Protein 4XZA (pdb70)

Radius of gyration: 28.22 Å; Cα contacts (8 Å, |Δi|>4): 1369; chains: 2; bounding box: 50×89×62 Å

Nearest PDB structures (foldseek):
  4xza-assembly1_B  TM=1.003E+00  e=4.470E-66  Erve virus
  4xza-assembly1_A  TM=9.943E-01  e=1.997E-59  Erve virus
  4xz8-assembly2_B  TM=9.933E-01  e=8.504E-56  Erve virus
  5a97-assembly1_A  TM=9.440E-01  e=1.454E-31  Hazara virus
  4aqf-assembly2_B  TM=9.367E-01  e=2.526E-30  Orthonairovirus haemorrhagiae

Organism: NCBI:txid248062

Structure (mmCIF, N/CA/C/O backbone):
data_4XZA
#
_entry.id   4XZA
#
_cell.length_a   46.078
_cell.length_b   104.286
_cell.length_c   70.538
_cell.angle_alpha   90.00
_cell.angle_beta   92.38
_cell.angle_gamma   90.00
#
_symmetry.space_group_name_H-M   'P 1 21 1'
#
loop_
_entity.id
_entity.type
_entity.pdbx_description
1 polymer Nucleoprotein
2 water water
#
loop_
_atom_site.group_PDB
_atom_site.id
_atom_site.type_symbol
_atom_site.label_atom_id
_atom_site.label_alt_id
_atom_site.label_comp_id
_atom_site.label_asym_id
_atom_site.label_entity_id
_atom_site.label_seq_id
_atom_site.pdbx_PDB_ins_code
_atom_site.Cartn_x
_atom_site.Cartn_y
_atom_site.Cartn_z
_atom_site.occupancy
_atom_site.B_iso_or_equiv
_atom_site.auth_seq_id
_atom_site.auth_comp_id
_atom_site.auth_asym_id
_atom_site.auth_atom_id
_atom_site.pdbx_PDB_model_num
ATOM 1 N N . MET A 1 1 ? -513.970 -132.077 79.762 1.00 55.03 1 MET A N 1
ATOM 2 C CA . MET A 1 1 ? -513.923 -133.451 80.240 1.00 51.57 1 MET A CA 1
ATOM 3 C C . MET A 1 1 ? -512.671 -133.696 81.062 1.00 51.36 1 MET A C 1
ATOM 4 O O . MET A 1 1 ? -512.664 -133.544 82.286 1.00 50.66 1 MET A O 1
ATOM 9 N N . GLU A 1 2 ? -511.610 -134.076 80.363 1.00 43.81 2 GLU A N 1
ATOM 10 C CA . GLU A 1 2 ? -510.367 -134.472 80.995 1.00 44.49 2 GLU A CA 1
ATOM 11 C C . GLU A 1 2 ? -509.225 -133.565 80.573 1.00 36.05 2 GLU A C 1
ATOM 12 O O . GLU A 1 2 ? -509.241 -132.987 79.489 1.00 35.43 2 GLU A O 1
ATOM 18 N N . ASN A 1 3 ? -508.230 -133.453 81.437 1.00 31.64 3 ASN A N 1
ATOM 19 C CA . ASN A 1 3 ? -507.000 -132.757 81.087 1.00 30.84 3 ASN A CA 1
ATOM 20 C C . ASN A 1 3 ? -506.003 -133.738 80.462 1.00 30.32 3 ASN A C 1
ATOM 21 O O . ASN A 1 3 ? -505.443 -134.597 81.154 1.00 30.41 3 ASN A O 1
ATOM 26 N N . LEU A 1 4 ? -505.784 -133.614 79.156 1.00 29.10 4 LEU A N 1
ATOM 27 C CA . LEU A 1 4 ? -504.922 -134.545 78.432 1.00 27.73 4 LEU A CA 1
ATOM 28 C C . LEU A 1 4 ? -503.483 -134.077 78.367 1.00 29.82 4 LEU A C 1
ATOM 29 O O . LEU A 1 4 ? -502.653 -134.697 77.708 1.00 27.36 4 LEU A O 1
ATOM 34 N N . ILE A 1 5 ? -503.191 -132.964 79.039 1.00 25.09 5 ILE A N 1
ATOM 35 C CA . ILE A 1 5 ? -501.820 -132.528 79.206 1.00 26.00 5 ILE A CA 1
ATOM 36 C C . ILE A 1 5 ? -501.294 -133.181 80.476 1.00 28.63 5 ILE A C 1
ATOM 37 O O . ILE A 1 5 ? -501.438 -132.632 81.565 1.00 28.34 5 ILE A O 1
ATOM 42 N N . ASP A 1 6 ? -500.720 -134.373 80.347 1.00 28.19 6 ASP A N 1
ATOM 43 C CA . ASP A 1 6 ? -500.291 -135.126 81.522 1.00 36.73 6 ASP A CA 1
ATOM 44 C C . ASP A 1 6 ? -499.019 -135.905 81.238 1.00 36.25 6 ASP A C 1
ATOM 45 O O . ASP A 1 6 ? -498.986 -136.767 80.366 1.00 39.38 6 ASP A O 1
ATOM 50 N N . PHE A 1 7 ? -497.961 -135.581 81.963 1.00 38.47 7 PHE A N 1
ATOM 51 C CA . PHE A 1 7 ? -496.700 -136.271 81.780 1.00 39.34 7 PHE A CA 1
ATOM 52 C C . PHE A 1 7 ? -495.938 -136.370 83.090 1.00 42.71 7 PHE A C 1
ATOM 53 O O . PHE A 1 7 ? -495.810 -135.390 83.825 1.00 43.07 7 PHE A O 1
ATOM 61 N N . SER A 1 8 ? -495.456 -137.577 83.376 1.00 49.91 8 SER A N 1
ATOM 62 C CA . SER A 1 8 ? -494.628 -137.835 84.545 1.00 53.25 8 SER A CA 1
ATOM 63 C C . SER A 1 8 ? -493.234 -138.250 84.094 1.00 56.59 8 SER A C 1
ATOM 64 O O . SER A 1 8 ? -493.071 -138.775 82.989 1.00 56.94 8 SER A O 1
ATOM 67 N N . ASP A 1 11 ? -488.159 -136.759 81.883 1.00 50.42 11 ASP A N 1
ATOM 68 C CA . ASP A 1 11 ? -488.182 -136.439 80.457 1.00 48.11 11 ASP A CA 1
ATOM 69 C C . ASP A 1 11 ? -489.601 -136.576 79.907 1.00 42.39 11 ASP A C 1
ATOM 70 O O . ASP A 1 11 ? -489.807 -136.685 78.699 1.00 41.18 11 ASP A O 1
ATOM 75 N N . GLY A 1 12 ? -490.571 -136.559 80.815 1.00 41.02 12 GLY A N 1
ATOM 76 C CA . GLY A 1 12 ? -491.969 -136.725 80.475 1.00 41.69 12 GLY A CA 1
ATOM 77 C C . GLY A 1 12 ? -492.483 -135.624 79.574 1.00 39.59 12 GLY A C 1
ATOM 78 O O . GLY A 1 12 ? -493.297 -135.868 78.684 1.00 32.98 12 GLY A O 1
ATOM 79 N N . LEU A 1 13 ? -492.008 -134.406 79.807 1.00 36.93 13 LEU A N 1
ATOM 80 C CA . LEU A 1 13 ? -492.419 -133.274 78.986 1.00 34.31 13 LEU A CA 1
ATOM 81 C C . LEU A 1 13 ? -492.072 -133.497 77.517 1.00 35.24 13 LEU A C 1
ATOM 82 O O . LEU A 1 13 ? -492.956 -133.488 76.665 1.00 31.51 13 LEU A O 1
ATOM 87 N N . ASP A 1 14 ? -490.793 -133.702 77.220 1.00 35.05 14 ASP A N 1
ATOM 88 C CA . ASP A 1 14 ? -490.359 -133.843 75.833 1.00 39.06 14 ASP A CA 1
ATOM 89 C C . ASP A 1 14 ? -491.053 -135.009 75.138 1.00 40.20 14 ASP A C 1
ATOM 90 O O . ASP A 1 14 ? -491.380 -134.922 73.954 1.00 39.06 14 ASP A O 1
ATOM 95 N N . ARG A 1 15 ? -491.289 -136.091 75.874 1.00 39.34 15 ARG A N 1
ATOM 96 C CA . ARG A 1 15 ? -491.942 -137.254 75.287 1.00 41.44 15 ARG A CA 1
ATOM 97 C C . ARG A 1 15 ? -493.414 -136.976 74.992 1.00 38.69 15 ARG A C 1
ATOM 98 O O . ARG A 1 15 ? -493.951 -137.453 73.996 1.00 37.97 15 ARG A O 1
ATOM 106 N N . TRP A 1 16 ? -494.064 -136.200 75.854 1.00 38.45 16 TRP A N 1
ATOM 107 C CA . TRP A 1 16 ? -495.458 -135.835 75.633 1.00 34.57 16 TRP A CA 1
ATOM 108 C C . TRP A 1 16 ? -495.582 -134.927 74.411 1.00 34.92 16 TRP A C 1
ATOM 109 O O . TRP A 1 16 ? -496.529 -135.051 73.634 1.00 29.71 16 TRP A O 1
ATOM 120 N N . LEU A 1 17 ? -494.621 -134.020 74.239 1.00 33.43 17 LEU A N 1
ATOM 121 C CA . LEU A 1 17 ? -494.615 -133.148 73.067 1.00 33.76 17 LEU A CA 1
ATOM 122 C C . LEU A 1 17 ? -494.435 -133.954 71.781 1.00 35.79 17 LEU A C 1
ATOM 123 O O . LEU A 1 17 ? -495.064 -133.673 70.757 1.00 34.37 17 LEU A O 1
ATOM 128 N N . ARG A 1 18 ? -493.573 -134.960 71.832 1.00 37.56 18 ARG A N 1
ATOM 129 C CA . ARG A 1 18 ? -493.338 -135.784 70.649 1.00 40.14 18 ARG A CA 1
ATOM 130 C C . ARG A 1 18 ? -494.535 -136.691 70.350 1.00 38.02 18 ARG A C 1
ATOM 131 O O . ARG A 1 18 ? -494.835 -136.966 69.188 1.00 38.51 18 ARG A O 1
ATOM 139 N N . ALA A 1 19 ? -495.236 -137.132 71.390 1.00 37.08 19 ALA A N 1
ATOM 140 C CA . ALA A 1 19 ? -496.408 -137.979 71.189 1.00 37.01 19 ALA A CA 1
ATOM 141 C C . ALA A 1 19 ? -497.611 -137.166 70.722 1.00 36.97 19 ALA A C 1
ATOM 142 O O . ALA A 1 19 ? -498.378 -137.600 69.863 1.00 37.06 19 ALA A O 1
ATOM 144 N N . THR A 1 20 ? -497.762 -135.970 71.277 1.00 35.42 20 THR A N 1
ATOM 145 C CA . THR A 1 20 ? -498.931 -135.139 71.004 1.00 33.03 20 THR A CA 1
ATOM 146 C C . THR A 1 20 ? -498.787 -134.367 69.696 1.00 32.29 20 THR A C 1
ATOM 147 O O . THR A 1 20 ? -499.773 -134.123 68.995 1.00 35.78 20 THR A O 1
ATOM 151 N N . PHE A 1 21 ? -497.554 -133.998 69.364 1.00 31.21 21 PHE A N 1
ATOM 152 C CA . PHE A 1 21 ? -497.282 -133.211 68.161 1.00 34.35 21 PHE A CA 1
ATOM 153 C C . PHE A 1 21 ? -496.209 -133.847 67.282 1.00 36.89 21 PHE A C 1
ATOM 154 O O . PHE A 1 21 ? -495.186 -133.218 67.008 1.00 36.38 21 PHE A O 1
ATOM 162 N N . PRO A 1 22 ? -496.451 -135.086 66.817 1.00 39.02 22 PRO A N 1
ATOM 163 C CA . PRO A 1 22 ? -495.450 -135.903 66.117 1.00 42.09 22 PRO A CA 1
ATOM 164 C C . PRO A 1 22 ? -494.805 -135.201 64.930 1.00 38.92 22 PRO A C 1
ATOM 165 O O . PRO A 1 22 ? -493.605 -135.360 64.697 1.00 41.10 22 PRO A O 1
ATOM 169 N N . ASP A 1 23 ? -495.598 -134.427 64.200 1.00 36.95 23 ASP A N 1
ATOM 170 C CA . ASP A 1 23 ? -495.152 -133.839 62.945 1.00 39.63 23 ASP A CA 1
ATOM 171 C C . ASP A 1 23 ? -494.572 -132.435 63.068 1.00 40.47 23 ASP A C 1
ATOM 172 O O . ASP A 1 23 ? -493.894 -131.966 62.158 1.00 42.17 23 ASP A O 1
ATOM 177 N N . VAL A 1 24 ? -494.837 -131.742 64.168 1.00 38.02 24 VAL A N 1
ATOM 178 C CA . VAL A 1 24 ? -494.422 -130.348 64.201 1.00 36.53 24 VAL A CA 1
ATOM 179 C C . VAL A 1 24 ? -492.989 -130.201 64.695 1.00 34.16 24 VAL A C 1
ATOM 180 O O . VAL A 1 24 ? -492.524 -130.927 65.580 1.00 35.74 24 VAL A O 1
ATOM 184 N N . ILE A 1 25 ? -492.295 -129.267 64.063 1.00 31.82 25 ILE A N 1
ATOM 185 C CA . ILE A 1 25 ? -490.967 -128.855 64.464 1.00 32.30 25 ILE A CA 1
ATOM 186 C C . ILE A 1 25 ? -491.076 -127.558 65.243 1.00 30.78 25 ILE A C 1
ATOM 187 O O . ILE A 1 25 ? -491.540 -126.556 64.706 1.00 31.61 25 ILE A O 1
ATOM 192 N N . LEU A 1 26 ? -490.670 -127.570 66.506 1.00 29.34 26 LEU A N 1
ATOM 193 C CA . LEU A 1 26 ? -490.656 -126.332 67.270 1.00 26.38 26 LEU A CA 1
ATOM 194 C C . LEU A 1 26 ? -489.419 -125.558 66.854 1.00 30.43 26 LEU A C 1
ATOM 195 O O . LEU A 1 26 ? -488.344 -126.137 66.690 1.00 35.54 26 LEU A O 1
ATOM 200 N N . SER A 1 27 ? -489.569 -124.258 66.636 1.00 24.10 27 SER A N 1
ATOM 201 C CA . SER A 1 27 ? -488.458 -123.483 66.122 1.00 26.85 27 SER A CA 1
ATOM 202 C C . SER A 1 27 ? -488.034 -122.411 67.105 1.00 22.44 27 SER A C 1
ATOM 203 O O . SER A 1 27 ? -488.847 -121.935 67.892 1.00 21.03 27 SER A O 1
ATOM 206 N N . VAL A 1 28 ? -486.758 -122.036 67.045 1.00 27.56 28 VAL A N 1
ATOM 207 C CA . VAL A 1 28 ? -486.262 -120.878 67.780 1.00 23.31 28 VAL A CA 1
ATOM 208 C C . VAL A 1 28 ? -485.584 -119.904 66.824 1.00 23.58 28 VAL A C 1
ATOM 209 O O . VAL A 1 28 ? -484.742 -119.106 67.230 1.00 22.28 28 VAL A O 1
ATOM 213 N N . GLY A 1 29 ? -485.953 -119.954 65.545 1.00 20.52 29 GLY A N 1
ATOM 214 C CA . GLY A 1 29 ? -485.420 -119.001 64.594 1.00 21.47 29 GLY A CA 1
ATOM 215 C C . GLY A 1 29 ? -485.874 -117.581 64.899 1.00 24.12 29 GLY A C 1
ATOM 216 O O . GLY A 1 29 ? -485.119 -116.628 64.713 1.00 22.09 29 GLY A O 1
ATOM 217 N N . LEU A 1 30 ? -487.113 -117.443 65.378 1.00 21.99 30 LEU A N 1
ATOM 218 C CA . LEU A 1 30 ? -487.671 -116.127 65.668 1.00 20.49 30 LEU A CA 1
ATOM 219 C C . LEU A 1 30 ? -488.156 -115.975 67.119 1.00 20.15 30 LEU A C 1
ATOM 220 O O . LEU A 1 30 ? -488.593 -114.897 67.522 1.00 21.45 30 LEU A O 1
ATOM 225 N N . THR A 1 31 ? -488.090 -117.054 67.889 1.00 19.24 31 THR A N 1
ATOM 226 C CA . THR A 1 31 ? -488.522 -117.029 69.285 1.00 20.37 31 THR A CA 1
ATOM 227 C C . THR A 1 31 ? -487.412 -117.553 70.200 1.00 19.60 31 THR A C 1
ATOM 228 O O . THR A 1 31 ? -486.514 -118.261 69.743 1.00 19.06 31 THR A O 1
ATOM 232 N N . ASN A 1 32 ? -487.463 -117.175 71.477 1.00 19.24 32 ASN A N 1
ATOM 233 C CA . ASN A 1 32 ? -486.405 -117.541 72.413 1.00 19.55 32 ASN A CA 1
ATOM 234 C C . ASN A 1 32 ? -486.421 -119.030 72.717 1.00 21.81 32 ASN A C 1
ATOM 235 O O . ASN A 1 32 ? -485.367 -119.656 72.875 1.00 23.24 32 ASN A O 1
ATOM 240 N N . TYR A 1 33 ? -487.629 -119.581 72.802 1.00 18.51 33 TYR A N 1
ATOM 241 C CA . TYR A 1 33 ? -487.850 -120.990 73.082 1.00 20.19 33 TYR A CA 1
ATOM 242 C C . TYR A 1 33 ? -488.804 -121.548 72.043 1.00 20.82 33 TYR A C 1
ATOM 243 O O . TYR A 1 33 ? -489.524 -120.787 71.403 1.00 19.92 33 TYR A O 1
ATOM 252 N N . GLY A 1 34 ? -488.777 -122.865 71.864 1.00 18.19 34 GLY A N 1
ATOM 253 C CA . GLY A 1 34 ? -489.449 -123.511 70.742 1.00 20.10 34 GLY A CA 1
ATOM 254 C C . GLY A 1 34 ? -490.901 -123.135 70.549 1.00 21.00 34 GLY A C 1
ATOM 255 O O . GLY A 1 34 ? -491.716 -123.242 71.466 1.00 20.80 34 GLY A O 1
ATOM 256 N N . SER A 1 35 ? -491.227 -122.679 69.349 1.00 20.50 35 SER A N 1
ATOM 257 C CA . SER A 1 35 ? -492.580 -122.227 69.063 1.00 21.06 35 SER A CA 1
ATOM 258 C C . SER A 1 35 ? -493.002 -122.652 67.673 1.00 21.97 35 SER A C 1
ATOM 259 O O . SER A 1 35 ? -492.213 -123.208 66.905 1.00 21.87 35 SER A O 1
ATOM 262 N N . LEU A 1 36 ? -494.259 -122.376 67.357 1.00 22.96 36 LEU A N 1
ATOM 263 C CA . LEU A 1 36 ? -494.786 -122.662 66.032 1.00 21.99 36 LEU A CA 1
ATOM 264 C C . LEU A 1 36 ? -494.502 -121.537 65.045 1.00 24.11 36 LEU A C 1
ATOM 265 O O . LEU A 1 36 ? -494.927 -121.607 63.887 1.00 23.89 36 LEU A O 1
ATOM 270 N N . MET A 1 37 ? -493.771 -120.511 65.486 1.00 21.90 37 MET A N 1
ATOM 271 C CA . MET A 1 37 ? -493.574 -119.299 64.688 1.00 18.23 37 MET A CA 1
ATOM 272 C C . MET A 1 37 ? -492.436 -119.447 63.675 1.00 24.26 37 MET A C 1
ATOM 273 O O . MET A 1 37 ? -491.291 -119.659 64.065 1.00 24.39 37 MET A O 1
ATOM 278 N N . THR A 1 38 ? -492.740 -119.353 62.378 1.00 24.03 38 THR A N 1
ATOM 279 C CA . THR A 1 38 ? -491.686 -119.497 61.370 1.00 23.63 38 THR A CA 1
ATOM 280 C C . THR A 1 38 ? -491.502 -118.248 60.501 1.00 26.88 38 THR A C 1
ATOM 281 O O . THR A 1 38 ? -490.607 -118.191 59.654 1.00 28.03 38 THR A O 1
ATOM 285 N N . SER A 1 39 ? -492.343 -117.244 60.701 1.00 23.89 39 SER A N 1
ATOM 286 C CA . SER A 1 39 ? -492.181 -115.980 59.989 1.00 25.18 39 SER A CA 1
ATOM 287 C C . SER A 1 39 ? -492.734 -114.851 60.841 1.00 24.87 39 SER A C 1
ATOM 288 O O . SER A 1 39 ? -493.495 -115.097 61.770 1.00 26.30 39 SER A O 1
ATOM 291 N N . VAL A 1 40 ? -492.346 -113.621 60.527 1.00 23.06 40 VAL A N 1
ATOM 292 C CA . VAL A 1 40 ? -492.818 -112.459 61.271 1.00 25.75 40 VAL A CA 1
ATOM 293 C C . VAL A 1 40 ? -494.076 -111.896 60.632 1.00 25.02 40 VAL A C 1
ATOM 294 O O . VAL A 1 40 ? -494.060 -111.513 59.464 1.00 26.47 40 VAL A O 1
ATOM 298 N N . PRO A 1 41 ? -495.182 -111.865 61.389 1.00 24.64 41 PRO A N 1
ATOM 299 C CA . PRO A 1 41 ? -496.442 -111.377 60.820 1.00 27.02 41 PRO A CA 1
ATOM 300 C C . PRO A 1 41 ? -496.316 -109.950 60.301 1.00 26.37 41 PRO A C 1
ATOM 301 O O . PRO A 1 41 ? -495.666 -109.118 60.931 1.00 29.25 41 PRO A O 1
ATOM 305 N N . ASP A 1 42 ? -496.901 -109.684 59.139 1.00 28.29 42 ASP A N 1
ATOM 306 C CA . ASP A 1 42 ? -496.959 -108.329 58.625 1.00 30.99 42 ASP A CA 1
ATOM 307 C C . ASP A 1 42 ? -498.316 -107.739 58.983 1.00 28.82 42 ASP A C 1
ATOM 308 O O . ASP A 1 42 ? -499.347 -108.239 58.553 1.00 31.24 42 ASP A O 1
ATOM 313 N N . LEU A 1 43 ? -498.302 -106.677 59.775 1.00 29.00 43 LEU A N 1
ATOM 314 C CA . LEU A 1 43 ? -499.535 -106.096 60.287 1.00 29.43 43 LEU A CA 1
ATOM 315 C C . LEU A 1 43 ? -499.952 -104.856 59.496 1.00 30.59 43 LEU A C 1
ATOM 316 O O . LEU A 1 43 ? -500.830 -104.110 59.922 1.00 28.81 43 LEU A O 1
ATOM 321 N N . SER A 1 44 ? -499.331 -104.654 58.337 1.00 32.90 44 SER A N 1
ATOM 322 C CA . SER A 1 44 ? -499.510 -103.418 57.581 1.00 36.13 44 SER A CA 1
ATOM 323 C C . SER A 1 44 ? -500.966 -103.158 57.201 1.00 36.21 44 SER A C 1
ATOM 324 O O . SER A 1 44 ? -501.406 -102.009 57.186 1.00 36.56 44 SER A O 1
ATOM 327 N N . HIS A 1 45 ? -501.721 -104.212 56.910 1.00 32.15 45 HIS A N 1
ATOM 328 C CA . HIS A 1 45 ? -503.117 -104.019 56.531 1.00 34.41 45 HIS A CA 1
ATOM 329 C C . HIS A 1 45 ? -503.960 -103.427 57.663 1.00 39.43 45 HIS A C 1
ATOM 330 O O . HIS A 1 45 ? -505.050 -102.909 57.419 1.00 39.69 45 HIS A O 1
ATOM 337 N N . PHE A 1 46 ? -503.460 -103.481 58.894 1.00 32.58 46 PHE A N 1
ATOM 338 C CA . PHE A 1 46 ? -504.212 -102.937 60.023 1.00 33.43 46 PHE A CA 1
ATOM 339 C C . PHE A 1 46 ? -504.144 -101.411 60.133 1.00 37.96 46 PHE A C 1
ATOM 340 O O . PHE A 1 46 ? -504.938 -100.816 60.861 1.00 39.01 46 PHE A O 1
ATOM 348 N N . GLU A 1 47 ? -503.210 -100.775 59.427 1.00 39.97 47 GLU A N 1
ATOM 349 C CA . GLU A 1 47 ? -503.102 -99.311 59.487 1.00 45.21 47 GLU A CA 1
ATOM 350 C C . GLU A 1 47 ? -504.365 -98.614 59.018 1.00 45.14 47 GLU A C 1
ATOM 351 O O . GLU A 1 47 ? -504.929 -97.785 59.734 1.00 45.64 47 GLU A O 1
ATOM 357 N N . GLN A 1 48 ? -504.773 -98.935 57.794 1.00 44.95 48 GLN A N 1
ATOM 358 C CA . GLN A 1 48 ? -505.951 -98.337 57.189 1.00 48.87 48 GLN A CA 1
ATOM 359 C C . GLN A 1 48 ? -507.147 -98.510 58.110 1.00 50.10 48 GLN A C 1
ATOM 360 O O . GLN A 1 48 ? -507.815 -97.537 58.454 1.00 52.16 48 GLN A O 1
ATOM 366 N N . MET A 1 49 ? -507.388 -99.746 58.537 1.00 45.97 49 MET A N 1
ATOM 367 C CA . MET A 1 49 ? -508.487 -100.036 59.447 1.00 40.01 49 MET A CA 1
ATOM 368 C C . MET A 1 49 ? -508.428 -99.187 60.719 1.00 42.75 49 MET A C 1
ATOM 369 O O . MET A 1 49 ? -509.460 -98.740 61.216 1.00 44.46 49 MET A O 1
ATOM 374 N N . ALA A 1 50 ? -507.222 -98.959 61.235 1.00 37.76 50 ALA A N 1
ATOM 375 C CA . ALA A 1 50 ? -507.047 -98.185 62.462 1.00 39.22 50 ALA A CA 1
ATOM 376 C C . ALA A 1 50 ? -507.438 -96.725 62.262 1.00 44.48 50 ALA A C 1
ATOM 377 O O . ALA A 1 50 ? -508.186 -96.147 63.057 1.00 41.85 50 ALA A O 1
ATOM 379 N N . ARG A 1 51 ? -506.919 -96.136 61.191 1.00 45.82 51 ARG A N 1
ATOM 380 C CA . ARG A 1 51 ? -507.201 -94.749 60.850 1.00 48.32 51 ARG A CA 1
ATOM 381 C C . ARG A 1 51 ? -508.686 -94.500 60.589 1.00 49.75 51 ARG A C 1
ATOM 382 O O . ARG A 1 51 ? -509.252 -93.519 61.079 1.00 52.83 51 ARG A O 1
ATOM 390 N N . GLN A 1 52 ? -509.320 -95.383 59.823 1.00 49.53 52 GLN A N 1
ATOM 391 C CA . GLN A 1 52 ? -510.725 -95.189 59.478 1.00 52.13 52 GLN A CA 1
ATOM 392 C C . GLN A 1 52 ? -511.665 -95.942 60.420 1.00 52.73 52 GLN A C 1
ATOM 393 O O . GLN A 1 52 ? -512.806 -96.235 60.064 1.00 55.48 52 GLN A O 1
ATOM 399 N N . ALA A 1 53 ? -511.176 -96.258 61.616 1.00 50.85 53 ALA A N 1
ATOM 400 C CA . ALA A 1 53 ? -512.041 -96.717 62.699 1.00 49.62 53 ALA A CA 1
ATOM 401 C C . ALA A 1 53 ? -512.637 -95.487 63.373 1.00 50.61 53 ALA A C 1
ATOM 402 O O . ALA A 1 53 ? -511.968 -94.460 63.488 1.00 49.57 53 ALA A O 1
ATOM 404 N N . LYS A 1 54 ? -513.885 -95.576 63.821 1.00 49.97 54 LYS A N 1
ATOM 405 C CA . LYS A 1 54 ? -514.577 -94.373 64.277 1.00 51.04 54 LYS A CA 1
ATOM 406 C C . LYS A 1 54 ? -515.051 -94.430 65.732 1.00 47.77 54 LYS A C 1
ATOM 407 O O . LYS A 1 54 ? -514.757 -93.525 66.511 1.00 49.88 54 LYS A O 1
ATOM 413 N N . SER A 1 55 ? -515.767 -95.484 66.110 1.00 47.28 55 SER A N 1
ATOM 414 C CA . SER A 1 55 ? -516.193 -95.630 67.500 1.00 45.52 55 SER A CA 1
ATOM 415 C C . SER A 1 55 ? -515.071 -96.231 68.338 1.00 45.13 55 SER A C 1
ATOM 416 O O . SER A 1 55 ? -514.167 -96.866 67.798 1.00 41.73 55 SER A O 1
ATOM 419 N N . GLU A 1 56 ? -515.126 -96.034 69.653 1.00 45.48 56 GLU A N 1
ATOM 420 C CA . GLU A 1 56 ? -514.098 -96.574 70.546 1.00 40.64 56 GLU A CA 1
ATOM 421 C C . GLU A 1 56 ? -514.027 -98.095 70.421 1.00 41.67 56 GLU A C 1
ATOM 422 O O . GLU A 1 56 ? -512.942 -98.670 70.392 1.00 36.82 56 GLU A O 1
ATOM 428 N N . GLN A 1 57 ? -515.184 -98.743 70.324 1.00 40.78 57 GLN A N 1
ATOM 429 C CA . GLN A 1 57 ? -515.216 -100.197 70.179 1.00 44.90 57 GLN A CA 1
ATOM 430 C C . GLN A 1 57 ? -514.570 -100.654 68.870 1.00 39.05 57 GLN A C 1
ATOM 431 O O . GLN A 1 57 ? -513.888 -101.679 68.837 1.00 37.84 57 GLN A O 1
ATOM 437 N N . GLU A 1 58 ? -514.785 -99.896 67.798 1.00 37.37 58 GLU A N 1
ATOM 438 C CA . GLU A 1 58 ? -514.130 -100.170 66.521 1.00 39.59 58 GLU A CA 1
ATOM 439 C C . GLU A 1 58 ? -512.615 -99.996 66.614 1.00 36.81 58 GLU A C 1
ATOM 440 O O . GLU A 1 58 ? -511.842 -100.815 66.107 1.00 30.02 58 GLU A O 1
ATOM 446 N N . LYS A 1 59 ? -512.198 -98.908 67.246 1.00 33.68 59 LYS A N 1
ATOM 447 C CA . LYS A 1 59 ? -510.781 -98.607 67.380 1.00 32.40 59 LYS A CA 1
ATOM 448 C C . LYS A 1 59 ? -510.058 -99.686 68.181 1.00 30.33 59 LYS A C 1
ATOM 449 O O . LYS A 1 59 ? -509.012 -100.174 67.762 1.00 29.68 59 LYS A O 1
ATOM 455 N N . ASP A 1 60 ? -510.623 -100.056 69.327 1.00 30.58 60 ASP A N 1
ATOM 456 C CA . ASP A 1 60 ? -510.045 -101.101 70.157 1.00 29.32 60 ASP A CA 1
ATOM 457 C C . ASP A 1 60 ? -510.008 -102.452 69.428 1.00 26.90 60 ASP A C 1
ATOM 458 O O . ASP A 1 60 ? -509.080 -103.241 69.613 1.00 27.13 60 ASP A O 1
ATOM 463 N N . ALA A 1 61 ? -511.025 -102.723 68.615 1.00 25.78 61 ALA A N 1
ATOM 464 C CA . ALA A 1 61 ? -511.072 -103.980 67.878 1.00 26.84 61 ALA A CA 1
ATOM 465 C C . ALA A 1 61 ? -509.932 -104.077 66.872 1.00 24.41 61 ALA A C 1
ATOM 466 O O . ALA A 1 61 ? -509.384 -105.144 66.663 1.00 24.55 61 ALA A O 1
ATOM 468 N N . VAL A 1 62 ? -509.578 -102.971 66.227 1.00 22.33 62 VAL A N 1
ATOM 469 C CA . VAL A 1 62 ? -508.498 -103.047 65.251 1.00 24.50 62 VAL A CA 1
ATOM 470 C C . VAL A 1 62 ? -507.181 -103.414 65.937 1.00 23.05 62 VAL A C 1
ATOM 471 O O . VAL A 1 62 ? -506.453 -104.306 65.489 1.00 22.04 62 VAL A O 1
ATOM 475 N N . TYR A 1 63 ? -506.890 -102.742 67.040 1.00 22.28 63 TYR A N 1
ATOM 476 C CA . TYR A 1 63 ? -505.677 -103.051 67.792 1.00 21.82 63 TYR A CA 1
ATOM 477 C C . TYR A 1 63 ? -505.704 -104.487 68.311 1.00 22.54 63 TYR A C 1
ATOM 478 O O . TYR A 1 63 ? -504.709 -105.207 68.203 1.00 22.51 63 TYR A O 1
ATOM 487 N N . SER A 1 64 ? -506.841 -104.910 68.860 1.00 20.32 64 SER A N 1
ATOM 488 C CA . SER A 1 64 ? -506.932 -106.255 69.422 1.00 21.45 64 SER A CA 1
ATOM 489 C C . SER A 1 64 ? -506.750 -107.316 68.346 1.00 22.08 64 SER A C 1
ATOM 490 O O . SER A 1 64 ? -506.127 -108.344 68.598 1.00 23.44 64 SER A O 1
ATOM 493 N N . LYS A 1 65 ? -507.309 -107.081 67.159 1.00 22.36 65 LYS A N 1
ATOM 494 C CA . LYS A 1 65 ? -507.141 -108.024 66.053 1.00 22.21 65 LYS A CA 1
ATOM 495 C C . LYS A 1 65 ? -505.683 -108.076 65.603 1.00 23.41 65 LYS A C 1
ATOM 496 O O . LYS A 1 65 ? -505.163 -109.143 65.301 1.00 22.74 65 LYS A O 1
ATOM 502 N N . ALA A 1 66 ? -505.031 -106.921 65.542 1.00 22.51 66 ALA A N 1
ATOM 503 C CA . ALA A 1 66 ? -503.612 -106.888 65.188 1.00 23.21 66 ALA A CA 1
ATOM 504 C C . ALA A 1 66 ? -502.781 -107.657 66.230 1.00 23.39 66 ALA A C 1
ATOM 505 O O . ALA A 1 66 ? -501.839 -108.379 65.894 1.00 21.80 66 ALA A O 1
ATOM 507 N N . LEU A 1 67 ? -503.151 -107.505 67.494 1.00 20.43 67 LEU A N 1
ATOM 508 C CA . LEU A 1 67 ? -502.442 -108.160 68.582 1.00 20.52 67 LEU A CA 1
ATOM 509 C C . LEU A 1 67 ? -502.554 -109.685 68.480 1.00 19.17 67 LEU A C 1
ATOM 510 O O . LEU A 1 67 ? -501.572 -110.407 68.655 1.00 17.97 67 LEU A O 1
ATOM 515 N N . THR A 1 68 ? -503.765 -110.161 68.212 1.00 18.13 68 THR A N 1
ATOM 516 C CA . THR A 1 68 ? -503.996 -111.592 68.033 1.00 18.65 68 THR A CA 1
ATOM 517 C C . THR A 1 68 ? -503.158 -112.124 66.881 1.00 19.61 68 THR A C 1
ATOM 518 O O . THR A 1 68 ? -502.558 -113.197 66.979 1.00 21.17 68 THR A O 1
ATOM 522 N N . GLU A 1 69 ? -503.109 -111.372 65.790 1.00 20.90 69 GLU A N 1
ATOM 523 C CA . GLU A 1 69 ? -502.370 -111.831 64.622 1.00 22.76 69 GLU A CA 1
ATOM 524 C C . GLU A 1 69 ? -500.868 -111.834 64.902 1.00 20.81 69 GLU A C 1
ATOM 525 O O . GLU A 1 69 ? -500.145 -112.762 64.514 1.00 21.87 69 GLU A O 1
ATOM 531 N N . ALA A 1 70 ? -500.405 -110.792 65.578 1.00 19.43 70 ALA A N 1
ATOM 532 C CA . ALA A 1 70 ? -498.980 -110.679 65.902 1.00 20.40 70 ALA A CA 1
ATOM 533 C C . ALA A 1 70 ? -498.503 -111.841 66.762 1.00 19.01 70 ALA A C 1
ATOM 534 O O . ALA A 1 70 ? -497.372 -112.301 66.628 1.00 22.00 70 ALA A O 1
ATOM 536 N N . THR A 1 71 ? -499.371 -112.330 67.636 1.00 18.31 71 THR A N 1
ATOM 537 C CA . THR A 1 71 ? -498.923 -113.266 68.667 1.00 18.70 71 THR A CA 1
ATOM 538 C C . THR A 1 71 ? -499.400 -114.691 68.426 1.00 18.94 71 THR A C 1
ATOM 539 O O . THR A 1 71 ? -499.104 -115.589 69.214 1.00 17.91 71 THR A O 1
ATOM 543 N N . ARG A 1 72 ? -500.141 -114.903 67.339 1.00 18.40 72 ARG A N 1
ATOM 544 C CA . ARG A 1 72 ? -500.803 -116.190 67.101 1.00 17.11 72 ARG A CA 1
ATOM 545 C C . ARG A 1 72 ? -499.883 -117.404 67.189 1.00 20.41 72 ARG A C 1
ATOM 546 O O . ARG A 1 72 ? -500.308 -118.475 67.653 1.00 19.98 72 ARG A O 1
ATOM 554 N N . LYS A 1 73 ? -498.625 -117.261 66.768 1.00 15.80 73 LYS A N 1
ATOM 555 C CA . LYS A 1 73 ? -497.740 -118.430 66.769 1.00 19.13 73 LYS A CA 1
ATOM 556 C C . LYS A 1 73 ? -496.532 -118.311 67.703 1.00 20.22 73 LYS A C 1
ATOM 557 O O . LYS A 1 73 ? -495.655 -119.170 67.691 1.00 18.20 73 LYS A O 1
ATOM 563 N N . ALA A 1 74 ? -496.495 -117.265 68.521 1.00 18.60 74 ALA A N 1
ATOM 564 C CA . ALA A 1 74 ? -495.261 -116.948 69.237 1.00 18.41 74 ALA A CA 1
ATOM 565 C C . ALA A 1 74 ? -495.078 -117.661 70.577 1.00 17.33 74 ALA A C 1
ATOM 566 O O . ALA A 1 74 ? -493.982 -117.609 71.151 1.00 17.91 74 ALA A O 1
ATOM 568 N N . ALA A 1 75 ? -496.113 -118.312 71.104 1.00 18.33 75 ALA A N 1
ATOM 569 C CA . ALA A 1 75 ? -495.970 -118.896 72.457 1.00 18.85 75 ALA A CA 1
ATOM 570 C C . ALA A 1 75 ? -494.956 -120.046 72.549 1.00 18.57 75 ALA A C 1
ATOM 571 O O . ALA A 1 75 ? -494.868 -120.893 71.656 1.00 18.97 75 ALA A O 1
ATOM 573 N N . PRO A 1 76 ? -494.185 -120.092 73.651 1.00 19.42 76 PRO A N 1
ATOM 574 C CA . PRO A 1 76 ? -493.263 -121.204 73.887 1.00 18.22 76 PRO A CA 1
ATOM 575 C C . PRO A 1 76 ? -494.033 -122.450 74.343 1.00 19.96 76 PRO A C 1
ATOM 576 O O . PRO A 1 76 ? -494.532 -122.534 75.475 1.00 20.39 76 PRO A O 1
ATOM 580 N N . ILE A 1 77 ? -494.129 -123.431 73.454 1.00 18.80 77 ILE A N 1
ATOM 581 C CA . ILE A 1 77 ? -495.051 -124.542 73.653 1.00 20.01 77 ILE A CA 1
ATOM 582 C C . ILE A 1 77 ? -494.741 -125.396 74.886 1.00 19.84 77 ILE A C 1
ATOM 583 O O . ILE A 1 77 ? -495.645 -125.723 75.638 1.00 20.95 77 ILE A O 1
ATOM 588 N N . ALA A 1 78 ? -493.476 -125.752 75.097 1.00 20.80 78 ALA A N 1
ATOM 589 C CA . ALA A 1 78 ? -493.105 -126.559 76.263 1.00 22.88 78 ALA A CA 1
ATOM 590 C C . ALA A 1 78 ? -493.542 -125.895 77.567 1.00 23.03 78 ALA A C 1
ATOM 591 O O . ALA A 1 78 ? -494.137 -126.547 78.430 1.00 21.74 78 ALA A O 1
ATOM 593 N N . ALA A 1 79 ? -493.264 -124.600 77.701 1.00 19.28 79 ALA A N 1
ATOM 594 C CA . ALA A 1 79 ? -493.617 -123.874 78.922 1.00 21.95 79 ALA A CA 1
ATOM 595 C C . ALA A 1 79 ? -495.121 -123.914 79.152 1.00 19.77 79 ALA A C 1
ATOM 596 O O . ALA A 1 79 ? -495.587 -124.029 80.285 1.00 20.82 79 ALA A O 1
ATOM 598 N N . CYS A 1 80 ? -495.883 -123.832 78.067 1.00 19.96 80 CYS A N 1
ATOM 599 C CA . CYS A 1 80 ? -497.339 -123.840 78.181 1.00 20.44 80 CYS A CA 1
ATOM 600 C C . CYS A 1 80 ? -497.844 -125.186 78.653 1.00 20.95 80 CYS A C 1
ATOM 601 O O . CYS A 1 80 ? -498.716 -125.260 79.517 1.00 20.35 80 CYS A O 1
ATOM 604 N N . ALA A 1 81 ? -497.293 -126.244 78.070 1.00 21.38 81 ALA A N 1
ATOM 605 C CA . ALA A 1 81 ? -497.622 -127.600 78.488 1.00 23.53 81 ALA A CA 1
ATOM 606 C C . ALA A 1 81 ? -497.328 -127.805 79.985 1.00 23.21 81 ALA A C 1
ATOM 607 O O . ALA A 1 81 ? -498.141 -128.368 80.712 1.00 21.96 81 ALA A O 1
ATOM 609 N N . LEU A 1 82 ? -496.169 -127.345 80.445 1.00 24.04 82 LEU A N 1
ATOM 610 C CA . LEU A 1 82 ? -495.840 -127.455 81.862 1.00 21.93 82 LEU A CA 1
ATOM 611 C C . LEU A 1 82 ? -496.888 -126.770 82.730 1.00 21.79 82 LEU A C 1
ATOM 612 O O . LEU A 1 82 ? -497.347 -127.324 83.734 1.00 23.89 82 LEU A O 1
ATOM 617 N N . THR A 1 83 ? -497.255 -125.555 82.334 1.00 20.40 83 THR A N 1
ATOM 618 C CA . THR A 1 83 ? -498.122 -124.691 83.130 1.00 18.80 83 THR A CA 1
ATOM 619 C C . THR A 1 83 ? -499.537 -125.239 83.239 1.00 22.48 83 THR A C 1
ATOM 620 O O . THR A 1 83 ? -500.217 -125.016 84.235 1.00 20.52 83 THR A O 1
ATOM 624 N N . SER A 1 84 ? -499.977 -125.965 82.210 1.00 20.39 84 SER A N 1
ATOM 625 C CA . SER A 1 84 ? -501.327 -126.513 82.189 1.00 19.73 84 SER A CA 1
ATOM 626 C C . SER A 1 84 ? -501.354 -128.022 82.461 1.00 20.06 84 SER A C 1
ATOM 627 O O . SER A 1 84 ? -502.414 -128.640 82.404 1.00 24.62 84 SER A O 1
ATOM 630 N N . SER A 1 85 ? -500.198 -128.598 82.769 1.00 21.52 85 SER A N 1
ATOM 631 C CA . SER A 1 85 ? -500.112 -130.033 83.044 1.00 21.16 85 SER A CA 1
ATOM 632 C C . SER A 1 85 ? -500.906 -130.402 84.286 1.00 24.72 85 SER A C 1
ATOM 633 O O . SER A 1 85 ? -501.032 -129.604 85.210 1.00 23.34 85 SER A O 1
ATOM 636 N N . LYS A 1 86 ? -501.456 -131.615 84.302 1.00 25.28 86 LYS A N 1
ATOM 637 C CA . LYS A 1 86 ? -502.258 -132.066 85.435 1.00 25.27 86 LYS A CA 1
ATOM 638 C C . LYS A 1 86 ? -501.509 -131.916 86.744 1.00 24.37 86 LYS A C 1
ATOM 639 O O . LYS A 1 86 ? -502.074 -131.463 87.749 1.00 25.12 86 LYS A O 1
ATOM 645 N N . GLU A 1 87 ? -500.236 -132.290 86.727 1.00 24.27 87 GLU A N 1
ATOM 646 C CA . GLU A 1 87 ? -499.430 -132.291 87.946 1.00 26.40 87 GLU A CA 1
ATOM 647 C C . GLU A 1 87 ? -499.243 -130.877 88.492 1.00 26.89 87 GLU A C 1
ATOM 648 O O . GLU A 1 87 ? -499.335 -130.659 89.699 1.00 24.14 87 GLU A O 1
ATOM 654 N N . MET A 1 88 ? -498.989 -129.922 87.597 1.00 22.18 88 MET A N 1
ATOM 655 C CA . MET A 1 88 ? -498.745 -128.541 88.010 1.00 22.33 88 MET A CA 1
ATOM 656 C C . MET A 1 88 ? -500.058 -127.874 88.414 1.00 21.32 88 MET A C 1
ATOM 657 O O . MET A 1 88 ? -500.116 -127.140 89.389 1.00 21.72 88 MET A O 1
ATOM 662 N N . VAL A 1 89 ? -501.123 -128.127 87.661 1.00 22.22 89 VAL A N 1
ATOM 663 C CA . VAL A 1 89 ? -502.421 -127.570 88.011 1.00 21.61 89 VAL A CA 1
ATOM 664 C C . VAL A 1 89 ? -502.826 -127.991 89.425 1.00 24.01 89 VAL A C 1
ATOM 665 O O . VAL A 1 89 ? -503.312 -127.173 90.203 1.00 21.61 89 VAL A O 1
ATOM 669 N N . LYS A 1 90 ? -502.580 -129.252 89.771 1.00 23.12 90 LYS A N 1
ATOM 670 C CA . LYS A 1 90 ? -502.988 -129.749 91.075 1.00 24.96 90 LYS A CA 1
ATOM 671 C C . LYS A 1 90 ? -502.206 -129.104 92.220 1.00 22.81 90 LYS A C 1
ATOM 672 O O . LYS A 1 90 ? -502.806 -128.651 93.196 1.00 23.21 90 LYS A O 1
ATOM 678 N N . LYS A 1 91 ? -500.881 -129.056 92.112 1.00 21.83 91 LYS A N 1
ATOM 679 C CA . LYS A 1 91 ? -500.098 -128.495 93.216 1.00 23.70 91 LYS A CA 1
ATOM 680 C C . LYS A 1 91 ? -500.136 -126.968 93.226 1.00 26.70 91 LYS A C 1
ATOM 681 O O . LYS A 1 91 ? -500.008 -126.344 94.284 1.00 23.65 91 LYS A O 1
ATOM 687 N N . GLY A 1 92 ? -500.326 -126.377 92.051 1.00 22.71 92 GLY A N 1
ATOM 688 C CA . GLY A 1 92 ? -500.470 -124.936 91.942 1.00 22.43 92 GLY A CA 1
ATOM 689 C C . GLY A 1 92 ? -501.732 -124.433 92.620 1.00 23.52 92 GLY A C 1
ATOM 690 O O . GLY A 1 92 ? -501.722 -123.379 93.247 1.00 21.59 92 GLY A O 1
ATOM 691 N N . LEU A 1 93 ? -502.827 -125.182 92.506 1.00 21.72 93 LEU A N 1
ATOM 692 C CA . LEU A 1 93 ? -504.046 -124.797 93.209 1.00 22.87 93 LEU A CA 1
ATOM 693 C C . LEU A 1 93 ? -503.965 -125.112 94.703 1.00 24.09 93 LEU A C 1
ATOM 694 O O . LEU A 1 93 ? -504.463 -124.342 95.534 1.00 23.29 93 LEU A O 1
ATOM 699 N N . GLN A 1 94 ? -503.334 -126.238 95.036 1.00 23.34 94 GLN A N 1
ATOM 700 C CA . GLN A 1 94 ? -503.203 -126.669 96.430 1.00 24.77 94 GLN A CA 1
ATOM 701 C C . GLN A 1 94 ? -502.455 -125.646 97.290 1.00 25.26 94 GLN A C 1
ATOM 702 O O . GLN A 1 94 ? -502.764 -125.478 98.473 1.00 25.09 94 GLN A O 1
ATOM 708 N N . TRP A 1 95 ? -501.476 -124.960 96.702 1.00 23.23 95 TRP A N 1
ATOM 709 C CA . TRP A 1 95 ? -500.737 -123.937 97.433 1.00 24.68 95 TRP A CA 1
ATOM 710 C C . TRP A 1 95 ? -501.667 -122.908 98.074 1.00 20.75 95 TRP A C 1
ATOM 711 O O . TRP A 1 95 ? -501.466 -122.523 99.219 1.00 23.76 95 TRP A O 1
ATOM 722 N N . PHE A 1 96 ? -502.687 -122.472 97.344 1.00 24.47 96 PHE A N 1
ATOM 723 C CA . PHE A 1 96 ? -503.610 -121.467 97.882 1.00 23.12 96 PHE A CA 1
ATOM 724 C C . PHE A 1 96 ? -504.481 -122.080 98.971 1.00 26.69 96 PHE A C 1
ATOM 725 O O . PHE A 1 96 ? -504.851 -121.410 99.943 1.00 24.82 96 PHE A O 1
ATOM 733 N N . GLU A 1 97 ? -504.797 -123.362 98.808 1.00 24.35 97 GLU A N 1
ATOM 734 C CA . GLU A 1 97 ? -505.589 -124.067 99.809 1.00 26.57 97 GLU A CA 1
ATOM 735 C C . GLU A 1 97 ? -504.807 -124.160 101.112 1.00 28.37 97 GLU A C 1
ATOM 736 O O . GLU A 1 97 ? -505.380 -124.015 102.191 1.00 28.21 97 GLU A O 1
ATOM 742 N N . ASP A 1 98 ? -503.500 -124.393 101.010 1.00 24.38 98 ASP A N 1
ATOM 743 C CA . ASP A 1 98 ? -502.646 -124.440 102.194 1.00 28.01 98 ASP A CA 1
ATOM 744 C C . ASP A 1 98 ? -502.463 -123.050 102.796 1.00 32.62 98 ASP A C 1
ATOM 745 O O . ASP A 1 98 ? -502.495 -122.873 104.013 1.00 27.06 98 ASP A O 1
ATOM 750 N N . GLN A 1 99 ? -502.276 -122.050 101.945 1.00 27.28 99 GLN A N 1
ATOM 751 C CA . GLN A 1 99 ? -502.007 -120.714 102.460 1.00 29.80 99 GLN A CA 1
ATOM 752 C C . GLN A 1 99 ? -503.224 -120.073 103.125 1.00 28.20 99 GLN A C 1
ATOM 753 O O . GLN A 1 99 ? -503.076 -119.323 104.086 1.00 30.40 99 GLN A O 1
ATOM 759 N N . ILE A 1 100 ? -504.425 -120.351 102.622 1.00 26.69 100 ILE A N 1
ATOM 760 C CA . ILE A 1 100 ? -505.609 -119.662 103.144 1.00 30.04 100 ILE A CA 1
ATOM 761 C C . ILE A 1 100 ? -505.896 -120.083 104.589 1.00 33.26 100 ILE A C 1
ATOM 762 O O . ILE A 1 100 ? -506.606 -119.387 105.318 1.00 35.97 100 ILE A O 1
ATOM 767 N N . ILE A 1 101 ? -505.322 -121.203 105.019 1.00 31.69 101 ILE A N 1
ATOM 768 C CA . ILE A 1 101 ? -505.447 -121.593 106.418 1.00 35.29 101 ILE A CA 1
ATOM 769 C C . ILE A 1 101 ? -504.115 -121.479 107.171 1.00 38.60 101 ILE A C 1
ATOM 770 O O . ILE A 1 101 ? -503.971 -122.044 108.248 1.00 36.85 101 ILE A O 1
ATOM 775 N N . SER A 1 102 ? -503.165 -120.716 106.632 1.00 34.37 102 SER A N 1
ATOM 776 C CA . SER A 1 102 ? -501.805 -120.688 107.188 1.00 34.73 102 SER A CA 1
ATOM 777 C C . SER A 1 102 ? -501.394 -119.388 107.878 1.00 36.82 102 SER A C 1
ATOM 778 O O . SER A 1 102 ? -500.305 -119.313 108.447 1.00 38.25 102 SER A O 1
ATOM 781 N N . GLU A 1 103 ? -502.243 -118.371 107.817 1.00 36.12 103 GLU A N 1
ATOM 782 C CA . GLU A 1 103 ? -501.936 -117.070 108.429 1.00 38.80 103 GLU A CA 1
ATOM 783 C C . GLU A 1 103 ? -500.626 -116.413 107.937 1.00 36.03 103 GLU A C 1
ATOM 784 O O . GLU A 1 103 ? -500.003 -115.643 108.663 1.00 38.03 103 GLU A O 1
ATOM 790 N N . ASP A 1 104 ? -500.224 -116.696 106.699 1.00 33.07 104 ASP A N 1
ATOM 791 C CA . ASP A 1 104 ? -499.102 -115.990 106.082 1.00 30.73 104 ASP A CA 1
ATOM 792 C C . ASP A 1 104 ? -499.536 -114.584 105.667 1.00 31.26 104 ASP A C 1
ATOM 793 O O . ASP A 1 104 ? -500.282 -114.414 104.702 1.00 30.69 104 ASP A O 1
ATOM 798 N N . GLY A 1 105 ? -499.060 -113.579 106.389 1.00 32.71 105 GLY A N 1
ATOM 799 C CA . GLY A 1 105 ? -499.477 -112.214 106.131 1.00 30.84 105 GLY A CA 1
ATOM 800 C C . GLY A 1 105 ? -499.151 -111.692 104.739 1.00 26.86 105 GLY A C 1
ATOM 801 O O . GLY A 1 105 ? -499.861 -110.846 104.210 1.00 26.26 105 GLY A O 1
ATOM 802 N N . ASN A 1 106 ? -498.074 -112.186 104.148 1.00 28.14 106 ASN A N 1
ATOM 803 C CA . ASN A 1 106 ? -497.685 -111.738 102.810 1.00 26.69 106 ASN A CA 1
ATOM 804 C C . ASN A 1 106 ? -498.696 -112.156 101.741 1.00 24.85 106 ASN A C 1
ATOM 805 O O . ASN A 1 106 ? -498.822 -111.499 100.709 1.00 23.47 106 ASN A O 1
ATOM 810 N N . PHE A 1 107 ? -499.414 -113.246 101.993 1.00 24.76 107 PHE A N 1
ATOM 811 C CA . PHE A 1 107 ? -500.528 -113.640 101.142 1.00 23.64 107 PHE A CA 1
ATOM 812 C C . PHE A 1 107 ? -501.821 -112.914 101.534 1.00 22.43 107 PHE A C 1
ATOM 813 O O . PHE A 1 107 ? -502.495 -112.319 100.694 1.00 23.90 107 PHE A O 1
ATOM 821 N N . LEU A 1 108 ? -502.163 -112.946 102.818 1.00 24.82 108 LEU A N 1
ATOM 822 C CA . LEU A 1 108 ? -503.443 -112.413 103.266 1.00 22.67 108 LEU A CA 1
ATOM 823 C C . LEU A 1 108 ? -503.594 -110.896 103.123 1.00 21.47 108 LEU A C 1
ATOM 824 O O . LEU A 1 108 ? -504.700 -110.420 102.913 1.00 24.18 108 LEU A O 1
ATOM 829 N N . VAL A 1 109 ? -502.506 -110.140 103.248 1.00 24.03 109 VAL A N 1
ATOM 830 C CA . VAL A 1 109 ? -502.638 -108.678 103.281 1.00 26.07 109 VAL A CA 1
ATOM 831 C C . VAL A 1 109 ? -503.277 -108.145 101.990 1.00 26.16 109 VAL A C 1
ATOM 832 O O . VAL A 1 109 ? -503.983 -107.133 102.022 1.00 25.47 109 VAL A O 1
ATOM 836 N N . TRP A 1 110 ? -503.087 -108.838 100.863 1.00 22.30 110 TRP A N 1
ATOM 837 C CA . TRP A 1 110 ? -503.809 -108.443 99.647 1.00 22.41 110 TRP A CA 1
ATOM 838 C C . TRP A 1 110 ? -505.028 -109.335 99.407 1.00 22.00 110 TRP A C 1
ATOM 839 O O . TRP A 1 110 ? -506.098 -108.830 99.104 1.00 23.97 110 TRP A O 1
ATOM 850 N N . HIS A 1 111 ? -504.889 -110.649 99.565 1.00 23.99 111 HIS A N 1
ATOM 851 C CA . HIS A 1 111 ? -506.029 -111.530 99.317 1.00 20.52 111 HIS A CA 1
ATOM 852 C C . HIS A 1 111 ? -507.275 -111.157 100.135 1.00 22.41 111 HIS A C 1
ATOM 853 O O . HIS A 1 111 ? -508.385 -111.105 99.605 1.00 21.71 111 HIS A O 1
ATOM 860 N N . GLN A 1 112 ? -507.095 -110.884 101.423 1.00 26.50 112 GLN A N 1
ATOM 861 C CA . GLN A 1 112 ? -508.230 -110.554 102.284 1.00 28.28 112 GLN A CA 1
ATOM 862 C C . GLN A 1 112 ? -508.866 -109.213 101.945 1.00 32.07 112 GLN A C 1
ATOM 863 O O . GLN A 1 112 ? -509.977 -108.910 102.390 1.00 29.36 112 GLN A O 1
ATOM 869 N N . ASN A 1 113 ? -508.156 -108.401 101.173 1.00 28.37 113 ASN A N 1
ATOM 870 C CA . ASN A 1 113 ? -508.667 -107.085 100.814 1.00 27.10 113 ASN A CA 1
ATOM 871 C C . ASN A 1 113 ? -508.992 -106.950 99.335 1.00 27.96 113 ASN A C 1
ATOM 872 O O . ASN A 1 113 ? -508.992 -105.845 98.789 1.00 28.88 113 ASN A O 1
ATOM 877 N N . TYR A 1 114 ? -509.278 -108.077 98.692 1.00 26.96 114 TYR A N 1
ATOM 878 C CA . TYR A 1 114 ? -509.512 -108.080 97.254 1.00 24.52 114 TYR A CA 1
ATOM 879 C C . TYR A 1 114 ? -510.629 -107.109 96.865 1.00 25.75 114 TYR A C 1
ATOM 880 O O . TYR A 1 114 ? -510.501 -106.377 95.888 1.00 25.28 114 TYR A O 1
ATOM 889 N N . GLU A 1 115 ? -511.706 -107.084 97.646 1.00 26.23 115 GLU A N 1
ATOM 890 C CA . GLU A 1 115 ? -512.833 -106.211 97.332 1.00 30.82 115 GLU A CA 1
ATOM 891 C C . GLU A 1 115 ? -512.407 -104.755 97.365 1.00 27.51 115 GLU A C 1
ATOM 892 O O . GLU A 1 115 ? -512.739 -103.991 96.461 1.00 28.82 115 GLU A O 1
ATOM 898 N N . GLN A 1 116 ? -511.654 -104.387 98.396 1.00 27.07 116 GLN A N 1
ATOM 899 C CA . GLN A 1 116 ? -511.154 -103.026 98.531 1.00 31.27 116 GLN A CA 1
ATOM 900 C C . GLN A 1 116 ? -510.205 -102.682 97.388 1.00 30.51 116 GLN A C 1
ATOM 901 O O . GLN A 1 116 ? -510.159 -101.541 96.930 1.00 30.56 116 GLN A O 1
ATOM 907 N N . LEU A 1 117 ? -509.449 -103.675 96.933 1.00 26.86 117 LEU A N 1
ATOM 908 C CA . LEU A 1 117 ? -508.474 -103.460 95.874 1.00 25.60 117 LEU A CA 1
ATOM 909 C C . LEU A 1 117 ? -509.122 -103.392 94.493 1.00 27.17 117 LEU A C 1
ATOM 910 O O . LEU A 1 117 ? -508.473 -103.010 93.521 1.00 26.23 117 LEU A O 1
ATOM 915 N N . LYS A 1 118 ? -510.400 -103.751 94.410 1.00 23.05 118 LYS A N 1
ATOM 916 C CA . LYS A 1 118 ? -511.154 -103.578 93.175 1.00 26.39 118 LYS A CA 1
ATOM 917 C C . LYS A 1 118 ? -511.467 -102.106 92.952 1.00 26.12 118 LYS A C 1
ATOM 918 O O . LYS A 1 118 ? -511.876 -101.718 91.859 1.00 28.28 118 LYS A O 1
ATOM 924 N N . LYS A 1 119 ? -511.287 -101.296 93.991 1.00 27.42 119 LYS A N 1
ATOM 925 C CA . LYS A 1 119 ? -511.656 -99.875 93.944 1.00 33.82 119 LYS A CA 1
ATOM 926 C C . LYS A 1 119 ? -510.488 -98.931 94.170 1.00 31.69 119 LYS A C 1
ATOM 927 O O . LYS A 1 119 ? -510.505 -97.787 93.716 1.00 31.97 119 LYS A O 1
ATOM 933 N N . ALA A 1 120 ? -509.491 -99.402 94.909 1.00 28.64 120 ALA A N 1
ATOM 934 C CA . ALA A 1 120 ? -508.429 -98.531 95.393 1.00 29.98 120 ALA A CA 1
ATOM 935 C C . ALA A 1 120 ? -507.056 -99.099 95.102 1.00 29.52 120 ALA A C 1
ATOM 936 O O . ALA A 1 120 ? -506.884 -100.320 95.054 1.00 27.56 120 ALA A O 1
ATOM 938 N N . PRO A 1 121 ? -506.068 -98.210 94.915 1.00 27.27 121 PRO A N 1
ATOM 939 C CA . PRO A 1 121 ? -504.670 -98.622 94.753 1.00 28.30 121 PRO A CA 1
ATOM 940 C C . PRO A 1 121 ? -504.159 -99.312 96.007 1.00 27.37 121 PRO A C 1
ATOM 941 O O . PRO A 1 121 ? -504.613 -98.980 97.111 1.00 26.03 121 PRO A O 1
ATOM 945 N N . PRO A 1 122 ? -503.218 -100.252 95.844 1.00 25.86 122 PRO A N 1
ATOM 946 C CA . PRO A 1 122 ? -502.641 -101.007 96.958 1.00 25.51 122 PRO A CA 1
ATOM 947 C C . PRO A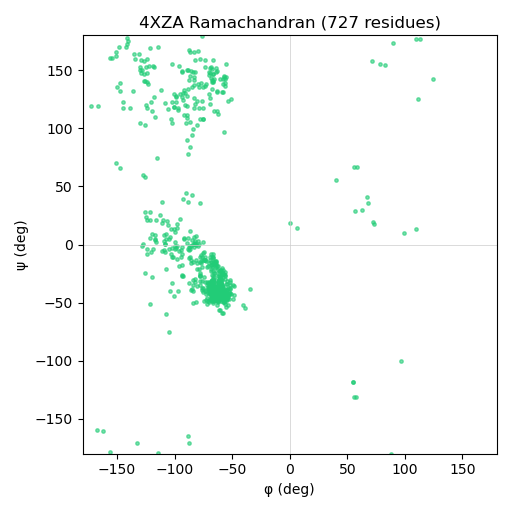 1 122 ? -501.595 -100.226 97.734 1.00 27.32 122 PRO A C 1
ATOM 948 O O . PRO A 1 122 ? -501.018 -99.260 97.228 1.00 25.75 122 PRO A O 1
ATOM 952 N N . SER A 1 123 ? -501.351 -100.669 98.959 1.00 25.41 123 SER A N 1
ATOM 953 C CA . SER A 1 123 ? -500.267 -100.147 99.768 1.00 27.89 123 SER A CA 1
ATOM 954 C C . SER A 1 123 ? -498.970 -100.794 99.309 1.00 26.76 123 SER A C 1
ATOM 955 O O . SER A 1 123 ? -498.988 -101.784 98.579 1.00 21.74 123 SER A O 1
ATOM 958 N N . PHE A 1 124 ? -497.843 -100.235 99.738 1.00 26.06 124 PHE A N 1
ATOM 959 C CA . PHE A 1 124 ? -496.557 -100.862 99.476 1.00 26.77 124 PHE A CA 1
ATOM 960 C C . PHE A 1 124 ? -496.527 -102.283 100.039 1.00 27.22 124 PHE A C 1
ATOM 961 O O . PHE A 1 124 ? -496.051 -103.214 99.390 1.00 25.91 124 PHE A O 1
ATOM 969 N N . GLU A 1 125 ? -497.032 -102.436 101.258 1.00 25.28 125 GLU A N 1
ATOM 970 C CA . GLU A 1 125 ? -497.069 -103.742 101.912 1.00 26.06 125 GLU A CA 1
ATOM 971 C C . GLU A 1 125 ? -497.849 -104.757 101.069 1.00 25.64 125 GLU A C 1
ATOM 972 O O . GLU A 1 125 ? -497.467 -105.924 100.965 1.00 22.90 125 GLU A O 1
ATOM 978 N N . GLN A 1 126 ? -498.945 -104.310 100.469 1.00 24.65 126 GLN A N 1
ATOM 979 C CA . GLN A 1 126 ? -499.763 -105.208 99.661 1.00 22.86 126 GLN A CA 1
ATOM 980 C C . GLN A 1 126 ? -499.055 -105.615 98.374 1.00 23.16 126 GLN A C 1
ATOM 981 O O . GLN A 1 126 ? -499.212 -106.747 97.911 1.00 21.77 126 GLN A O 1
ATOM 987 N N . LEU A 1 127 ? -498.263 -104.710 97.807 1.00 22.11 127 LEU A N 1
ATOM 988 C CA . LEU A 1 127 ? -497.450 -105.052 96.640 1.00 22.84 127 LEU A CA 1
ATOM 989 C C . LEU A 1 127 ? -496.305 -106.002 97.007 1.00 22.71 127 LEU A C 1
ATOM 990 O O . LEU A 1 127 ? -496.117 -107.027 96.357 1.00 21.86 127 LEU A O 1
ATOM 995 N N . MET A 1 128 ? -495.549 -105.681 98.054 1.00 22.75 128 MET A N 1
ATOM 996 C CA . MET A 1 128 ? -494.426 -106.529 98.447 1.00 21.33 128 MET A CA 1
ATOM 997 C C . MET A 1 128 ? -494.906 -107.910 98.840 1.00 22.58 128 MET A C 1
ATOM 998 O O . MET A 1 128 ? -494.297 -108.913 98.474 1.00 21.19 128 MET A O 1
ATOM 1003 N N . GLY A 1 129 ? -496.009 -107.961 99.578 1.00 24.31 129 GLY A N 1
ATOM 1004 C CA . GLY A 1 129 ? -496.566 -109.238 99.987 1.00 22.71 129 GLY A CA 1
ATOM 1005 C C . GLY A 1 129 ? -496.888 -110.111 98.790 1.00 21.58 129 GLY A C 1
ATOM 1006 O O . GLY A 1 129 ? -496.664 -111.327 98.811 1.00 21.54 129 GLY A O 1
ATOM 1007 N N . TYR A 1 130 ? -497.399 -109.485 97.735 1.00 20.90 130 TYR A N 1
ATOM 1008 C CA . TYR A 1 130 ? -497.751 -110.219 96.520 1.00 18.12 130 TYR A CA 1
ATOM 1009 C C . TYR A 1 130 ? -496.495 -110.738 95.822 1.00 21.48 130 TYR A C 1
ATOM 1010 O O . TYR A 1 130 ? -496.458 -111.892 95.365 1.00 19.16 130 TYR A O 1
ATOM 1019 N N . GLN A 1 131 ? -495.470 -109.890 95.732 1.00 20.33 131 GLN A N 1
ATOM 1020 C CA . GLN A 1 131 ? -494.220 -110.298 95.087 1.00 20.42 131 GLN A CA 1
ATOM 1021 C C . GLN A 1 131 ? -493.593 -111.468 95.824 1.00 22.33 131 GLN A C 1
ATOM 1022 O O . GLN A 1 131 ? -493.135 -112.427 95.209 1.00 20.70 131 GLN A O 1
ATOM 1028 N N . MET A 1 132 ? -493.570 -111.396 97.155 1.00 20.46 132 MET A N 1
ATOM 1029 C CA . MET A 1 132 ? -493.011 -112.497 97.924 1.00 19.94 132 MET A CA 1
ATOM 1030 C C . MET A 1 132 ? -493.863 -113.757 97.780 1.00 21.63 132 MET A C 1
ATOM 1031 O O . MET A 1 132 ? -493.319 -114.858 97.710 1.00 21.80 132 MET A O 1
ATOM 1036 N N . SER A 1 133 ? -495.184 -113.591 97.702 1.00 21.17 133 SER A N 1
ATOM 1037 C CA . SER A 1 133 ? -496.094 -114.716 97.507 1.00 21.03 133 SER A CA 1
ATOM 1038 C C . SER A 1 133 ? -495.844 -115.424 96.184 1.00 20.49 133 SER A C 1
ATOM 1039 O O . SER A 1 133 ? -495.870 -116.647 96.116 1.00 19.23 133 SER A O 1
ATOM 1042 N N . ALA A 1 134 ? -495.611 -114.648 95.130 1.00 20.38 134 ALA A N 1
ATOM 1043 C CA . ALA A 1 134 ? -495.362 -115.241 93.813 1.00 20.92 134 ALA A CA 1
ATOM 1044 C C . ALA A 1 134 ? -494.084 -116.064 93.832 1.00 19.01 134 ALA A C 1
ATOM 1045 O O . ALA A 1 134 ? -494.014 -117.133 93.230 1.00 19.21 134 ALA A O 1
ATOM 1047 N N . LEU A 1 135 ? -493.058 -115.560 94.512 1.00 19.85 135 LEU A N 1
ATOM 1048 C CA . LEU A 1 135 ? -491.810 -116.303 94.594 1.00 20.31 135 LEU A CA 1
ATOM 1049 C C . LEU A 1 135 ? -492.001 -117.548 95.441 1.00 22.44 135 LEU A C 1
ATOM 1050 O O . LEU A 1 135 ? -491.488 -118.614 95.112 1.00 18.98 135 LEU A O 1
ATOM 1055 N N . ASN A 1 136 ? -492.727 -117.399 96.549 1.00 22.12 136 ASN A N 1
ATOM 1056 C CA . ASN A 1 136 ? -493.007 -118.533 97.427 1.00 21.72 136 ASN A CA 1
ATOM 1057 C C . ASN A 1 136 ? -493.738 -119.651 96.674 1.00 22.42 136 ASN A C 1
ATOM 1058 O O . ASN A 1 136 ? -493.383 -120.832 96.771 1.00 20.57 136 ASN A O 1
ATOM 1063 N N . TRP A 1 137 ? -494.750 -119.263 95.906 1.00 19.72 137 TRP A N 1
ATOM 1064 C CA . TRP A 1 137 ? -495.528 -120.210 95.119 1.00 19.64 137 TRP A CA 1
ATOM 1065 C C . TRP A 1 137 ? -494.626 -120.938 94.125 1.00 18.52 137 TRP A C 1
ATOM 1066 O O . TRP A 1 137 ? -494.653 -122.170 94.040 1.00 20.59 137 TRP A O 1
ATOM 1077 N N . ARG A 1 138 ? -493.807 -120.188 93.388 1.00 18.78 138 ARG A N 1
ATOM 1078 C CA . ARG A 1 138 ? -492.931 -120.800 92.385 1.00 19.42 138 ARG A CA 1
ATOM 1079 C C . ARG A 1 138 ? -491.967 -121.803 93.022 1.00 20.89 138 ARG A C 1
ATOM 1080 O O . ARG A 1 138 ? -491.756 -122.895 92.503 1.00 19.90 138 ARG A O 1
ATOM 1088 N N . GLN A 1 139 ? -491.370 -121.416 94.142 1.00 20.32 139 GLN A N 1
ATOM 1089 C CA . GLN A 1 139 ? -490.472 -122.325 94.860 1.00 20.90 139 GLN A CA 1
ATOM 1090 C C . GLN A 1 139 ? -491.231 -123.561 95.317 1.00 20.86 139 GLN A C 1
ATOM 1091 O O . GLN A 1 139 ? -490.772 -124.691 95.159 1.00 24.75 139 GLN A O 1
ATOM 1097 N N . SER A 1 140 ? -492.421 -123.347 95.857 1.00 19.59 140 SER A N 1
ATOM 1098 C CA . SER A 1 140 ? -493.162 -124.427 96.483 1.00 20.16 140 SER A CA 1
ATOM 1099 C C . SER A 1 140 ? -493.614 -125.481 95.479 1.00 24.60 140 SER A C 1
ATOM 1100 O O . SER A 1 140 ? -493.542 -126.677 95.760 1.00 23.04 140 SER A O 1
ATOM 1103 N N . VAL A 1 141 ? -494.079 -125.040 94.312 1.00 22.59 141 VAL A N 1
ATOM 1104 C CA . VAL A 1 141 ? -494.616 -125.988 93.340 1.00 25.46 141 VAL A CA 1
ATOM 1105 C C . VAL A 1 141 ? -493.560 -126.437 92.341 1.00 24.07 141 VAL A C 1
ATOM 1106 O O . VAL A 1 141 ? -493.832 -127.283 91.494 1.00 25.51 141 VAL A O 1
ATOM 1110 N N . GLY A 1 142 ? -492.354 -125.887 92.453 1.00 22.23 142 GLY A N 1
ATOM 1111 C CA . GLY A 1 142 ? -491.272 -126.235 91.546 1.00 22.58 142 GLY A CA 1
ATOM 1112 C C . GLY A 1 142 ? -491.570 -125.756 90.134 1.00 25.97 142 GLY A C 1
ATOM 1113 O O . GLY A 1 142 ? -491.315 -126.457 89.152 1.00 23.94 142 GLY A O 1
ATOM 1114 N N . TYR A 1 143 ? -492.115 -124.551 90.024 1.00 20.36 143 TYR A N 1
ATOM 1115 C CA . TYR A 1 143 ? -492.510 -124.038 88.705 1.00 21.29 143 TYR A CA 1
ATOM 1116 C C . TYR A 1 143 ? -491.296 -123.797 87.797 1.00 20.85 143 TYR A C 1
ATOM 1117 O O . TYR A 1 143 ? -491.378 -123.951 86.575 1.00 21.43 143 TYR A O 1
ATOM 1126 N N . GLY A 1 144 ? -490.164 -123.461 88.408 1.00 22.48 144 GLY A N 1
ATOM 1127 C CA . GLY A 1 144 ? -488.972 -123.052 87.688 1.00 23.17 144 GLY A CA 1
ATOM 1128 C C . GLY A 1 144 ? -488.177 -124.185 87.060 1.00 26.56 144 GLY A C 1
ATOM 1129 O O . GLY A 1 144 ? -486.947 -124.114 87.001 1.00 25.65 144 GLY A O 1
ATOM 1130 N N . GLN A 1 145 ? -488.882 -125.203 86.572 1.00 26.46 145 GLN A N 1
ATOM 1131 C CA . GLN A 1 145 ? -488.272 -126.414 86.001 1.00 26.78 145 GLN A CA 1
ATOM 1132 C C . GLN A 1 145 ? -487.549 -126.176 84.691 1.00 28.29 145 GLN A C 1
ATOM 1133 O O . GLN A 1 145 ? -486.682 -126.963 84.299 1.00 28.07 145 GLN A O 1
ATOM 1139 N N . LEU A 1 146 ? -487.940 -125.107 84.005 1.00 22.92 146 LEU A N 1
ATOM 1140 C CA . LEU A 1 146 ? -487.420 -124.767 82.682 1.00 25.55 146 LEU A CA 1
ATOM 1141 C C . LEU A 1 146 ? -486.811 -123.392 82.715 1.00 24.13 146 LEU A C 1
ATOM 1142 O O . LEU A 1 146 ? -487.239 -122.564 83.515 1.00 24.05 146 LEU A O 1
ATOM 1147 N N . GLU A 1 147 ? -485.845 -123.124 81.835 1.00 24.65 147 GLU A N 1
ATOM 1148 C CA . GLU A 1 147 ? -485.358 -121.761 81.678 1.00 26.16 147 GLU A CA 1
ATOM 1149 C C . GLU A 1 147 ? -486.526 -120.829 81.439 1.00 25.15 147 GLU A C 1
ATOM 1150 O O . GLU A 1 147 ? -486.568 -119.719 81.993 1.00 22.37 147 GLU A O 1
ATOM 1156 N N . GLU A 1 148 ? -487.455 -121.303 80.601 1.00 22.29 148 GLU A N 1
ATOM 1157 C CA . GLU A 1 148 ? -488.666 -120.574 80.227 1.00 24.00 148 GLU A CA 1
ATOM 1158 C C . GLU A 1 148 ? -489.535 -120.133 81.380 1.00 22.09 148 GLU A C 1
ATOM 1159 O O . GLU A 1 148 ? -490.355 -119.226 81.227 1.00 20.03 148 GLU A O 1
ATOM 1165 N N . THR A 1 149 ? -489.414 -120.812 82.512 1.00 19.91 149 THR A N 1
ATOM 1166 C CA . THR A 1 149 ? -490.333 -120.548 83.617 1.00 20.70 149 THR A CA 1
ATOM 1167 C C . THR A 1 149 ? -489.587 -120.121 84.863 1.00 21.94 149 THR A C 1
ATOM 1168 O O . THR A 1 149 ? -490.112 -120.212 85.966 1.00 22.85 149 THR A O 1
ATOM 1172 N N . ALA A 1 150 ? -488.364 -119.646 84.679 1.00 22.29 150 ALA A N 1
ATOM 1173 C CA . ALA A 1 150 ? -487.497 -119.357 85.810 1.00 24.75 150 ALA A CA 1
ATOM 1174 C C . ALA A 1 150 ? -487.668 -117.958 86.375 1.00 22.96 150 ALA A C 1
ATOM 1175 O O . ALA A 1 150 ? -488.288 -117.077 85.772 1.00 20.79 150 ALA A O 1
ATOM 1177 N N . VAL A 1 151 ? -487.083 -117.774 87.551 1.00 21.08 151 VAL A N 1
ATOM 1178 C CA . VAL A 1 151 ? -487.047 -116.481 88.212 1.00 20.92 151 VAL A CA 1
ATOM 1179 C C . VAL A 1 151 ? -485.806 -115.713 87.776 1.00 24.55 151 VAL A C 1
ATOM 1180 O O . VAL A 1 151 ? -484.696 -116.244 87.843 1.00 27.09 151 VAL A O 1
ATOM 1184 N N . LEU A 1 152 ? -485.996 -114.475 87.320 1.00 23.13 152 LEU A N 1
ATOM 1185 C CA . LEU A 1 152 ? -484.893 -113.633 86.861 1.00 23.29 152 LEU A CA 1
ATOM 1186 C C . LEU A 1 152 ? -484.358 -112.783 87.994 1.00 25.41 152 LEU A C 1
ATOM 1187 O O . LEU A 1 152 ? -485.119 -112.170 88.735 1.00 27.72 152 LEU A O 1
ATOM 1192 N N . VAL A 1 153 ? -483.041 -112.759 88.123 1.00 26.02 153 VAL A N 1
ATOM 1193 C CA . VAL A 1 153 ? -482.375 -111.886 89.079 1.00 25.56 153 VAL A CA 1
ATOM 1194 C C . VAL A 1 153 ? -481.300 -111.177 88.297 1.00 26.82 153 VAL A C 1
ATOM 1195 O O . VAL A 1 153 ? -480.276 -111.768 87.963 1.00 27.68 153 VAL A O 1
ATOM 1199 N N . SER A 1 154 ? -481.536 -109.915 87.976 1.00 29.00 154 SER A N 1
ATOM 1200 C CA . SER A 1 154 ? -480.695 -109.277 86.990 1.00 30.28 154 SER A CA 1
ATOM 1201 C C . SER A 1 154 ? -480.806 -107.773 87.059 1.00 29.36 154 SER A C 1
ATOM 1202 O O . SER A 1 154 ? -481.248 -107.213 88.057 1.00 31.72 154 SER A O 1
ATOM 1205 N N . GLN A 1 155 ? -480.406 -107.127 85.977 1.00 34.64 155 GLN A N 1
ATOM 1206 C CA . GLN A 1 155 ? -480.565 -105.690 85.843 1.00 38.15 155 GLN A CA 1
ATOM 1207 C C . GLN A 1 155 ? -481.230 -105.389 84.510 1.00 38.75 155 GLN A C 1
ATOM 1208 O O . GLN A 1 155 ? -481.055 -106.134 83.543 1.00 41.18 155 GLN A O 1
ATOM 1214 N N . VAL A 1 156 ? -482.024 -104.325 84.463 1.00 36.52 156 VAL A N 1
ATOM 1215 C CA . VAL A 1 156 ? -482.561 -103.864 83.197 1.00 38.47 156 VAL A CA 1
ATOM 1216 C C . VAL A 1 156 ? -481.376 -103.613 82.270 1.00 39.52 156 VAL A C 1
ATOM 1217 O O . VAL A 1 156 ? -480.340 -103.103 82.701 1.00 44.46 156 VAL A O 1
ATOM 1221 N N . ILE A 1 157 ? -481.518 -104.005 81.012 1.00 42.34 157 ILE A N 1
ATOM 1222 C CA . ILE A 1 157 ? -480.449 -103.820 80.048 1.00 47.19 157 ILE A CA 1
ATOM 1223 C C . ILE A 1 157 ? -480.355 -102.345 79.657 1.00 41.34 157 ILE A C 1
ATOM 1224 O O . ILE A 1 157 ? -481.373 -101.685 79.429 1.00 38.64 157 ILE A O 1
ATOM 1229 N N . ALA A 1 158 ? -479.128 -101.836 79.598 1.00 40.74 158 ALA A N 1
ATOM 1230 C CA . ALA A 1 158 ? -478.896 -100.410 79.409 1.00 37.58 158 ALA A CA 1
ATOM 1231 C C . ALA A 1 158 ? -479.070 -99.963 77.961 1.00 37.83 158 ALA A C 1
ATOM 1232 O O . ALA A 1 158 ? -479.389 -98.805 77.702 1.00 35.27 158 ALA A O 1
ATOM 1234 N N . GLN A 1 159 ? -478.852 -100.874 77.020 1.00 33.71 159 GLN A N 1
ATOM 1235 C CA . GLN A 1 159 ? -479.005 -100.547 75.609 1.00 37.56 159 GLN A CA 1
ATOM 1236 C C . GLN A 1 159 ? -479.938 -101.535 74.928 1.00 35.07 159 GLN A C 1
ATOM 1237 O O . GLN A 1 159 ? -479.898 -102.735 75.205 1.00 40.27 159 GLN A O 1
ATOM 1243 N N . PHE A 1 160 ? -480.775 -101.027 74.034 1.00 32.97 160 PHE A N 1
ATOM 1244 C CA . PHE A 1 160 ? -481.655 -101.873 73.230 1.00 32.09 160 PHE A CA 1
ATOM 1245 C C . PHE A 1 160 ? -481.375 -101.573 71.776 1.00 32.02 160 PHE A C 1
ATOM 1246 O O . PHE A 1 160 ? -481.565 -100.447 71.326 1.00 31.63 160 PHE A O 1
ATOM 1254 N N . SER A 1 161 ? -480.908 -102.582 71.053 1.00 31.42 161 SER A N 1
ATOM 1255 C CA . SER A 1 161 ? -480.464 -102.425 69.679 1.00 30.26 161 SER A CA 1
ATOM 1256 C C . SER A 1 161 ? -481.549 -102.853 68.687 1.00 28.65 161 SER A C 1
ATOM 1257 O O . SER A 1 161 ? -482.080 -103.961 68.777 1.00 31.19 161 SER A O 1
ATOM 1260 N N . VAL A 1 162 ? -481.878 -101.968 67.750 1.00 29.65 162 VAL A N 1
ATOM 1261 C CA . VAL A 1 162 ? -482.952 -102.205 66.785 1.00 31.60 162 VAL A CA 1
ATOM 1262 C C . VAL A 1 162 ? -482.495 -101.811 65.386 1.00 34.52 162 VAL A C 1
ATOM 1263 O O . VAL A 1 162 ? -481.492 -101.110 65.249 1.00 34.69 162 VAL A O 1
ATOM 1267 N N . PRO A 1 163 ? -483.215 -102.267 64.340 1.00 32.89 163 PRO A N 1
ATOM 1268 C CA . PRO A 1 163 ? -482.885 -101.764 63.003 1.00 32.97 163 PRO A CA 1
ATOM 1269 C C . PRO A 1 163 ? -482.982 -100.245 62.945 1.00 34.39 163 PRO A C 1
ATOM 1270 O O . PRO A 1 163 ? -483.848 -99.672 63.604 1.00 32.51 163 PRO A O 1
ATOM 1274 N N . GLY A 1 164 ? -482.114 -99.608 62.166 1.00 34.94 164 GLY A N 1
ATOM 1275 C CA . GLY A 1 164 ? -482.069 -98.157 62.110 1.00 32.20 164 GLY A CA 1
ATOM 1276 C C . GLY A 1 164 ? -483.395 -97.497 61.778 1.00 31.79 164 GLY A C 1
ATOM 1277 O O . GLY A 1 164 ? -483.675 -96.390 62.237 1.00 33.60 164 GLY A O 1
ATOM 1278 N N . THR A 1 165 ? -484.223 -98.174 60.992 1.00 32.28 165 THR A N 1
ATOM 1279 C CA . THR A 1 165 ? -485.498 -97.596 60.574 1.00 35.30 165 THR A CA 1
ATOM 1280 C C . THR A 1 165 ? -486.527 -97.562 61.698 1.00 32.11 165 THR A C 1
ATOM 1281 O O . THR A 1 165 ? -487.569 -96.913 61.571 1.00 30.24 165 THR A O 1
ATOM 1285 N N . LEU A 1 166 ? -486.233 -98.243 62.801 1.00 33.87 166 LEU A N 1
ATOM 1286 C CA . LEU A 1 166 ? -487.162 -98.285 63.926 1.00 28.86 166 LEU A CA 1
ATOM 1287 C C . LEU A 1 166 ? -486.778 -97.376 65.085 1.00 30.15 166 LEU A C 1
ATOM 1288 O O . LEU A 1 166 ? -487.578 -97.174 65.994 1.00 29.66 166 LEU A O 1
ATOM 1293 N N . VAL A 1 167 ? -485.565 -96.830 65.061 1.00 29.98 167 VAL A N 1
ATOM 1294 C CA . VAL A 1 167 ? -485.017 -96.131 66.233 1.00 31.28 167 VAL A CA 1
ATOM 1295 C C . VAL A 1 167 ? -485.903 -95.007 66.768 1.00 29.73 167 VAL A C 1
ATOM 1296 O O . VAL A 1 167 ? -486.152 -94.913 67.974 1.00 30.92 167 VAL A O 1
ATOM 1300 N N . VAL A 1 168 ? -486.380 -94.165 65.861 1.00 31.75 168 VAL A N 1
ATOM 1301 C CA . VAL A 1 168 ? -487.165 -92.994 66.232 1.00 32.35 168 VAL A CA 1
ATOM 1302 C C . VAL A 1 168 ? -488.479 -93.402 66.882 1.00 30.08 168 VAL A C 1
ATOM 1303 O O . VAL A 1 168 ? -488.873 -92.856 67.920 1.00 28.78 168 VAL A O 1
ATOM 1307 N N . THR A 1 169 ? -489.154 -94.371 66.276 1.00 27.16 169 THR A N 1
ATOM 1308 C CA . THR A 1 169 ? -490.419 -94.842 66.823 1.00 28.84 169 THR A CA 1
ATOM 1309 C C . THR A 1 169 ? -490.231 -95.534 68.169 1.00 26.89 169 THR A C 1
ATOM 1310 O O . THR A 1 169 ? -491.039 -95.352 69.080 1.00 25.64 169 THR A O 1
ATOM 1314 N N . VAL A 1 170 ? -489.167 -96.328 68.302 1.00 25.65 170 VAL A N 1
ATOM 1315 C CA . VAL A 1 170 ? -488.890 -96.984 69.578 1.00 25.05 170 VAL A CA 1
ATOM 1316 C C . VAL A 1 170 ? -488.584 -95.937 70.645 1.00 26.67 170 VAL A C 1
ATOM 1317 O O . VAL A 1 170 ? -488.978 -96.081 71.803 1.00 24.16 170 VAL A O 1
ATOM 1321 N N . GLN A 1 171 ? -487.894 -94.874 70.252 1.00 28.23 171 GLN A N 1
ATOM 1322 C CA . GLN A 1 171 ? -487.643 -93.777 71.182 1.00 30.95 171 GLN A CA 1
ATOM 1323 C C . GLN A 1 171 ? -488.946 -93.103 71.597 1.00 28.36 171 GLN A C 1
ATOM 1324 O O . GLN A 1 171 ? -489.094 -92.700 72.753 1.00 30.20 171 GLN A O 1
ATOM 1330 N N . GLU A 1 172 ? -489.893 -92.994 70.665 1.00 27.59 172 GLU A N 1
ATOM 1331 C CA . GLU A 1 172 ? -491.210 -92.448 70.994 1.00 28.45 172 GLU A CA 1
ATOM 1332 C C . GLU A 1 172 ? -491.934 -93.327 72.017 1.00 27.88 172 GLU A C 1
ATOM 1333 O O . GLU A 1 172 ? -492.661 -92.820 72.879 1.00 26.16 172 GLU A O 1
ATOM 1339 N N . MET A 1 173 ? -491.754 -94.645 71.919 1.00 26.06 173 MET A N 1
ATOM 1340 C CA . MET A 1 173 ? -492.370 -95.551 72.878 1.00 23.40 173 MET A CA 1
ATOM 1341 C C . MET A 1 173 ? -491.813 -95.321 74.270 1.00 26.02 173 MET A C 1
ATOM 1342 O O . MET A 1 173 ? -492.548 -95.387 75.256 1.00 27.89 173 MET A O 1
ATOM 1347 N N . ILE A 1 174 ? -490.510 -95.060 74.352 1.00 25.18 174 ILE A N 1
ATOM 1348 C CA . ILE A 1 174 ? -489.893 -94.728 75.626 1.00 28.23 174 ILE A CA 1
ATOM 1349 C C . ILE A 1 174 ? -490.555 -93.467 76.186 1.00 23.87 174 ILE A C 1
ATOM 1350 O O . ILE A 1 174 ? -490.922 -93.420 77.348 1.00 25.33 174 ILE A O 1
ATOM 1355 N N . LYS A 1 175 ? -490.752 -92.469 75.335 1.00 26.40 175 LYS A N 1
ATOM 1356 C CA . LYS A 1 175 ? -491.394 -91.236 75.795 1.00 28.12 175 LYS A CA 1
ATOM 1357 C C . LYS A 1 175 ? -492.829 -91.494 76.264 1.00 29.24 175 LYS A C 1
ATOM 1358 O O . LYS A 1 175 ? -493.269 -90.951 77.279 1.00 27.89 175 LYS A O 1
ATOM 1364 N N . ASP A 1 176 ? -493.548 -92.346 75.541 1.00 26.79 176 ASP A N 1
ATOM 1365 C CA . ASP A 1 176 ? -494.919 -92.686 75.903 1.00 27.84 176 ASP A CA 1
ATOM 1366 C C . ASP A 1 176 ? -494.962 -93.373 77.277 1.00 31.34 176 ASP A C 1
ATOM 1367 O O . ASP A 1 176 ? -495.804 -93.051 78.126 1.00 29.77 176 ASP A O 1
ATOM 1372 N N . MET A 1 177 ? -494.044 -94.311 77.502 1.00 27.99 177 MET A N 1
ATOM 1373 C CA . MET A 1 177 ? -493.931 -94.962 78.807 1.00 29.83 177 MET A CA 1
ATOM 1374 C C . MET A 1 177 ? -493.718 -93.939 79.917 1.00 30.59 177 MET A C 1
ATOM 1375 O O . MET A 1 177 ? -494.286 -94.048 81.003 1.00 32.54 177 MET A O 1
ATOM 1380 N N . ILE A 1 178 ? -492.891 -92.945 79.627 1.00 28.33 178 ILE A N 1
ATOM 1381 C CA . ILE A 1 178 ? -492.575 -91.917 80.609 1.00 30.43 178 ILE A CA 1
ATOM 1382 C C . ILE A 1 178 ? -493.799 -91.052 80.893 1.00 30.45 178 ILE A C 1
ATOM 1383 O O . ILE A 1 178 ? -494.112 -90.787 82.053 1.00 35.85 178 ILE A O 1
ATOM 1388 N N . ALA A 1 179 ? -494.513 -90.643 79.846 1.00 29.03 179 ALA A N 1
ATOM 1389 C CA . ALA A 1 179 ? -495.702 -89.811 80.032 1.00 29.55 179 ALA A CA 1
ATOM 1390 C C . ALA A 1 179 ? -496.774 -90.534 80.849 1.00 36.40 179 ALA A C 1
ATOM 1391 O O . ALA A 1 179 ? -497.411 -89.933 81.717 1.00 35.17 179 ALA A O 1
ATOM 1393 N N . ARG A 1 180 ? -496.953 -91.829 80.596 1.00 33.05 180 ARG A N 1
ATOM 1394 C CA . ARG A 1 180 ? -497.927 -92.630 81.340 1.00 36.67 180 ARG A CA 1
ATOM 1395 C C . ARG A 1 180 ? -497.583 -92.736 82.831 1.00 38.62 180 ARG A C 1
ATOM 1396 O O . ARG A 1 180 ? -498.423 -93.148 83.633 1.00 43.03 180 ARG A O 1
ATOM 1404 N N . ARG A 1 181 ? -496.346 -92.359 83.167 1.00 41.12 181 ARG A N 1
ATOM 1405 C CA . ARG A 1 181 ? -495.812 -92.222 84.535 1.00 46.07 181 ARG A CA 1
ATOM 1406 C C . ARG A 1 181 ? -495.345 -93.562 85.081 1.00 50.37 181 ARG A C 1
ATOM 1407 O O . ARG A 1 181 ? -494.161 -93.731 85.385 1.00 56.30 181 ARG A O 1
ATOM 1415 N N . VAL A 1 291 ? -484.675 -101.529 96.230 1.00 49.16 291 VAL A N 1
ATOM 1416 C CA . VAL A 1 291 ? -483.888 -101.543 95.001 1.00 48.03 291 VAL A CA 1
ATOM 1417 C C . VAL A 1 291 ? -484.713 -102.040 93.805 1.00 48.30 291 VAL A C 1
ATOM 1418 O O . VAL A 1 291 ? -484.560 -101.537 92.688 1.00 46.99 291 VAL A O 1
ATOM 1422 N N . PHE A 1 292 ? -485.600 -103.005 94.042 1.00 47.21 292 PHE A N 1
ATOM 1423 C CA . PHE A 1 292 ? -486.482 -103.510 92.990 1.00 41.06 292 PHE A CA 1
ATOM 1424 C C . PHE A 1 292 ? -487.697 -102.605 92.823 1.00 44.12 292 PHE A C 1
ATOM 1425 O O . PHE A 1 292 ? -488.573 -102.880 91.993 1.00 37.54 292 PHE A O 1
ATOM 1433 N N . LYS A 1 293 ? -487.724 -101.527 93.613 1.00 44.04 293 LYS A N 1
ATOM 1434 C CA . LYS A 1 293 ? -488.832 -100.567 93.689 1.00 39.06 293 LYS A CA 1
ATOM 1435 C C . LYS A 1 293 ? -489.566 -100.311 92.376 1.00 41.30 293 LYS A C 1
ATOM 1436 O O . LYS A 1 293 ? -490.787 -100.151 92.353 1.00 42.57 293 LYS A O 1
ATOM 1442 N N . ASN A 1 294 ? -488.822 -100.262 91.280 1.00 40.97 294 ASN A N 1
ATOM 1443 C CA . ASN A 1 294 ? -489.428 -100.006 89.985 1.00 41.91 294 ASN A CA 1
ATOM 1444 C C . ASN A 1 294 ? -490.198 -101.222 89.460 1.00 41.75 294 ASN A C 1
ATOM 1445 O O . ASN A 1 294 ? -490.991 -101.100 88.517 1.00 38.96 294 ASN A O 1
ATOM 1450 N N . GLN A 1 295 ? -489.975 -102.378 90.093 1.00 35.77 295 GLN A N 1
ATOM 1451 C CA . GLN A 1 295 ? -490.636 -103.640 89.726 1.00 33.77 295 GLN A CA 1
ATOM 1452 C C . GLN A 1 295 ? -491.658 -104.101 90.761 1.00 31.74 295 GLN A C 1
ATOM 1453 O O . GLN A 1 295 ? -492.227 -105.181 90.630 1.00 25.65 295 GLN A O 1
ATOM 1459 N N . ILE A 1 296 ? -491.862 -103.291 91.794 1.00 29.34 296 ILE A N 1
ATOM 1460 C CA . ILE A 1 296 ? -492.739 -103.636 92.914 1.00 25.83 296 ILE A CA 1
ATOM 1461 C C . ILE A 1 296 ? -494.186 -103.952 92.497 1.00 26.39 296 ILE A C 1
ATOM 1462 O O . ILE A 1 296 ? -494.891 -104.690 93.188 1.00 25.61 296 ILE A O 1
ATOM 1467 N N . ALA A 1 297 ? -494.633 -103.417 91.367 1.00 24.16 297 ALA A N 1
ATOM 1468 C CA . ALA A 1 297 ? -496.016 -103.632 90.953 1.00 22.49 297 ALA A CA 1
ATOM 1469 C C . ALA A 1 297 ? -496.109 -104.589 89.761 1.00 25.96 297 ALA A C 1
ATOM 1470 O O . ALA A 1 297 ? -497.181 -104.775 89.179 1.00 27.50 297 ALA A O 1
ATOM 1472 N N . GLN A 1 298 ? -494.992 -105.205 89.404 1.00 24.52 298 GLN A N 1
ATOM 1473 C CA . GLN A 1 298 ? -494.978 -106.085 88.236 1.00 25.18 298 GLN A CA 1
ATOM 1474 C C . GLN A 1 298 ? -495.897 -107.294 88.407 1.00 22.23 298 GLN A C 1
ATOM 1475 O O . GLN A 1 298 ? -495.840 -107.989 89.424 1.00 21.43 298 GLN A O 1
ATOM 1481 N N . ILE A 1 299 ? -496.736 -107.556 87.404 1.00 23.71 299 ILE A N 1
ATOM 1482 C CA . ILE A 1 299 ? -497.600 -108.733 87.452 1.00 20.21 299 ILE A CA 1
ATOM 1483 C C . ILE A 1 299 ? -496.801 -109.991 87.137 1.00 22.13 299 ILE A C 1
ATOM 1484 O O . ILE A 1 299 ? -496.144 -110.089 86.094 1.00 18.84 299 ILE A O 1
ATOM 1489 N N . ASP A 1 300 ? -496.839 -110.939 88.067 1.00 18.82 300 ASP A N 1
ATOM 1490 C CA . ASP A 1 300 ? -496.389 -112.289 87.786 1.00 18.85 300 ASP A CA 1
ATOM 1491 C C . ASP A 1 300 ? -497.554 -112.967 87.061 1.00 19.12 300 ASP A C 1
ATOM 1492 O O . ASP A 1 300 ? -498.557 -113.316 87.687 1.00 18.33 300 ASP A O 1
ATOM 1497 N N . SER A 1 301 ? -497.438 -113.102 85.740 1.00 18.77 301 SER A N 1
ATOM 1498 C CA . SER A 1 301 ? -498.549 -113.586 84.928 1.00 19.78 301 SER A CA 1
ATOM 1499 C C . SER A 1 301 ? -498.998 -114.977 85.373 1.00 18.48 301 SER A C 1
ATOM 1500 O O . SER A 1 301 ? -500.195 -115.264 85.425 1.00 19.76 301 SER A O 1
ATOM 1503 N N . VAL A 1 302 ? -498.045 -115.820 85.734 1.00 17.98 302 VAL A N 1
ATOM 1504 C CA . VAL A 1 302 ? -498.386 -117.196 86.116 1.00 18.12 302 VAL A CA 1
ATOM 1505 C C . VAL A 1 302 ? -499.034 -117.245 87.504 1.00 20.62 302 VAL A C 1
ATOM 1506 O O . VAL A 1 302 ? -500.092 -117.853 87.680 1.00 18.02 302 VAL A O 1
ATOM 1510 N N . PHE A 1 303 ? -498.429 -116.577 88.480 1.00 17.72 303 PHE A N 1
ATOM 1511 C CA . PHE A 1 303 ? -498.967 -116.591 89.840 1.00 16.53 303 PHE A CA 1
ATOM 1512 C C . PHE A 1 303 ? -500.361 -115.969 89.918 1.00 19.04 303 PHE A C 1
ATOM 1513 O O . PHE A 1 303 ? -501.275 -116.558 90.496 1.00 20.28 303 PHE A O 1
ATOM 1521 N N . SER A 1 304 ? -500.536 -114.788 89.328 1.00 18.83 304 SER A N 1
ATOM 1522 C CA . SER A 1 304 ? -501.858 -114.167 89.305 1.00 17.76 304 SER A CA 1
ATOM 1523 C C . SER A 1 304 ? -502.888 -115.036 88.597 1.00 19.30 304 SER A C 1
ATOM 1524 O O . SER A 1 304 ? -504.038 -115.127 89.034 1.00 19.77 304 SER A O 1
ATOM 1527 N N . SER A 1 305 ? -502.492 -115.661 87.492 1.00 19.70 305 SER A N 1
ATOM 1528 C CA . SER A 1 305 ? -503.422 -116.535 86.769 1.00 18.91 305 SER A CA 1
ATOM 1529 C C . SER A 1 305 ? -503.839 -117.720 87.627 1.00 22.23 305 SER A C 1
ATOM 1530 O O . SER A 1 305 ? -505.019 -118.070 87.656 1.00 17.51 305 SER A O 1
ATOM 1533 N N . TYR A 1 306 ? -502.892 -118.298 88.365 1.00 18.17 306 TYR A N 1
ATOM 1534 C CA . TYR A 1 306 ? -503.243 -119.379 89.289 1.00 19.74 306 TYR A CA 1
ATOM 1535 C C . TYR A 1 306 ? -504.124 -118.882 90.439 1.00 18.94 306 TYR A C 1
ATOM 1536 O O . TYR A 1 306 ? -505.059 -119.572 90.862 1.00 20.81 306 TYR A O 1
ATOM 1545 N N . TYR A 1 307 ? -503.830 -117.689 90.946 1.00 19.11 307 TYR A N 1
ATOM 1546 C CA . TYR A 1 307 ? -504.642 -117.090 91.999 1.00 19.66 307 TYR A CA 1
ATOM 1547 C C . TYR A 1 307 ? -506.073 -116.909 91.515 1.00 20.91 307 TYR A C 1
ATOM 1548 O O . TYR A 1 307 ? -507.018 -117.252 92.221 1.00 20.80 307 TYR A O 1
ATOM 1557 N N . TRP A 1 308 ? -506.241 -116.379 90.307 1.00 19.81 308 TRP A N 1
ATOM 1558 C CA . TRP A 1 308 ? -507.588 -116.167 89.782 1.00 18.88 308 TRP A CA 1
ATOM 1559 C C . TRP A 1 308 ? -508.308 -117.497 89.533 1.00 21.03 308 TRP A C 1
ATOM 1560 O O . TRP A 1 308 ? -509.509 -117.616 89.800 1.00 21.89 308 TRP A O 1
ATOM 1571 N N . MET A 1 309 ? -507.595 -118.486 89.004 1.00 20.88 309 MET A N 1
ATOM 1572 C CA . MET A 1 309 ? -508.177 -119.823 88.831 1.00 20.39 309 MET A CA 1
ATOM 1573 C C . MET A 1 309 ? -508.701 -120.368 90.172 1.00 25.56 309 MET A C 1
ATOM 1574 O O . MET A 1 309 ? -509.830 -120.869 90.274 1.00 23.56 309 MET A O 1
ATOM 1579 N N . TRP A 1 310 ? -507.883 -120.240 91.210 1.00 21.40 310 TRP A N 1
ATOM 1580 C CA . TRP A 1 310 ? -508.306 -120.630 92.555 1.00 21.90 310 TRP A CA 1
ATOM 1581 C C . TRP A 1 310 ? -509.506 -119.812 93.062 1.00 24.21 310 TRP A C 1
ATOM 1582 O O . TRP A 1 310 ? -510.480 -120.377 93.573 1.00 24.53 310 TRP A O 1
ATOM 1593 N N . ARG A 1 311 ? -509.440 -118.485 92.926 1.00 23.44 311 ARG A N 1
ATOM 1594 C CA . ARG A 1 311 ? -510.523 -117.630 93.411 1.00 22.88 311 ARG A CA 1
ATOM 1595 C C . ARG A 1 311 ? -511.839 -117.992 92.744 1.00 23.51 311 ARG A C 1
ATOM 1596 O O . ARG A 1 311 ? -512.910 -117.855 93.335 1.00 26.47 311 ARG A O 1
ATOM 1604 N N . ALA A 1 312 ? -511.742 -118.472 91.514 1.00 25.75 312 ALA A N 1
ATOM 1605 C CA . ALA A 1 312 ? -512.919 -118.759 90.701 1.00 26.75 312 ALA A CA 1
ATOM 1606 C C . ALA A 1 312 ? -513.494 -120.134 91.006 1.00 26.63 312 ALA A C 1
ATOM 1607 O O . ALA A 1 312 ? -514.489 -120.544 90.407 1.00 27.94 312 ALA A O 1
ATOM 1609 N N . GLY A 1 313 ? -512.870 -120.844 91.942 1.00 25.55 313 GLY A N 1
ATOM 1610 C CA . GLY A 1 313 ? -513.342 -122.166 92.327 1.00 27.22 313 GLY A CA 1
ATOM 1611 C C . GLY A 1 313 ? -513.082 -123.245 91.295 1.00 28.36 313 GLY A C 1
ATOM 1612 O O . GLY A 1 313 ? -513.700 -124.313 91.317 1.00 27.28 313 GLY A O 1
ATOM 1613 N N . ILE A 1 314 ? -512.151 -122.985 90.389 1.00 25.23 314 ILE A N 1
ATOM 1614 C CA . ILE A 1 314 ? -511.754 -123.991 89.413 1.00 27.05 314 ILE A CA 1
ATOM 1615 C C . ILE A 1 314 ? -510.870 -125.050 90.082 1.00 28.42 314 ILE A C 1
ATOM 1616 O O . ILE A 1 314 ? -509.992 -124.737 90.884 1.00 28.23 314 ILE A O 1
ATOM 1621 N N . THR A 1 315 ? -511.142 -126.309 89.773 1.00 25.77 315 THR A N 1
ATOM 1622 C CA . THR A 1 315 ? -510.413 -127.439 90.342 1.00 28.35 315 THR A CA 1
ATOM 1623 C C . THR A 1 315 ? -509.636 -128.144 89.237 1.00 28.94 315 THR A C 1
ATOM 1624 O O . THR A 1 315 ? -509.847 -127.846 88.062 1.00 27.17 315 THR A O 1
ATOM 1628 N N . PRO A 1 316 ? -508.743 -129.082 89.596 1.00 30.10 316 PRO A N 1
ATOM 1629 C CA . PRO A 1 316 ? -508.084 -129.847 88.532 1.00 30.14 316 PRO A CA 1
ATOM 1630 C C . PRO A 1 316 ? -509.089 -130.549 87.626 1.00 29.74 316 PRO A C 1
ATOM 1631 O O . PRO A 1 316 ? -508.825 -130.728 86.442 1.00 29.89 316 PRO A O 1
ATOM 1635 N N . GLU A 1 317 ? -510.241 -130.907 88.179 1.00 30.72 317 GLU A N 1
ATOM 1636 C CA . GLU A 1 317 ? -511.284 -131.590 87.423 1.00 31.44 317 GLU A CA 1
ATOM 1637 C C . GLU A 1 317 ? -512.050 -130.654 86.474 1.00 29.93 317 GLU A C 1
ATOM 1638 O O . GLU A 1 317 ? -512.411 -131.053 85.368 1.00 32.10 317 GLU A O 1
ATOM 1644 N N . SER A 1 318 ? -512.308 -129.417 86.891 1.00 29.86 318 SER A N 1
ATOM 1645 C CA . SER A 1 318 ? -513.062 -128.498 86.025 1.00 28.77 318 SER A CA 1
ATOM 1646 C C . SER A 1 318 ? -512.146 -127.612 85.183 1.00 25.33 318 SER A C 1
ATOM 1647 O O . SER A 1 318 ? -512.615 -126.838 84.360 1.00 26.84 318 SER A O 1
ATOM 1650 N N . PHE A 1 319 ? -510.844 -127.722 85.408 1.00 25.23 319 PHE A N 1
ATOM 1651 C CA . PHE A 1 319 ? -509.852 -126.944 84.662 1.00 26.12 319 PHE A CA 1
ATOM 1652 C C . PHE A 1 319 ? -510.023 -126.945 83.131 1.00 24.86 319 PHE A C 1
ATOM 1653 O O . PHE A 1 319 ? -509.894 -125.893 82.506 1.00 24.06 319 PHE A O 1
ATOM 1661 N N . PRO A 1 320 ? -510.308 -128.112 82.513 1.00 26.20 320 PRO A N 1
ATOM 1662 C CA . PRO A 1 320 ? -510.433 -128.086 81.047 1.00 27.29 320 PRO A CA 1
ATOM 1663 C C . PRO A 1 320 ? -511.500 -127.133 80.515 1.00 23.42 320 PRO A C 1
ATOM 1664 O O . PRO A 1 320 ? -511.384 -126.668 79.381 1.00 27.79 320 PRO A O 1
ATOM 1668 N N . LEU A 1 321 ? -512.519 -126.840 81.315 1.00 26.28 321 LEU A N 1
ATOM 1669 C CA . LEU A 1 321 ? -513.538 -125.872 80.919 1.00 26.65 321 LEU A CA 1
ATOM 1670 C C . LEU A 1 321 ? -512.931 -124.480 80.713 1.00 27.30 321 LEU A C 1
ATOM 1671 O O . LEU A 1 321 ? -513.239 -123.770 79.751 1.00 26.64 321 LEU A O 1
ATOM 1676 N N . LEU A 1 322 ? -512.069 -124.089 81.636 1.00 25.27 322 LEU A N 1
ATOM 1677 C CA . LEU A 1 322 ? -511.407 -122.797 81.542 1.00 23.82 322 LEU A CA 1
ATOM 1678 C C . LEU A 1 322 ? -510.413 -122.785 80.383 1.00 21.56 322 LEU A C 1
ATOM 1679 O O . LEU A 1 322 ? -510.303 -121.805 79.643 1.00 21.90 322 LEU A O 1
ATOM 1684 N N . SER A 1 323 ? -509.679 -123.881 80.242 1.00 22.84 323 SER A N 1
ATOM 1685 C CA . SER A 1 323 ? -508.642 -123.986 79.225 1.00 19.82 323 SER A CA 1
ATOM 1686 C C . SER A 1 323 ? -509.253 -123.922 77.824 1.00 24.25 323 SER A C 1
ATOM 1687 O O . SER A 1 323 ? -508.772 -123.182 76.970 1.00 22.52 323 SER A O 1
ATOM 1690 N N . ASP A 1 324 ? -510.324 -124.677 77.596 1.00 24.95 324 ASP A N 1
ATOM 1691 C CA . ASP A 1 324 ? -510.980 -124.651 76.288 1.00 26.28 324 ASP A CA 1
ATOM 1692 C C . ASP A 1 324 ? -511.531 -123.275 75.946 1.00 24.01 324 ASP A C 1
ATOM 1693 O O . ASP A 1 324 ? -511.456 -122.833 74.795 1.00 24.60 324 ASP A O 1
ATOM 1698 N N . PHE A 1 325 ? -512.122 -122.614 76.935 1.00 22.36 325 PHE A N 1
ATOM 1699 C CA . PHE A 1 325 ? -512.654 -121.275 76.731 1.00 20.74 325 PHE A CA 1
ATOM 1700 C C . PHE A 1 325 ? -511.532 -120.327 76.323 1.00 23.38 325 PHE A C 1
ATOM 1701 O O . PHE A 1 325 ? -511.680 -119.553 75.376 1.00 21.53 325 PHE A O 1
ATOM 1709 N N . LEU A 1 326 ? -510.407 -120.382 77.038 1.00 20.43 326 LEU A N 1
ATOM 1710 C CA . LEU A 1 326 ? -509.305 -119.463 76.749 1.00 22.01 326 LEU A CA 1
ATOM 1711 C C . LEU A 1 326 ? -508.656 -119.755 75.394 1.00 19.75 326 LEU A C 1
ATOM 1712 O O . LEU A 1 326 ? -508.231 -118.837 74.696 1.00 18.36 326 LEU A O 1
ATOM 1717 N N . PHE A 1 327 ? -508.568 -121.026 75.027 1.00 19.97 327 PHE A N 1
ATOM 1718 C CA . PHE A 1 327 ? -507.984 -121.372 73.742 1.00 19.98 327 PHE A CA 1
ATOM 1719 C C . PHE A 1 327 ? -508.831 -120.769 72.624 1.00 19.66 327 PHE A C 1
ATOM 1720 O O . PHE A 1 327 ? -508.292 -120.228 71.665 1.00 19.46 327 PHE A O 1
ATOM 1728 N N . GLU A 1 328 ? -510.154 -120.859 72.753 1.00 20.19 328 GLU A N 1
ATOM 1729 C CA . GLU A 1 328 ? -511.013 -120.329 71.705 1.00 20.83 328 GLU A CA 1
ATOM 1730 C C . GLU A 1 328 ? -510.851 -118.816 71.682 1.00 19.72 328 GLU A C 1
ATOM 1731 O O . GLU A 1 328 ? -510.818 -118.205 70.624 1.00 20.84 328 GLU A O 1
ATOM 1737 N N . LEU A 1 329 ? -510.705 -118.225 72.865 1.00 21.36 329 LEU A N 1
ATOM 1738 C CA . LEU A 1 329 ? -510.469 -116.785 72.973 1.00 18.89 329 LEU A CA 1
ATOM 1739 C C . LEU A 1 329 ? -509.209 -116.354 72.212 1.00 19.46 329 LEU A C 1
ATOM 1740 O O . LEU A 1 329 ? -509.168 -115.271 71.616 1.00 21.51 329 LEU A O 1
ATOM 1745 N N . GLY A 1 330 ? -508.181 -117.200 72.247 1.00 19.01 330 GLY A N 1
ATOM 1746 C CA . GLY A 1 330 ? -506.942 -116.943 71.526 1.00 19.11 330 GLY A CA 1
ATOM 1747 C C . GLY A 1 330 ? -507.056 -117.026 69.999 1.00 21.05 330 GLY A C 1
ATOM 1748 O O . GLY A 1 330 ? -506.139 -116.635 69.270 1.00 19.79 330 GLY A O 1
ATOM 1749 N N . GLN A 1 331 ? -508.182 -117.522 69.494 1.00 17.97 331 GLN A N 1
ATOM 1750 C CA . GLN A 1 331 ? -508.309 -117.719 68.048 1.00 18.73 331 GLN A CA 1
ATOM 1751 C C . GLN A 1 331 ? -508.743 -116.456 67.308 1.00 22.72 331 GLN A C 1
ATOM 1752 O O . GLN A 1 331 ? -508.395 -116.260 66.141 1.00 23.05 331 GLN A O 1
ATOM 1758 N N . ASN A 1 332 ? -509.511 -115.609 67.987 1.00 21.86 332 ASN A N 1
ATOM 1759 C CA . ASN A 1 332 ? -510.022 -114.378 67.396 1.00 20.57 332 ASN A CA 1
ATOM 1760 C C . ASN A 1 332 ? -510.188 -113.343 68.493 1.00 22.82 332 ASN A C 1
ATOM 1761 O O . ASN A 1 332 ? -510.707 -113.663 69.554 1.00 23.44 332 ASN A O 1
ATOM 1766 N N . ALA A 1 333 ? -509.758 -112.110 68.248 1.00 22.59 333 ALA A N 1
ATOM 1767 C CA . ALA A 1 333 ? -509.930 -111.045 69.235 1.00 24.65 333 ALA A CA 1
ATOM 1768 C C . ALA A 1 333 ? -511.409 -110.926 69.614 1.00 23.53 333 ALA A C 1
ATOM 1769 O O . ALA A 1 333 ? -512.281 -111.169 68.785 1.00 27.15 333 ALA A O 1
ATOM 1771 N N . ARG A 1 334 ? -511.686 -110.629 70.876 1.00 23.36 334 ARG A N 1
ATOM 1772 C CA . ARG A 1 334 ? -513.064 -110.466 71.334 1.00 24.40 334 ARG A CA 1
ATOM 1773 C C . ARG A 1 334 ? -513.165 -109.238 72.235 1.00 27.35 334 ARG A C 1
ATOM 1774 O O . ARG A 1 334 ? -512.353 -109.068 73.150 1.00 25.29 334 ARG A O 1
ATOM 1782 N N . GLY A 1 335 ? -514.154 -108.390 71.976 1.00 27.28 335 GLY A N 1
ATOM 1783 C CA . GLY A 1 335 ? -514.392 -107.222 72.809 1.00 30.35 335 GLY A CA 1
ATOM 1784 C C . GLY A 1 335 ? -514.787 -107.597 74.226 1.00 28.39 335 GLY A C 1
ATOM 1785 O O . GLY A 1 335 ? -515.388 -108.654 74.457 1.00 25.98 335 GLY A O 1
ATOM 1786 N N . SER A 1 336 ? -514.468 -106.726 75.179 1.00 26.09 336 SER A N 1
ATOM 1787 C CA . SER A 1 336 ? -514.688 -107.024 76.589 1.00 26.78 336 SER A CA 1
ATOM 1788 C C . SER A 1 336 ? -516.150 -107.358 76.918 1.00 26.06 336 SER A C 1
ATOM 1789 O O . SER A 1 336 ? -516.420 -108.289 77.673 1.00 24.31 336 SER A O 1
ATOM 1792 N N . ALA A 1 337 ? -517.092 -106.622 76.337 1.00 25.93 337 ALA A N 1
ATOM 1793 C CA . ALA A 1 337 ? -518.498 -106.858 76.661 1.00 27.62 337 ALA A CA 1
ATOM 1794 C C . ALA A 1 337 ? -518.922 -108.246 76.201 1.00 27.73 337 ALA A C 1
ATOM 1795 O O . ALA A 1 337 ? -519.713 -108.914 76.864 1.00 24.35 337 ALA A O 1
ATOM 1797 N N . LYS A 1 338 ? -518.382 -108.672 75.062 1.00 23.32 338 LYS A N 1
ATOM 1798 C CA . LYS A 1 338 ? -518.704 -109.971 74.506 1.00 21.95 338 LYS A CA 1
ATOM 1799 C C . LYS A 1 338 ? -518.042 -111.091 75.311 1.00 23.23 338 LYS A C 1
ATOM 1800 O O . LYS A 1 338 ? -518.580 -112.195 75.426 1.00 22.53 338 LYS A O 1
ATOM 1806 N N . ILE A 1 339 ? -516.870 -110.806 75.870 1.00 23.10 339 ILE A N 1
ATOM 1807 C CA . ILE A 1 339 ? -516.225 -111.758 76.763 1.00 23.66 339 ILE A CA 1
ATOM 1808 C C . ILE A 1 339 ? -517.101 -111.962 77.997 1.00 26.47 339 ILE A C 1
ATOM 1809 O O . ILE A 1 339 ? -517.376 -113.092 78.404 1.00 25.36 339 ILE A O 1
ATOM 1814 N N . ILE A 1 340 ? -517.546 -110.859 78.588 1.00 24.25 340 ILE A N 1
ATOM 1815 C CA . ILE A 1 340 ? -518.424 -110.924 79.750 1.00 26.31 340 ILE A CA 1
ATOM 1816 C C . ILE A 1 340 ? -519.687 -111.711 79.422 1.00 31.12 340 ILE A C 1
ATOM 1817 O O . ILE A 1 340 ? -520.136 -112.546 80.207 1.00 29.66 340 ILE A O 1
ATOM 1822 N N . LYS A 1 341 ? -520.237 -111.478 78.236 1.00 28.19 341 LYS A N 1
ATOM 1823 C CA . LYS A 1 341 ? -521.431 -112.187 77.842 1.00 26.63 341 LYS A CA 1
ATOM 1824 C C . LYS A 1 341 ? -521.146 -113.683 77.735 1.00 25.75 341 LYS A C 1
ATOM 1825 O O . LYS A 1 341 ? -521.986 -114.489 78.106 1.00 32.04 341 LYS A O 1
ATOM 1831 N N . THR A 1 342 ? -519.957 -114.040 77.242 1.00 25.73 342 THR A N 1
ATOM 1832 C CA . THR A 1 342 ? -519.569 -115.450 77.081 1.00 28.55 342 THR A CA 1
ATOM 1833 C C . THR A 1 342 ? -519.590 -116.136 78.450 1.00 33.63 342 THR A C 1
ATOM 1834 O O . THR A 1 342 ? -520.075 -117.263 78.584 1.00 33.56 342 THR A O 1
ATOM 1838 N N . LEU A 1 343 ? -519.072 -115.431 79.459 1.00 26.97 343 LEU A N 1
ATOM 1839 C CA . LEU A 1 343 ? -518.855 -115.983 80.802 1.00 31.51 343 LEU A CA 1
ATOM 1840 C C . LEU A 1 343 ? -519.983 -115.772 81.794 1.00 36.33 343 LEU A C 1
ATOM 1841 O O . LEU A 1 343 ? -520.114 -116.543 82.749 1.00 37.83 343 LEU A O 1
ATOM 1846 N N . ASP A 1 344 ? -520.763 -114.707 81.611 1.00 35.85 344 ASP A N 1
ATOM 1847 C CA . ASP A 1 344 ? -521.792 -114.349 82.586 1.00 38.20 344 ASP A CA 1
ATOM 1848 C C . ASP A 1 344 ? -523.105 -114.981 82.175 1.00 45.47 344 ASP A C 1
ATOM 1849 O O . ASP A 1 344 ? -524.172 -114.396 82.353 1.00 46.58 344 ASP A O 1
ATOM 1854 N N . ARG A 1 345 ? -523.015 -116.202 81.679 1.00 45.15 345 ARG A N 1
ATOM 1855 C CA . ARG A 1 345 ? -524.176 -116.910 81.249 1.00 47.96 345 ARG A CA 1
ATOM 1856 C C . ARG A 1 345 ? -525.094 -117.355 82.377 1.00 53.52 345 ARG A C 1
ATOM 1857 O O . ARG A 1 345 ? -524.702 -117.589 83.507 1.00 52.93 345 ARG A O 1
ATOM 1865 N N . ILE A 1 346 ? -526.372 -117.395 82.042 1.00 53.78 346 ILE A N 1
ATOM 1866 C CA . ILE A 1 346 ? -527.428 -117.808 82.934 1.00 52.47 346 ILE A CA 1
ATOM 1867 C C . ILE A 1 346 ? -527.002 -119.163 83.465 1.00 52.70 346 ILE A C 1
ATOM 1868 O O . ILE A 1 346 ? -527.078 -119.446 84.635 1.00 52.35 346 ILE A O 1
ATOM 1873 N N . GLY A 1 347 ? -526.464 -119.946 82.555 1.00 51.37 347 GLY A N 1
ATOM 1874 C CA . GLY A 1 347 ? -526.235 -121.340 82.803 1.00 51.73 347 GLY A CA 1
ATOM 1875 C C . GLY A 1 347 ? -524.843 -121.656 83.228 1.00 51.39 347 GLY A C 1
ATOM 1876 O O . GLY A 1 347 ? -524.674 -122.490 84.074 1.00 55.29 347 GLY A O 1
ATOM 1877 N N . LEU A 1 348 ? -523.856 -121.011 82.634 1.00 49.65 348 LEU A N 1
ATOM 1878 C CA . LEU A 1 348 ? -522.485 -121.346 82.932 1.00 46.80 348 LEU A CA 1
ATOM 1879 C C . LEU A 1 348 ? -522.185 -121.210 84.415 1.00 43.43 348 LEU A C 1
ATOM 1880 O O . LEU A 1 348 ? -521.913 -120.163 84.875 1.00 42.37 348 LEU A O 1
ATOM 1885 N N . LYS A 1 349 ? -522.240 -122.296 85.149 1.00 43.81 349 LYS A N 1
ATOM 1886 C CA . LYS A 1 349 ? -521.936 -122.273 86.570 1.00 42.99 349 LYS A CA 1
ATOM 1887 C C . LYS A 1 349 ? -520.460 -121.979 86.805 1.00 37.76 349 LYS A C 1
ATOM 1888 O O . LYS A 1 349 ? -520.124 -121.131 87.634 1.00 35.79 349 LYS A O 1
ATOM 1894 N N . TRP A 1 350 ? -519.587 -122.660 86.059 1.00 31.23 350 TRP A N 1
ATOM 1895 C CA . TRP A 1 350 ? -518.156 -122.639 86.359 1.00 33.34 350 TRP A CA 1
ATOM 1896 C C . TRP A 1 350 ? -517.545 -121.243 86.287 1.00 32.08 350 TRP A C 1
ATOM 1897 O O . TRP A 1 350 ? -516.603 -120.944 87.021 1.00 31.10 350 TRP A O 1
ATOM 1908 N N . SER A 1 351 ? -518.077 -120.397 85.407 1.00 30.19 351 SER A N 1
ATOM 1909 C CA . SER A 1 351 ? -517.461 -119.100 85.129 1.00 29.88 351 SER A CA 1
ATOM 1910 C C . SER A 1 351 ? -518.040 -117.944 85.944 1.00 32.06 351 SER A C 1
ATOM 1911 O O . SER A 1 351 ? -517.487 -116.846 85.943 1.00 31.46 351 SER A O 1
ATOM 1914 N N . LYS A 1 352 ? -519.156 -118.168 86.628 1.00 30.81 352 LYS A N 1
ATOM 1915 C CA . LYS A 1 352 ? -519.769 -117.075 87.390 1.00 34.94 352 LYS A CA 1
ATOM 1916 C C . LYS A 1 352 ? -518.829 -116.499 88.473 1.00 31.21 352 LYS A C 1
ATOM 1917 O O . LYS A 1 352 ? -518.706 -115.273 88.594 1.00 29.31 352 LYS A O 1
ATOM 1923 N N . PRO A 1 353 ? -518.173 -117.363 89.270 1.00 29.34 353 PRO A N 1
ATOM 1924 C CA . PRO A 1 353 ? -517.242 -116.771 90.239 1.00 30.19 353 PRO A CA 1
ATOM 1925 C C . PRO A 1 353 ? -516.102 -115.999 89.577 1.00 30.22 353 PRO A C 1
ATOM 1926 O O . PRO A 1 353 ? -515.571 -115.071 90.176 1.00 29.52 353 PRO A O 1
ATOM 1930 N N . LEU A 1 354 ? -515.750 -116.380 88.352 1.00 29.69 354 LEU A N 1
ATOM 1931 C CA . LEU A 1 354 ? -514.682 -115.715 87.621 1.00 27.60 354 LEU A CA 1
ATOM 1932 C C . LEU A 1 354 ? -515.102 -114.305 87.224 1.00 27.11 354 LEU A C 1
ATOM 1933 O O . LEU A 1 354 ? -514.345 -113.353 87.410 1.00 28.46 354 LEU A O 1
ATOM 1938 N N . VAL A 1 355 ? -516.311 -114.169 86.682 1.00 30.30 355 VAL A N 1
ATOM 1939 C CA . VAL A 1 355 ? -516.774 -112.861 86.233 1.00 28.26 355 VAL A CA 1
ATOM 1940 C C . VAL A 1 355 ? -516.955 -111.945 87.440 1.00 30.51 355 VAL A C 1
ATOM 1941 O O . VAL A 1 355 ? -516.770 -110.741 87.344 1.00 31.75 355 VAL A O 1
ATOM 1945 N N . ASN A 1 356 ? -517.276 -112.524 88.589 1.00 28.13 356 ASN A N 1
ATOM 1946 C CA . ASN A 1 356 ? -517.479 -111.731 89.794 1.00 30.96 356 ASN A CA 1
ATOM 1947 C C . ASN A 1 356 ? -516.181 -111.096 90.300 1.00 28.88 356 ASN A C 1
ATOM 1948 O O . ASN A 1 356 ? -516.209 -110.141 91.076 1.00 30.08 356 ASN A O 1
ATOM 1953 N N . LEU A 1 357 ? -515.046 -111.618 89.844 1.00 26.89 357 LEU A N 1
ATOM 1954 C CA . LEU A 1 357 ? -513.745 -111.079 90.241 1.00 27.22 357 LEU A CA 1
ATOM 1955 C C . LEU A 1 357 ? -513.371 -109.809 89.475 1.00 28.51 357 LEU A C 1
ATOM 1956 O O . LEU A 1 357 ? -512.523 -109.047 89.928 1.00 27.19 357 LEU A O 1
ATOM 1961 N N . PHE A 1 358 ? -513.993 -109.607 88.315 1.00 24.62 358 PHE A N 1
ATOM 1962 C CA . PHE A 1 358 ? -513.650 -108.501 87.408 1.00 27.67 358 PHE A CA 1
ATOM 1963 C C . PHE A 1 358 ? -513.792 -107.121 88.037 1.00 29.93 358 PHE A C 1
ATOM 1964 O O . PHE A 1 358 ? -514.832 -106.802 88.617 1.00 30.12 358 PHE A O 1
ATOM 1972 N N . ALA A 1 359 ? -512.766 -106.289 87.878 1.00 27.37 359 ALA A N 1
ATOM 1973 C CA . ALA A 1 359 ? -512.807 -104.917 88.383 1.00 28.62 359 ALA A CA 1
ATOM 1974 C C . ALA A 1 359 ? -512.979 -103.886 87.273 1.00 28.39 359 ALA A C 1
ATOM 1975 O O . ALA A 1 359 ? -512.664 -102.709 87.471 1.00 32.06 359 ALA A O 1
ATOM 1977 N N . ASP A 1 360 ? -513.474 -104.322 86.120 1.00 30.28 360 ASP A N 1
ATOM 1978 C CA . ASP A 1 360 ? -513.629 -103.440 84.956 1.00 33.29 360 ASP A CA 1
ATOM 1979 C C . ASP A 1 360 ? -514.334 -102.125 85.285 1.00 38.35 360 ASP A C 1
ATOM 1980 O O . ASP A 1 360 ? -513.886 -101.049 84.883 1.00 38.73 360 ASP A O 1
ATOM 1985 N N . SER A 1 361 ? -515.436 -102.218 86.018 1.00 36.16 361 SER A N 1
ATOM 1986 C CA . SER A 1 361 ? -516.276 -101.055 86.275 1.00 39.05 361 SER A CA 1
ATOM 1987 C C . SER A 1 361 ? -516.063 -100.472 87.666 1.00 39.76 361 SER A C 1
ATOM 1988 O O . SER A 1 361 ? -516.548 -99.385 87.968 1.00 41.93 361 SER A O 1
ATOM 1991 N N . THR A 1 362 ? -515.339 -101.188 88.516 1.00 35.61 362 THR A N 1
ATOM 1992 C CA . THR A 1 362 ? -515.156 -100.738 89.888 1.00 32.29 362 THR A CA 1
ATOM 1993 C C . THR A 1 362 ? -513.884 -99.922 90.076 1.00 34.90 362 THR A C 1
ATOM 1994 O O . THR A 1 362 ? -513.810 -99.090 90.981 1.00 36.26 362 THR A O 1
ATOM 1998 N N . PHE A 1 363 ? -512.882 -100.152 89.232 1.00 29.45 363 PHE A N 1
ATOM 1999 C CA . PHE A 1 363 ? -511.610 -99.450 89.379 1.00 29.29 363 PHE A CA 1
ATOM 2000 C C . PHE A 1 363 ? -511.480 -98.281 88.402 1.00 32.55 363 PHE A C 1
ATOM 2001 O O . PHE A 1 363 ? -511.463 -98.492 87.191 1.00 32.22 363 PHE A O 1
ATOM 2009 N N . LYS A 1 364 ? -511.344 -97.067 88.937 1.00 35.14 364 LYS A N 1
ATOM 2010 C CA . LYS A 1 364 ? -511.358 -95.839 88.130 1.00 34.85 364 LYS A CA 1
ATOM 2011 C C . LYS A 1 364 ? -509.996 -95.142 87.979 1.00 32.19 364 LYS A C 1
ATOM 2012 O O . LYS A 1 364 ? -509.803 -94.352 87.051 1.00 40.46 364 LYS A O 1
ATOM 2018 N N . MET A 1 365 ? -509.072 -95.428 88.887 1.00 34.76 365 MET A N 1
ATOM 2019 C CA . MET A 1 365 ? -507.803 -94.691 89.022 1.00 31.02 365 MET A CA 1
ATOM 2020 C C . MET A 1 365 ? -506.882 -94.698 87.792 1.00 35.39 365 MET A C 1
ATOM 2021 O O . MET A 1 365 ? -506.021 -93.818 87.650 1.00 40.34 365 MET A O 1
ATOM 2026 N N . GLY A 1 366 ? -507.062 -95.679 86.912 1.00 29.47 366 GLY A N 1
ATOM 2027 C CA . GLY A 1 366 ? -506.098 -95.952 85.861 1.00 32.68 366 GLY A CA 1
ATOM 2028 C C . GLY A 1 366 ? -505.453 -97.285 86.193 1.00 29.02 366 GLY A C 1
ATOM 2029 O O . GLY A 1 366 ? -504.933 -97.463 87.288 1.00 26.78 366 GLY A O 1
ATOM 2030 N N . ARG A 1 367 ? -505.495 -98.226 85.253 1.00 29.04 367 ARG A N 1
ATOM 2031 C CA . ARG A 1 367 ? -505.113 -99.612 85.543 1.00 29.68 367 ARG A CA 1
ATOM 2032 C C . ARG A 1 367 ? -503.677 -99.772 86.010 1.00 29.01 367 ARG A C 1
ATOM 2033 O O . ARG A 1 367 ? -503.336 -100.760 86.654 1.00 28.16 367 ARG A O 1
ATOM 2041 N N . ILE A 1 368 ? -502.832 -98.803 85.689 1.00 29.76 368 ILE A N 1
ATOM 2042 C CA . ILE A 1 368 ? -501.452 -98.852 86.140 1.00 27.13 368 ILE A CA 1
ATOM 2043 C C . ILE A 1 368 ? -501.383 -98.896 87.678 1.00 32.23 368 ILE A C 1
ATOM 2044 O O . ILE A 1 368 ? -500.391 -99.339 88.244 1.00 27.99 368 ILE A O 1
ATOM 2049 N N . HIS A 1 369 ? -502.462 -98.482 88.341 1.00 28.12 369 HIS A N 1
ATOM 2050 C CA . HIS A 1 369 ? -502.500 -98.450 89.803 1.00 29.15 369 HIS A CA 1
ATOM 2051 C C . HIS A 1 369 ? -503.205 -99.636 90.437 1.00 27.89 369 HIS A C 1
ATOM 2052 O O . HIS A 1 369 ? -503.266 -99.746 91.660 1.00 28.97 369 HIS A O 1
ATOM 2059 N N . MET A 1 370 ? -503.748 -100.513 89.612 1.00 28.16 370 MET A N 1
ATOM 2060 C CA . MET A 1 370 ? -504.441 -101.680 90.122 1.00 28.12 370 MET A CA 1
ATOM 2061 C C . MET A 1 370 ? -503.404 -102.657 90.676 1.00 25.82 370 MET A C 1
ATOM 2062 O O . MET A 1 370 ? -502.348 -102.842 90.079 1.00 29.77 370 MET A O 1
ATOM 2067 N N . HIS A 1 371 ? -503.691 -103.254 91.829 1.00 24.24 371 HIS A N 1
ATOM 2068 C CA . HIS A 1 371 ? -502.844 -104.317 92.373 1.00 21.32 371 HIS A CA 1
ATOM 2069 C C . HIS A 1 371 ? -502.735 -105.450 91.357 1.00 20.56 371 HIS A C 1
ATOM 2070 O O . HIS A 1 371 ? -503.704 -105.734 90.654 1.00 20.66 371 HIS A O 1
ATOM 2077 N N . PRO A 1 372 ? -501.558 -106.090 91.271 1.00 19.04 372 PRO A N 1
ATOM 2078 C CA . PRO A 1 372 ? -501.345 -107.117 90.238 1.00 21.13 372 PRO A CA 1
ATOM 2079 C C . PRO A 1 372 ? -502.173 -108.399 90.417 1.00 22.00 372 PRO A C 1
ATOM 2080 O O . PRO A 1 372 ? -502.213 -109.214 89.484 1.00 22.48 372 PRO A O 1
ATOM 2084 N N . ALA A 1 373 ? -502.821 -108.582 91.567 1.00 19.23 373 ALA A N 1
ATOM 2085 C CA . ALA A 1 373 ? -503.672 -109.758 91.756 1.00 17.72 373 ALA A CA 1
ATOM 2086 C C . ALA A 1 373 ? -505.153 -109.452 91.514 1.00 21.81 373 ALA A C 1
ATOM 2087 O O . ALA A 1 373 ? -506.018 -110.257 91.869 1.00 22.60 373 ALA A O 1
ATOM 2089 N N . ILE A 1 374 ? -505.453 -108.305 90.907 1.00 20.04 374 ILE A N 1
ATOM 2090 C CA . ILE A 1 374 ? -506.848 -107.966 90.636 1.00 20.80 374 ILE A CA 1
ATOM 2091 C C . ILE A 1 374 ? -507.182 -108.261 89.180 1.00 20.25 374 ILE A C 1
ATOM 2092 O O . ILE A 1 374 ? -506.453 -107.848 88.272 1.00 23.41 374 ILE A O 1
ATOM 2097 N N . LEU A 1 375 ? -508.278 -108.983 88.970 1.00 21.66 375 LEU A N 1
ATOM 2098 C CA . LEU A 1 375 ? -508.670 -109.436 87.637 1.00 21.34 375 LEU A CA 1
ATOM 2099 C C . LEU A 1 375 ? -509.558 -108.407 86.924 1.00 22.70 375 LEU A C 1
ATOM 2100 O O . LEU A 1 375 ? -510.271 -107.637 87.573 1.00 24.25 375 LEU A O 1
ATOM 2105 N N . THR A 1 376 ? -509.457 -108.389 85.594 1.00 21.62 376 THR A N 1
ATOM 2106 C CA . THR A 1 376 ? -510.323 -107.630 84.689 1.00 24.18 376 THR A CA 1
ATOM 2107 C C . THR A 1 376 ? -510.541 -108.500 83.466 1.00 24.01 376 THR A C 1
ATOM 2108 O O . THR A 1 376 ? -509.860 -109.514 83.314 1.00 25.38 376 THR A O 1
ATOM 2112 N N . THR A 1 377 ? -511.458 -108.117 82.579 1.00 25.38 377 THR A N 1
ATOM 2113 C CA . THR A 1 377 ? -511.612 -108.871 81.336 1.00 25.74 377 THR A CA 1
ATOM 2114 C C . THR A 1 377 ? -510.322 -108.814 80.533 1.00 24.53 377 THR A C 1
ATOM 2115 O O . THR A 1 377 ? -509.914 -109.808 79.938 1.00 24.62 377 THR A O 1
ATOM 2119 N N . GLY A 1 378 ? -509.679 -107.648 80.527 1.00 23.53 378 GLY A N 1
ATOM 2120 C CA . GLY A 1 378 ? -508.407 -107.487 79.844 1.00 24.39 378 GLY A CA 1
ATOM 2121 C C . GLY A 1 378 ? -507.333 -108.417 80.372 1.00 23.64 378 GLY A C 1
ATOM 2122 O O . GLY A 1 378 ? -506.482 -108.899 79.622 1.00 20.68 378 GLY A O 1
ATOM 2123 N N . ARG A 1 379 ? -507.362 -108.672 81.674 1.00 22.30 379 ARG A N 1
ATOM 2124 C CA . ARG A 1 379 ? -506.339 -109.521 82.262 1.00 22.93 379 ARG A CA 1
ATOM 2125 C C . ARG A 1 379 ? -506.637 -111.000 82.064 1.00 22.29 379 ARG A C 1
ATOM 2126 O O . ARG A 1 379 ? -505.834 -111.852 82.438 1.00 21.08 379 ARG A O 1
ATOM 2134 N N . LEU 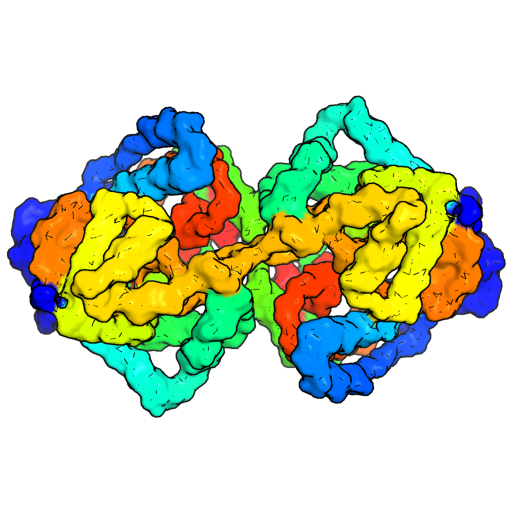A 1 380 ? -507.755 -111.331 81.420 1.00 20.96 380 LEU A N 1
ATOM 2135 C CA . LEU A 1 380 ? -507.901 -112.720 80.974 1.00 20.04 380 LEU A CA 1
ATOM 2136 C C . LEU A 1 380 ? -506.790 -113.045 79.980 1.00 19.44 380 LEU A C 1
ATOM 2137 O O . LEU A 1 380 ? -506.457 -114.206 79.784 1.00 22.14 380 LEU A O 1
ATOM 2142 N N . ASN A 1 381 ? -506.220 -112.024 79.343 1.00 20.71 381 ASN A N 1
ATOM 2143 C CA . ASN A 1 381 ? -505.099 -112.256 78.432 1.00 22.07 381 ASN A CA 1
ATOM 2144 C C . ASN A 1 381 ? -503.874 -112.792 79.170 1.00 19.95 381 ASN A C 1
ATOM 2145 O O . ASN A 1 381 ? -503.016 -113.447 78.580 1.00 20.47 381 ASN A O 1
ATOM 2150 N N . GLU A 1 382 ? -503.796 -112.500 80.463 1.00 19.86 382 GLU A N 1
ATOM 2151 C CA . GLU A 1 382 ? -502.780 -113.102 81.313 1.00 18.57 382 GLU A CA 1
ATOM 2152 C C . GLU A 1 382 ? -503.058 -114.598 81.459 1.00 18.52 382 GLU A C 1
ATOM 2153 O O . GLU A 1 382 ? -502.159 -115.431 81.331 1.00 18.67 382 GLU A O 1
ATOM 2159 N N . MET A 1 383 ? -504.309 -114.936 81.736 1.00 18.48 383 MET A N 1
ATOM 2160 C CA . MET A 1 383 ? -504.668 -116.334 81.963 1.00 18.28 383 MET A CA 1
ATOM 2161 C C . MET A 1 383 ? -504.518 -117.161 80.688 1.00 17.28 383 MET A C 1
ATOM 2162 O O . MET A 1 383 ? -504.176 -118.345 80.738 1.00 16.09 383 MET A O 1
ATOM 2167 N N . GLY A 1 384 ? -504.770 -116.525 79.547 1.00 17.49 384 GLY A N 1
ATOM 2168 C CA . GLY A 1 384 ? -504.614 -117.180 78.261 1.00 18.00 384 GLY A CA 1
ATOM 2169 C C . GLY A 1 384 ? -503.201 -117.675 78.000 1.00 18.40 384 GLY A C 1
ATOM 2170 O O . GLY A 1 384 ? -503.003 -118.712 77.373 1.00 17.13 384 GLY A O 1
ATOM 2171 N N . LEU A 1 385 ? -502.212 -116.941 78.492 1.00 16.70 385 LEU A N 1
ATOM 2172 C CA . LEU A 1 385 ? -500.832 -117.388 78.377 1.00 15.78 385 LEU A CA 1
ATOM 2173 C C . LEU A 1 385 ? -500.649 -118.734 79.047 1.00 18.95 385 LEU A C 1
ATOM 2174 O O . LEU A 1 385 ? -499.901 -119.591 78.570 1.00 17.54 385 LEU A O 1
ATOM 2179 N N . CYS A 1 386 ? -501.314 -118.898 80.185 1.00 18.08 386 CYS A N 1
ATOM 2180 C CA . CYS A 1 386 ? -501.042 -120.027 81.057 1.00 19.60 386 CYS A CA 1
ATOM 2181 C C . CYS A 1 386 ? -501.837 -121.254 80.663 1.00 20.26 386 CYS A C 1
ATOM 2182 O O . CYS A 1 386 ? -501.339 -122.378 80.724 1.00 20.25 386 CYS A O 1
ATOM 2185 N N . PHE A 1 387 ? -503.084 -121.024 80.274 1.00 20.24 387 PHE A N 1
ATOM 2186 C CA . PHE A 1 387 ? -504.052 -122.106 80.128 1.00 19.19 387 PHE A CA 1
ATOM 2187 C C . PHE A 1 387 ? -504.737 -122.120 78.768 1.00 20.27 387 PHE A C 1
ATOM 2188 O O . PHE A 1 387 ? -505.605 -122.963 78.522 1.00 22.06 387 PHE A O 1
ATOM 2196 N N . GLY A 1 388 ? -504.382 -121.179 77.896 1.00 20.43 388 GLY A N 1
ATOM 2197 C CA . GLY A 1 388 ? -505.093 -121.031 76.637 1.00 19.69 388 GLY A CA 1
ATOM 2198 C C . GLY A 1 388 ? -504.296 -121.169 75.349 1.00 18.96 388 GLY A C 1
ATOM 2199 O O . GLY A 1 388 ? -504.844 -120.976 74.264 1.00 21.57 388 GLY A O 1
ATOM 2200 N N . ILE A 1 389 ? -503.021 -121.527 75.443 1.00 17.56 389 ILE A N 1
ATOM 2201 C CA . ILE A 1 389 ? -502.239 -121.782 74.239 1.00 20.06 389 ILE A CA 1
ATOM 2202 C C . ILE A 1 389 ? -502.484 -123.221 73.784 1.00 20.31 389 ILE A C 1
ATOM 2203 O O . ILE A 1 389 ? -502.512 -123.513 72.587 1.00 21.07 389 ILE A O 1
ATOM 2208 N N . ILE A 1 390 ? -502.665 -124.111 74.751 1.00 21.58 390 ILE A N 1
ATOM 2209 C CA . ILE A 1 390 ? -503.010 -125.512 74.465 1.00 21.01 390 ILE A CA 1
ATOM 2210 C C .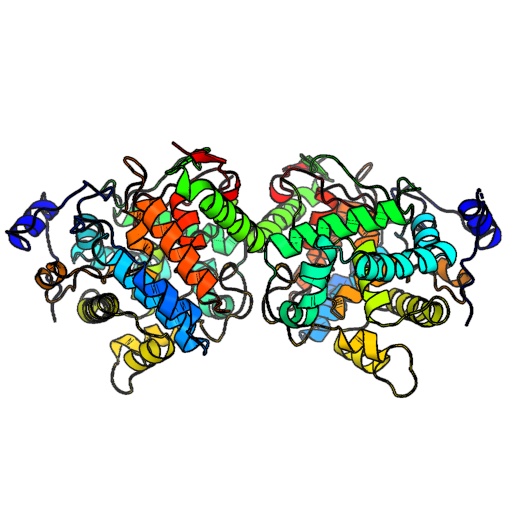 ILE A 1 390 ? -504.334 -125.840 75.130 1.00 22.33 390 ILE A C 1
ATOM 2211 O O . ILE A 1 390 ? -504.459 -125.691 76.344 1.00 23.74 390 ILE A O 1
ATOM 2216 N N . PRO A 1 391 ? -505.331 -126.292 74.353 1.00 21.71 391 PRO A N 1
ATOM 2217 C CA . PRO A 1 391 ? -506.616 -126.599 74.990 1.00 23.33 391 PRO A CA 1
ATOM 2218 C C . PRO A 1 391 ? -506.540 -127.962 75.678 1.00 23.56 391 PRO A C 1
ATOM 2219 O O . PRO A 1 391 ? -506.309 -128.962 75.007 1.00 24.31 391 PRO A O 1
ATOM 2223 N N . ALA A 1 392 ? -506.706 -127.982 77.000 1.00 23.25 392 ALA A N 1
ATOM 2224 C CA . ALA A 1 392 ? -506.448 -129.172 77.804 1.00 22.93 392 ALA A CA 1
ATOM 2225 C C . ALA A 1 392 ? -507.203 -130.409 77.330 1.00 27.12 392 ALA A C 1
ATOM 2226 O O . ALA A 1 392 ? -506.656 -131.510 77.349 1.00 29.79 392 ALA A O 1
ATOM 2228 N N . SER A 1 393 ? -508.449 -130.233 76.904 1.00 28.30 393 SER A N 1
ATOM 2229 C CA . SER A 1 393 ? -509.275 -131.381 76.534 1.00 28.35 393 SER A CA 1
ATOM 2230 C C . SER A 1 393 ? -508.996 -131.886 75.115 1.00 34.81 393 SER A C 1
ATOM 2231 O O . SER A 1 393 ? -509.428 -132.987 74.746 1.00 32.36 393 SER A O 1
ATOM 2234 N N . HIS A 1 394 ? -508.282 -131.095 74.321 1.00 30.16 394 HIS A N 1
ATOM 2235 C CA . HIS A 1 394 ? -507.869 -131.539 72.988 1.00 33.48 394 HIS A CA 1
ATOM 2236 C C . HIS A 1 394 ? -506.554 -130.883 72.546 1.00 30.88 394 HIS A C 1
ATOM 2237 O O . HIS A 1 394 ? -506.542 -130.075 71.620 1.00 30.70 394 HIS A O 1
ATOM 2244 N N . PRO A 1 395 ? -505.439 -131.265 73.193 1.00 31.12 395 PRO A N 1
ATOM 2245 C CA . PRO A 1 395 ? -504.147 -130.586 73.025 1.00 32.07 395 PRO A CA 1
ATOM 2246 C C . PRO A 1 395 ? -503.662 -130.506 71.577 1.00 29.91 395 PRO A C 1
ATOM 2247 O O . PRO A 1 395 ? -503.034 -129.530 71.210 1.00 26.57 395 PRO A O 1
ATOM 2251 N N . GLU A 1 396 ? -503.947 -131.502 70.751 1.00 32.56 396 GLU A N 1
ATOM 2252 C CA . GLU A 1 396 ? -503.439 -131.455 69.383 1.00 30.84 396 GLU A CA 1
ATOM 2253 C C . GLU A 1 396 ? -504.035 -130.291 68.561 1.00 31.71 396 GLU A C 1
ATOM 2254 O O . GLU A 1 396 ? -503.477 -129.909 67.531 1.00 29.46 396 GLU A O 1
ATOM 2260 N N . SER A 1 397 ? -505.134 -129.693 69.020 1.00 28.78 397 SER A N 1
ATOM 2261 C CA . SER A 1 397 ? -505.672 -128.510 68.350 1.00 25.77 397 SER A CA 1
ATOM 2262 C C . SER A 1 397 ? -504.719 -127.316 68.413 1.00 24.56 397 SER A C 1
ATOM 2263 O O . SER A 1 397 ? -504.873 -126.344 67.670 1.00 24.83 397 SER A O 1
ATOM 2266 N N . ALA A 1 398 ? -503.729 -127.396 69.300 1.00 24.55 398 ALA A N 1
ATOM 2267 C CA . ALA A 1 398 ? -502.816 -126.277 69.527 1.00 22.79 398 ALA A CA 1
ATOM 2268 C C . ALA A 1 398 ? -501.950 -125.945 68.315 1.00 21.51 398 ALA A C 1
ATOM 2269 O O . ALA A 1 398 ? -501.349 -124.875 68.255 1.00 20.16 398 ALA A O 1
ATOM 2271 N N . VAL A 1 399 ? -501.897 -126.850 67.339 1.00 25.17 399 VAL A N 1
ATOM 2272 C CA . VAL A 1 399 ? -501.085 -126.619 66.151 1.00 22.75 399 VAL A CA 1
ATOM 2273 C C . VAL A 1 399 ? -501.544 -125.405 65.355 1.00 24.70 399 VAL A C 1
ATOM 2274 O O . VAL A 1 399 ? -500.792 -124.875 64.545 1.00 26.33 399 VAL A O 1
ATOM 2278 N N . ASN A 1 400 ? -502.779 -124.962 65.580 1.00 20.85 400 ASN A N 1
ATOM 2279 C CA . ASN A 1 400 ? -503.303 -123.805 64.864 1.00 22.72 400 ASN A CA 1
ATOM 2280 C C . ASN A 1 400 ? -502.965 -122.465 65.516 1.00 22.10 400 ASN A C 1
ATOM 2281 O O . ASN A 1 400 ? -503.312 -121.399 64.991 1.00 21.75 400 ASN A O 1
ATOM 2286 N N . GLY A 1 401 ? -502.273 -122.520 66.653 1.00 22.77 401 GLY A N 1
ATOM 2287 C CA . GLY A 1 401 ? -501.862 -121.306 67.335 1.00 18.90 401 GLY A CA 1
ATOM 2288 C C . GLY A 1 401 ? -502.894 -120.779 68.312 1.00 21.13 401 GLY A C 1
ATOM 2289 O O . GLY A 1 401 ? -503.962 -121.355 68.486 1.00 18.17 401 GLY A O 1
ATOM 2290 N N . SER A 1 402 ? -502.554 -119.668 68.953 1.00 18.12 402 SER A N 1
ATOM 2291 C CA . SER A 1 402 ? -503.396 -119.031 69.950 1.00 18.95 402 SER A CA 1
ATOM 2292 C C . SER A 1 402 ? -502.720 -117.719 70.279 1.00 18.13 402 SER A C 1
ATOM 2293 O O . SER A 1 402 ? -501.562 -117.705 70.716 1.00 18.60 402 SER A O 1
ATOM 2296 N N . GLY A 1 403 ? -503.418 -116.615 70.036 1.00 19.43 403 GLY A N 1
ATOM 2297 C CA . GLY A 1 403 ? -502.801 -115.303 70.146 1.00 18.62 403 GLY A CA 1
ATOM 2298 C C . GLY A 1 403 ? -503.156 -114.566 71.416 1.00 20.78 403 GLY A C 1
ATOM 2299 O O . GLY A 1 403 ? -504.270 -114.042 71.550 1.00 19.84 403 GLY A O 1
ATOM 2300 N N . PHE A 1 404 ? -502.202 -114.519 72.344 1.00 17.75 404 PHE A N 1
ATOM 2301 C CA . PHE A 1 404 ? -502.326 -113.676 73.534 1.00 19.14 404 PHE A CA 1
ATOM 2302 C C . PHE A 1 404 ? -501.134 -112.737 73.630 1.00 22.24 404 PHE A C 1
ATOM 2303 O O . PHE A 1 404 ? -500.004 -113.131 73.353 1.00 19.32 404 PHE A O 1
ATOM 2311 N N . ALA A 1 405 ? -501.410 -111.493 74.016 1.00 19.57 405 ALA A N 1
ATOM 2312 C CA . ALA A 1 405 ? -500.443 -110.395 73.988 1.00 20.77 405 ALA A CA 1
ATOM 2313 C C . ALA A 1 405 ? -499.011 -110.760 74.392 1.00 18.92 405 ALA A C 1
ATOM 2314 O O . ALA A 1 405 ? -498.065 -110.499 73.642 1.00 16.08 405 ALA A O 1
ATOM 2316 N N . LYS A 1 406 ? -498.841 -111.353 75.572 1.00 20.24 406 LYS A N 1
ATOM 2317 C CA . LYS A 1 406 ? -497.484 -111.555 76.074 1.00 18.41 406 LYS A CA 1
ATOM 2318 C C . LYS A 1 406 ? -496.781 -112.783 75.501 1.00 18.47 406 LYS A C 1
ATOM 2319 O O . LYS A 1 406 ? -495.676 -113.107 75.937 1.00 18.46 406 LYS A O 1
ATOM 2325 N N . ASN A 1 407 ? -497.387 -113.449 74.508 1.00 19.25 407 ASN A N 1
ATOM 2326 C CA . ASN A 1 407 ? -496.618 -114.361 73.660 1.00 18.28 407 ASN A CA 1
ATOM 2327 C C . ASN A 1 407 ? -495.449 -113.595 73.037 1.00 17.63 407 ASN A C 1
ATOM 2328 O O . ASN A 1 407 ? -494.421 -114.178 72.668 1.00 17.32 407 ASN A O 1
ATOM 2333 N N . ILE A 1 408 ? -495.614 -112.281 72.881 1.00 17.54 408 ILE A N 1
ATOM 2334 C CA . ILE A 1 408 ? -494.598 -111.487 72.215 1.00 16.67 408 ILE A CA 1
ATOM 2335 C C . ILE A 1 408 ? -493.292 -111.423 73.022 1.00 16.99 408 ILE A C 1
ATOM 2336 O O . ILE A 1 408 ? -492.235 -111.087 72.481 1.00 17.37 408 ILE A O 1
ATOM 2341 N N . LEU A 1 409 ? -493.342 -111.771 74.305 1.00 17.16 409 LEU A N 1
ATOM 2342 C CA . LEU A 1 409 ? -492.126 -111.744 75.113 1.00 16.20 409 LEU A CA 1
ATOM 2343 C C . LEU A 1 409 ? -491.184 -112.877 74.704 1.00 18.85 409 LEU A C 1
ATOM 2344 O O . LEU A 1 409 ? -489.982 -112.836 75.007 1.00 21.85 409 LEU A O 1
ATOM 2349 N N . ASN A 1 410 ? -491.730 -113.883 74.021 1.00 17.85 410 ASN A N 1
ATOM 2350 C CA . ASN A 1 410 ? -490.931 -115.021 73.547 1.00 20.16 410 ASN A CA 1
ATOM 2351 C C . ASN A 1 410 ? -490.312 -114.730 72.176 1.00 20.90 410 ASN A C 1
ATOM 2352 O O . ASN A 1 410 ? -489.549 -115.535 71.667 1.00 19.53 410 ASN A O 1
ATOM 2357 N N . VAL A 1 411 ? -490.632 -113.583 71.578 1.00 19.37 411 VAL A N 1
ATOM 2358 C CA . VAL A 1 411 ? -490.047 -113.244 70.274 1.00 18.97 411 VAL A CA 1
ATOM 2359 C C . VAL A 1 411 ? -488.639 -112.700 70.495 1.00 19.71 411 VAL A C 1
ATOM 2360 O O . VAL A 1 411 ? -488.390 -111.927 71.433 1.00 18.60 411 VAL A O 1
ATOM 2364 N N . ARG A 1 412 ? -487.701 -113.117 69.643 1.00 20.15 412 ARG A N 1
ATOM 2365 C CA . ARG A 1 412 ? -486.287 -112.801 69.864 1.00 19.11 412 ARG A CA 1
ATOM 2366 C C . ARG A 1 412 ? -485.966 -111.326 69.670 1.00 21.61 412 ARG A C 1
ATOM 2367 O O . ARG A 1 412 ? -486.619 -110.640 68.877 1.00 20.05 412 ARG A O 1
ATOM 2375 N N . THR A 1 413 ? -484.940 -110.854 70.379 1.00 20.31 413 THR A N 1
ATOM 2376 C CA . THR A 1 413 ? -484.454 -109.497 70.188 1.00 21.89 413 THR A CA 1
ATOM 2377 C C . THR A 1 413 ? -483.089 -109.463 69.503 1.00 26.29 413 THR A C 1
ATOM 2378 O O . THR A 1 413 ? -482.584 -108.387 69.192 1.00 24.63 413 THR A O 1
ATOM 2382 N N . ASP A 1 414 ? -482.484 -110.625 69.271 1.00 22.64 414 ASP A N 1
ATOM 2383 C CA . ASP A 1 414 ? -481.248 -110.652 68.493 1.00 23.00 414 ASP A CA 1
ATOM 2384 C C . ASP A 1 414 ? -481.620 -110.771 67.016 1.00 29.00 414 ASP A C 1
ATOM 2385 O O . ASP A 1 414 ? -482.779 -110.555 66.649 1.00 23.99 414 ASP A O 1
ATOM 2390 N N . GLY A 1 415 ? -480.652 -111.117 66.170 1.00 29.32 415 GLY A N 1
ATOM 2391 C CA . GLY A 1 415 ? -480.896 -111.146 64.740 1.00 26.77 415 GLY A CA 1
ATOM 2392 C C . GLY A 1 415 ? -481.400 -109.792 64.270 1.00 28.97 415 GLY A C 1
ATOM 2393 O O . GLY A 1 415 ? -480.844 -108.756 64.629 1.00 30.63 415 GLY A O 1
ATOM 2394 N N . MET A 1 416 ? -482.480 -109.784 63.502 1.00 27.09 416 MET A N 1
ATOM 2395 C CA . MET A 1 416 ? -483.030 -108.517 63.025 1.00 31.57 416 MET A CA 1
ATOM 2396 C C . MET A 1 416 ? -484.002 -107.885 64.029 1.00 27.32 416 MET A C 1
ATOM 2397 O O . MET A 1 416 ? -484.685 -106.907 63.718 1.00 29.11 416 MET A O 1
ATOM 2402 N N . ASN A 1 417 ? -484.017 -108.432 65.239 1.00 26.46 417 ASN A N 1
ATOM 2403 C CA . ASN A 1 417 ? -484.931 -108.005 66.300 1.00 22.63 417 ASN A CA 1
ATOM 2404 C C . ASN A 1 417 ? -486.402 -108.079 65.871 1.00 22.06 417 ASN A C 1
ATOM 2405 O O . ASN A 1 417 ? -487.066 -107.045 65.755 1.00 22.82 417 ASN A O 1
ATOM 2410 N N . PRO A 1 418 ? -486.919 -109.300 65.637 1.00 23.15 418 PRO A N 1
ATOM 2411 C CA . PRO A 1 418 ? -488.337 -109.444 65.265 1.00 21.32 418 PRO A CA 1
ATOM 2412 C C . PRO A 1 418 ? -489.254 -108.923 66.366 1.00 20.99 418 PRO A C 1
ATOM 2413 O O . PRO A 1 418 ? -490.377 -108.512 66.095 1.00 20.48 418 PRO A O 1
ATOM 2417 N N . SER A 1 419 ? -488.757 -108.938 67.599 1.00 17.71 419 SER A N 1
ATOM 2418 C CA . SER A 1 419 ? -489.484 -108.376 68.727 1.00 20.71 419 SER A CA 1
ATOM 2419 C C . SER A 1 419 ? -489.793 -106.902 68.491 1.00 20.34 419 SER A C 1
ATOM 2420 O O . SER A 1 419 ? -490.954 -106.488 68.498 1.00 21.56 419 SER A O 1
ATOM 2423 N N . ALA A 1 420 ? -488.744 -106.113 68.290 1.00 17.65 420 ALA A N 1
ATOM 2424 C CA . ALA A 1 420 ? -488.914 -104.694 67.971 1.00 21.66 420 ALA A CA 1
ATOM 2425 C C . ALA A 1 420 ? -489.757 -104.468 66.723 1.00 21.89 420 ALA A C 1
ATOM 2426 O O . ALA A 1 420 ? -490.558 -103.543 66.682 1.00 22.20 420 ALA A O 1
ATOM 2428 N N . GLN A 1 421 ? -489.583 -105.307 65.702 1.00 21.93 421 GLN A N 1
ATOM 2429 C CA . GLN A 1 421 ? -490.370 -105.171 64.474 1.00 19.83 421 GLN A CA 1
ATOM 2430 C C . GLN A 1 421 ? -491.858 -105.228 64.785 1.00 20.26 421 GLN A C 1
ATOM 2431 O O . GLN A 1 421 ? -492.626 -104.377 64.349 1.00 20.73 421 GLN A O 1
ATOM 2437 N N . LEU A 1 422 ? -492.260 -106.241 65.550 1.00 19.88 422 LEU A N 1
ATOM 2438 C CA . LEU A 1 422 ? -493.672 -106.438 65.860 1.00 20.85 422 LEU A CA 1
ATOM 2439 C C . LEU A 1 422 ? -494.180 -105.393 66.842 1.00 20.79 422 LEU A C 1
ATOM 2440 O O . LEU A 1 422 ? -495.279 -104.876 66.692 1.00 20.59 422 LEU A O 1
ATOM 2445 N N . ILE A 1 423 ? -493.383 -105.105 67.868 1.00 18.42 423 ILE A N 1
ATOM 2446 C CA . ILE A 1 423 ? -493.758 -104.112 68.873 1.00 19.26 423 ILE A CA 1
ATOM 2447 C C . ILE A 1 423 ? -494.003 -102.728 68.257 1.00 20.85 423 ILE A C 1
ATOM 2448 O O . ILE A 1 423 ? -494.993 -102.065 68.573 1.00 21.33 423 ILE A O 1
ATOM 2453 N N . VAL A 1 424 ? -493.119 -102.302 67.358 1.00 20.95 424 VAL A N 1
ATOM 2454 C CA . VAL A 1 424 ? -493.297 -101.025 66.663 1.00 20.35 424 VAL A CA 1
ATOM 2455 C C . VAL A 1 424 ? -494.558 -101.042 65.797 1.00 21.77 424 VAL A C 1
ATOM 2456 O O . VAL A 1 424 ? -495.310 -100.073 65.776 1.00 23.62 424 VAL A O 1
ATOM 2460 N N . GLN A 1 425 ? -494.811 -102.142 65.096 1.00 20.59 425 GLN A N 1
ATOM 2461 C CA . GLN A 1 425 ? -496.040 -102.216 64.299 1.00 21.26 425 GLN A CA 1
ATOM 2462 C C . GLN A 1 425 ? -497.278 -102.086 65.176 1.00 22.13 425 GLN A C 1
ATOM 2463 O O . GLN A 1 425 ? -498.230 -101.387 64.819 1.00 23.03 425 GLN A O 1
ATOM 2469 N N . LEU A 1 426 ? -497.266 -102.760 66.325 1.00 19.15 426 LEU A N 1
ATOM 2470 C CA . LEU A 1 426 ? -498.403 -102.702 67.247 1.00 19.50 426 LEU A CA 1
ATOM 2471 C C . LEU A 1 426 ? -498.585 -101.305 67.832 1.00 23.08 426 LEU A C 1
ATOM 2472 O O . LEU A 1 426 ? -499.703 -100.810 67.957 1.00 21.89 426 LEU A O 1
ATOM 2477 N N . PHE A 1 427 ? -497.475 -100.681 68.210 1.00 19.95 427 PHE A N 1
ATOM 2478 C CA . PHE A 1 427 ? -497.495 -99.314 68.717 1.00 21.79 427 PHE A CA 1
ATOM 2479 C C . PHE A 1 427 ? -498.096 -98.332 67.705 1.00 24.20 427 PHE A C 1
ATOM 2480 O O . PHE A 1 427 ? -498.939 -97.505 68.060 1.00 24.75 427 PHE A O 1
ATOM 2488 N N . ASP A 1 428 ? -497.657 -98.416 66.450 1.00 24.34 428 ASP A N 1
ATOM 2489 C CA . ASP A 1 428 ? -498.202 -97.551 65.395 1.00 25.24 428 ASP A CA 1
ATOM 2490 C C . ASP A 1 428 ? -499.699 -97.802 65.192 1.00 26.10 428 ASP A C 1
ATOM 2491 O O . ASP A 1 428 ? -500.469 -96.869 64.976 1.00 26.30 428 ASP A O 1
ATOM 2496 N N . ILE A 1 429 ? -500.110 -99.066 65.247 1.00 25.80 429 ILE A N 1
ATOM 2497 C CA . ILE A 1 429 ? -501.521 -99.390 65.071 1.00 22.99 429 ILE A CA 1
ATOM 2498 C C . ILE A 1 429 ? -502.324 -98.830 66.245 1.00 24.09 429 ILE A C 1
ATOM 2499 O O . ILE A 1 429 ? -503.371 -98.221 66.057 1.00 26.75 429 ILE A O 1
ATOM 2504 N N . GLN A 1 430 ? -501.816 -99.011 67.461 1.00 23.24 430 GLN A N 1
ATOM 2505 C CA . GLN A 1 430 ? -502.488 -98.483 68.644 1.00 21.94 430 GLN A CA 1
ATOM 2506 C C . GLN A 1 430 ? -502.642 -96.971 68.605 1.00 28.35 430 GLN A C 1
ATOM 2507 O O . GLN A 1 430 ? -503.693 -96.433 68.946 1.00 28.11 430 GLN A O 1
ATOM 2513 N N . ARG A 1 431 ? -501.591 -96.269 68.207 1.00 26.95 431 ARG A N 1
ATOM 2514 C CA . ARG A 1 431 ? -501.689 -94.819 68.237 1.00 30.17 431 ARG A CA 1
ATOM 2515 C C . ARG A 1 431 ? -502.533 -94.313 67.063 1.00 32.30 431 ARG A C 1
ATOM 2516 O O . ARG A 1 431 ? -503.251 -93.325 67.200 1.00 36.01 431 ARG A O 1
ATOM 2524 N N . GLN A 1 432 ? -502.498 -95.016 65.934 1.00 29.54 432 GLN A N 1
ATOM 2525 C CA . GLN A 1 432 ? -503.278 -94.596 64.774 1.00 36.20 432 GLN A CA 1
ATOM 2526 C C . GLN A 1 432 ? -504.747 -94.955 64.950 1.00 38.45 432 GLN A C 1
ATOM 2527 O O . GLN A 1 432 ? -505.607 -94.437 64.243 1.00 41.10 432 GLN A O 1
ATOM 2533 N N . SER A 1 433 ? -505.038 -95.834 65.906 1.00 34.46 433 SER A N 1
ATOM 2534 C CA . SER A 1 433 ? -506.420 -96.169 66.206 1.00 36.08 433 SER A CA 1
ATOM 2535 C C . SER A 1 433 ? -507.036 -95.057 67.034 1.00 40.51 433 SER A C 1
ATOM 2536 O O . SER A 1 433 ? -508.249 -94.867 67.008 1.00 43.42 433 SER A O 1
ATOM 2539 N N . ARG A 1 434 ? -506.185 -94.333 67.763 1.00 38.35 434 ARG A N 1
ATOM 2540 C CA . ARG A 1 434 ? -506.588 -93.193 68.590 1.00 41.79 434 ARG A CA 1
ATOM 2541 C C . ARG A 1 434 ? -507.538 -93.589 69.718 1.00 40.84 434 ARG A C 1
ATOM 2542 O O . ARG A 1 434 ? -508.364 -92.790 70.150 1.00 42.08 434 ARG A O 1
ATOM 2550 N N . THR A 1 435 ? -507.412 -94.815 70.210 1.00 41.94 435 THR A N 1
ATOM 2551 C CA . THR A 1 435 ? -508.292 -95.262 71.279 1.00 40.42 435 THR A CA 1
ATOM 2552 C C . THR A 1 435 ? -507.973 -94.556 72.589 1.00 39.56 435 THR A C 1
ATOM 2553 O O . THR A 1 435 ? -506.817 -94.239 72.874 1.00 43.21 435 THR A O 1
ATOM 2557 N N . LEU A 1 436 ? -509.009 -94.308 73.380 1.00 41.03 436 LEU A N 1
ATOM 2558 C CA . LEU A 1 436 ? -508.847 -93.683 74.686 1.00 39.47 436 LEU A CA 1
ATOM 2559 C C . LEU A 1 436 ? -508.833 -94.723 75.799 1.00 39.98 436 LEU A C 1
ATOM 2560 O O . LEU A 1 436 ? -508.694 -94.387 76.973 1.00 42.49 436 LEU A O 1
ATOM 2565 N N . SER A 1 437 ? -508.984 -95.989 75.428 1.00 36.97 437 SER A N 1
ATOM 2566 C CA . SER A 1 437 ? -509.088 -97.055 76.416 1.00 36.14 437 SER A CA 1
ATOM 2567 C C . SER A 1 437 ? -507.784 -97.248 77.183 1.00 35.18 437 SER A C 1
ATOM 2568 O O . SER A 1 437 ? -506.695 -97.039 76.652 1.00 39.03 437 SER A O 1
ATOM 2571 N N . ASP A 1 438 ? -507.911 -97.626 78.447 1.00 38.89 438 ASP A N 1
ATOM 2572 C CA . ASP A 1 438 ? -506.760 -98.013 79.252 1.00 36.16 438 ASP A CA 1
ATOM 2573 C C . ASP A 1 438 ? -506.508 -99.483 78.965 1.00 32.30 438 ASP A C 1
ATOM 2574 O O . ASP A 1 438 ? -507.119 -100.356 79.582 1.00 33.50 438 ASP A O 1
ATOM 2579 N N . LEU A 1 439 ? -505.624 -99.757 78.013 1.00 29.94 439 LEU A N 1
ATOM 2580 C CA . LEU A 1 439 ? -505.436 -101.128 77.544 1.00 26.93 439 LEU A CA 1
ATOM 2581 C C . LEU A 1 439 ? -504.612 -101.983 78.506 1.00 24.54 439 LEU A C 1
ATOM 2582 O O . LEU A 1 439 ? -504.523 -103.198 78.329 1.00 21.32 439 LEU A O 1
ATOM 2587 N N . ASP A 1 440 ? -504.021 -101.357 79.524 1.00 21.88 440 ASP A N 1
ATOM 2588 C CA . ASP A 1 440 ? -503.463 -102.112 80.645 1.00 24.83 440 ASP A CA 1
ATOM 2589 C C . ASP A 1 440 ? -502.458 -103.168 80.155 1.00 24.67 440 ASP A C 1
ATOM 2590 O O . ASP A 1 440 ? -501.464 -102.815 79.502 1.00 22.85 440 ASP A O 1
ATOM 2595 N N . VAL A 1 441 ? -502.732 -104.452 80.406 1.00 20.97 441 VAL A N 1
ATOM 2596 C CA . VAL A 1 441 ? -501.735 -105.492 80.165 1.00 19.84 441 VAL A CA 1
ATOM 2597 C C . VAL A 1 441 ? -501.581 -105.919 78.711 1.00 20.70 441 VAL A C 1
ATOM 2598 O O . VAL A 1 441 ? -500.757 -106.786 78.411 1.00 20.52 441 VAL A O 1
ATOM 2602 N N . VAL A 1 442 ? -502.345 -105.316 77.809 1.00 21.26 442 VAL A N 1
ATOM 2603 C CA . VAL A 1 442 ? -502.137 -105.590 76.392 1.00 19.68 442 VAL A CA 1
ATOM 2604 C C . VAL A 1 442 ? -501.707 -104.350 75.630 1.00 20.60 442 VAL A C 1
ATOM 2605 O O . VAL A 1 442 ? -501.572 -104.394 74.409 1.00 21.95 442 VAL A O 1
ATOM 2609 N N . SER A 1 443 ? -501.482 -103.248 76.345 1.00 19.83 443 SER A N 1
ATOM 2610 C CA . SER A 1 443 ? -500.998 -102.021 75.707 1.00 21.57 443 SER A CA 1
ATOM 2611 C C . SER A 1 443 ? -499.588 -102.253 75.161 1.00 21.52 443 SER A C 1
ATOM 2612 O O . SER A 1 443 ? -498.781 -102.941 75.796 1.00 21.67 443 SER A O 1
ATOM 2615 N N . SER A 1 444 ? -499.275 -101.676 74.007 1.00 24.17 444 SER A N 1
ATOM 2616 C CA . SER A 1 444 ? -497.998 -101.966 73.356 1.00 20.14 444 SER A CA 1
ATOM 2617 C C . SER A 1 444 ? -496.812 -101.520 74.203 1.00 22.97 444 SER A C 1
ATOM 2618 O O . SER A 1 444 ? -495.776 -102.196 74.246 1.00 24.92 444 SER A O 1
ATOM 2621 N N . GLU A 1 445 ? -496.951 -100.391 74.887 1.00 24.19 445 GLU A N 1
ATOM 2622 C CA . GLU A 1 445 ? -495.841 -99.919 75.708 1.00 25.71 445 GLU A CA 1
ATOM 2623 C C . GLU A 1 445 ? -495.696 -100.762 76.995 1.00 22.09 445 GLU A C 1
ATOM 2624 O O . GLU A 1 445 ? -494.594 -100.896 77.508 1.00 24.57 445 GLU A O 1
ATOM 2630 N N . HIS A 1 446 ? -496.784 -101.354 77.495 1.00 20.25 446 HIS A N 1
ATOM 2631 C CA . HIS A 1 446 ? -496.666 -102.317 78.605 1.00 23.94 446 HIS A CA 1
ATOM 2632 C C . HIS A 1 446 ? -495.875 -103.553 78.181 1.00 19.69 446 HIS A C 1
ATOM 2633 O O . HIS A 1 446 ? -495.016 -104.046 78.920 1.00 20.93 446 HIS A O 1
ATOM 2640 N N . LEU A 1 447 ? -496.189 -104.069 76.996 1.00 19.42 447 LEU A N 1
ATOM 2641 C CA . LEU A 1 447 ? -495.485 -105.223 76.469 1.00 20.03 447 LEU A CA 1
ATOM 2642 C C . LEU A 1 447 ? -494.012 -104.880 76.281 1.00 20.23 447 LEU A C 1
ATOM 2643 O O . LEU A 1 447 ? -493.131 -105.664 76.617 1.00 19.71 447 LEU A O 1
ATOM 2648 N N . PHE A 1 448 ? -493.750 -103.692 75.752 1.00 20.18 448 PHE A N 1
ATOM 2649 C CA . PHE A 1 448 ? -492.369 -103.274 75.505 1.00 20.86 448 PHE A CA 1
ATOM 2650 C C . PHE A 1 448 ? -491.607 -103.142 76.825 1.00 22.92 448 PHE A C 1
ATOM 2651 O O . PHE A 1 448 ? -490.434 -103.513 76.923 1.00 21.41 448 PHE A O 1
ATOM 2659 N N . HIS A 1 449 ? -492.286 -102.618 77.840 1.00 21.79 449 HIS A N 1
ATOM 2660 C CA . HIS A 1 449 ? -491.707 -102.503 79.177 1.00 23.17 449 HIS A CA 1
ATOM 2661 C C . HIS A 1 449 ? -491.209 -103.857 79.663 1.00 22.92 449 HIS A C 1
ATOM 2662 O O . HIS A 1 449 ? -490.099 -103.986 80.189 1.00 22.49 449 HIS A O 1
ATOM 2669 N N . GLN A 1 450 ? -492.026 -104.878 79.458 1.00 20.33 450 GLN A N 1
ATOM 2670 C CA . GLN A 1 450 ? -491.667 -106.222 79.895 1.00 21.04 450 GLN A CA 1
ATOM 2671 C C . GLN A 1 450 ? -490.468 -106.767 79.119 1.00 21.21 450 GLN A C 1
ATOM 2672 O O . GLN A 1 450 ? -489.646 -107.490 79.666 1.00 20.85 450 GLN A O 1
ATOM 2678 N N . ILE A 1 451 ? -490.361 -106.401 77.848 1.00 19.28 451 ILE A N 1
ATOM 2679 C CA . ILE A 1 451 ? -489.201 -106.810 77.062 1.00 20.59 451 ILE A CA 1
ATOM 2680 C C . ILE A 1 451 ? -487.944 -106.116 77.588 1.00 21.68 451 ILE A C 1
ATOM 2681 O O . ILE A 1 451 ? -486.898 -106.745 77.741 1.00 23.17 451 ILE A O 1
ATOM 2686 N N . LEU A 1 452 ? -488.046 -104.828 77.903 1.00 20.63 452 LEU A N 1
ATOM 2687 C CA . LEU A 1 452 ? -486.886 -104.115 78.445 1.00 23.38 452 LEU A CA 1
ATOM 2688 C C . LEU A 1 452 ? -486.449 -104.587 79.844 1.00 21.67 452 LEU A C 1
ATOM 2689 O O . LEU A 1 452 ? -485.259 -104.545 80.159 1.00 23.23 452 LEU A O 1
ATOM 2694 N N . VAL A 1 453 ? -487.369 -105.043 80.693 1.00 20.59 453 VAL A N 1
ATOM 2695 C CA . VAL A 1 453 ? -486.919 -105.580 81.982 1.00 20.89 453 VAL A CA 1
ATOM 2696 C C . VAL A 1 453 ? -486.266 -106.962 81.836 1.00 24.71 453 VAL A C 1
ATOM 2697 O O . VAL A 1 453 ? -485.628 -107.452 82.766 1.00 30.99 453 VAL A O 1
ATOM 2701 N N . GLY A 1 454 ? -486.435 -107.592 80.677 1.00 24.86 454 GLY A N 1
ATOM 2702 C CA . GLY A 1 454 ? -485.664 -108.778 80.343 1.00 23.69 454 GLY A CA 1
ATOM 2703 C C . GLY A 1 454 ? -486.408 -110.098 80.307 1.00 24.51 454 GLY A C 1
ATOM 2704 O O . GLY A 1 454 ? -485.789 -111.158 80.286 1.00 24.17 454 GLY A O 1
ATOM 2705 N N . LYS A 1 455 ? -487.735 -110.054 80.303 1.00 20.85 455 LYS A N 1
ATOM 2706 C CA . LYS A 1 455 ? -488.494 -111.283 80.215 1.00 18.89 455 LYS A CA 1
ATOM 2707 C C . LYS A 1 455 ? -488.305 -111.879 78.828 1.00 20.93 455 LYS A C 1
ATOM 2708 O O . LYS A 1 455 ? -488.530 -111.210 77.821 1.00 24.01 455 LYS A O 1
ATOM 2714 N N . ARG A 1 456 ? -487.894 -113.137 78.778 1.00 19.38 456 ARG A N 1
ATOM 2715 C CA . ARG A 1 456 ? -487.714 -113.810 77.496 1.00 18.61 456 ARG A CA 1
ATOM 2716 C C . ARG A 1 456 ? -488.845 -114.795 77.216 1.00 18.80 456 ARG A C 1
ATOM 2717 O O . ARG A 1 456 ? -488.873 -115.422 76.160 1.00 19.27 456 ARG A O 1
ATOM 2725 N N . THR A 1 457 ? -489.743 -114.946 78.190 1.00 19.50 457 THR A N 1
ATOM 2726 C CA . THR A 1 457 ? -491.091 -115.498 77.985 1.00 18.64 457 THR A CA 1
ATOM 2727 C C . THR A 1 457 ? -492.026 -114.824 78.978 1.00 18.85 457 THR A C 1
ATOM 2728 O O . THR A 1 457 ? -491.569 -114.170 79.912 1.00 17.85 457 THR A O 1
ATOM 2732 N N . ALA A 1 458 ? -493.328 -115.031 78.817 1.00 17.30 458 ALA A N 1
ATOM 2733 C CA . ALA A 1 458 ? -494.287 -114.523 79.784 1.00 17.96 458 ALA A CA 1
ATOM 2734 C C . ALA A 1 458 ? -494.220 -115.238 81.146 1.00 18.15 458 ALA A C 1
ATOM 2735 O O . ALA A 1 458 ? -494.809 -114.753 82.105 1.00 19.60 458 ALA A O 1
ATOM 2737 N N . TYR A 1 459 ? -493.520 -116.372 81.213 1.00 18.18 459 TYR A N 1
ATOM 2738 C CA . TYR A 1 459 ? -493.587 -117.293 82.364 1.00 15.40 459 TYR A CA 1
ATOM 2739 C C . TYR A 1 459 ? -492.458 -117.067 83.350 1.00 19.51 459 TYR A C 1
ATOM 2740 O O . TYR A 1 459 ? -492.429 -117.674 84.419 1.00 19.06 459 TYR A O 1
ATOM 2749 N N . GLN A 1 460 ? -491.539 -116.183 82.987 1.00 18.47 460 GLN A N 1
ATOM 2750 C CA . GLN A 1 460 ? -490.461 -115.793 83.885 1.00 20.27 460 GLN A CA 1
ATOM 2751 C C . GLN A 1 460 ? -490.913 -114.703 84.847 1.00 19.23 460 GLN A C 1
ATOM 2752 O O . GLN A 1 460 ? -491.664 -113.812 84.470 1.00 18.84 460 GLN A O 1
ATOM 2758 N N . ASN A 1 461 ? -490.454 -114.789 86.090 1.00 20.78 461 ASN A N 1
ATOM 2759 C CA . ASN A 1 461 ? -490.696 -113.733 87.064 1.00 19.16 461 ASN A CA 1
ATOM 2760 C C . ASN A 1 461 ? -489.527 -112.749 87.032 1.00 20.05 461 ASN A C 1
ATOM 2761 O O . ASN A 1 461 ? -488.361 -113.162 87.107 1.00 21.79 461 ASN A O 1
ATOM 2766 N N . ALA A 1 462 ? -489.827 -111.452 86.930 1.00 19.65 462 ALA A N 1
ATOM 2767 C CA . ALA A 1 462 ? -488.772 -110.445 86.808 1.00 22.51 462 ALA A CA 1
ATOM 2768 C C . ALA A 1 462 ? -488.880 -109.347 87.869 1.00 21.44 462 ALA A C 1
ATOM 2769 O O . ALA A 1 462 ? -488.480 -108.206 87.631 1.00 24.31 462 ALA A O 1
ATOM 2771 N N . PHE A 1 463 ? -489.453 -109.694 89.017 1.00 19.72 463 PHE A N 1
ATOM 2772 C CA . PHE A 1 463 ? -489.563 -108.764 90.143 1.00 19.63 463 PHE A CA 1
ATOM 2773 C C . PHE A 1 463 ? -488.170 -108.311 90.588 1.00 24.07 463 PHE A C 1
ATOM 2774 O O . PHE A 1 463 ? -487.946 -107.130 90.862 1.00 26.57 463 PHE A O 1
ATOM 2782 N N . GLN A 1 464 ? -487.230 -109.249 90.634 1.00 22.83 464 GLN A N 1
ATOM 2783 C CA . GLN A 1 464 ? -485.893 -108.964 91.146 1.00 24.49 464 GLN A CA 1
ATOM 2784 C C . GLN A 1 464 ? -484.937 -108.492 90.063 1.00 24.93 464 GLN A C 1
ATOM 2785 O O . GLN A 1 464 ? -483.784 -108.918 90.010 1.00 26.33 464 GLN A O 1
ATOM 2791 N N . VAL A 1 465 ? -485.427 -107.592 89.218 1.00 28.31 465 VAL A N 1
ATOM 2792 C CA . VAL A 1 465 ? -484.622 -106.962 88.179 1.00 29.51 465 VAL A CA 1
ATOM 2793 C C . VAL A 1 465 ? -484.378 -105.510 88.575 1.00 28.46 465 VAL A C 1
ATOM 2794 O O . VAL A 1 465 ? -485.320 -104.751 88.805 1.00 31.75 465 VAL A O 1
ATOM 2798 N N . LYS A 1 466 ? -483.110 -105.140 88.694 1.00 31.25 466 LYS A N 1
ATOM 2799 C CA . LYS A 1 466 ? -482.746 -103.788 89.093 1.00 35.60 466 LYS A CA 1
ATOM 2800 C C . LYS A 1 466 ? -482.747 -102.868 87.892 1.00 31.34 466 LYS A C 1
ATOM 2801 O O . LYS A 1 466 ? -482.446 -103.292 86.780 1.00 31.92 466 LYS A O 1
ATOM 2807 N N . GLY A 1 467 ? -483.079 -101.604 88.116 1.00 32.02 467 GLY A N 1
ATOM 2808 C CA . GLY A 1 467 ? -483.035 -100.619 87.054 1.00 32.61 467 GLY A CA 1
ATOM 2809 C C . GLY A 1 467 ? -484.395 -100.086 86.667 1.00 34.42 467 GLY A C 1
ATOM 2810 O O . GLY A 1 467 ? -485.422 -100.513 87.196 1.00 37.24 467 GLY A O 1
ATOM 2811 N N . ASN A 1 468 ? -484.393 -99.135 85.741 1.00 35.10 468 ASN A N 1
ATOM 2812 C CA . ASN A 1 468 ? -485.617 -98.531 85.236 1.00 34.43 468 ASN A CA 1
ATOM 2813 C C . ASN A 1 468 ? -485.639 -98.662 83.721 1.00 32.68 468 ASN A C 1
ATOM 2814 O O . ASN A 1 468 ? -484.754 -98.157 83.038 1.00 32.68 468 ASN A O 1
ATOM 2819 N N . ALA A 1 469 ? -486.651 -99.345 83.201 1.00 33.34 469 ALA A N 1
ATOM 2820 C CA . ALA A 1 469 ? -486.733 -99.604 81.767 1.00 31.96 469 ALA A CA 1
ATOM 2821 C C . ALA A 1 469 ? -486.654 -98.327 80.943 1.00 33.95 469 ALA A C 1
ATOM 2822 O O . ALA A 1 469 ? -486.101 -98.331 79.846 1.00 31.74 469 ALA A O 1
ATOM 2824 N N . THR A 1 470 ? -487.196 -97.232 81.477 1.00 31.00 470 THR A N 1
ATOM 2825 C CA . THR A 1 470 ? -487.271 -95.993 80.714 1.00 31.37 470 THR A CA 1
ATOM 2826 C C . THR A 1 470 ? -485.915 -95.312 80.598 1.00 34.69 470 THR A C 1
ATOM 2827 O O . THR A 1 470 ? -485.776 -94.334 79.874 1.00 35.36 470 THR A O 1
ATOM 2831 N N . ASP A 1 471 ? -484.909 -95.831 81.294 1.00 33.54 471 ASP A N 1
ATOM 2832 C CA . ASP A 1 471 ? -483.564 -95.277 81.172 1.00 32.96 471 ASP A CA 1
ATOM 2833 C C . ASP A 1 471 ? -482.788 -95.930 80.035 1.00 33.86 471 ASP A C 1
ATOM 2834 O O . ASP A 1 471 ? -481.661 -95.545 79.750 1.00 36.35 471 ASP A O 1
ATOM 2839 N N . THR A 1 472 ? -483.381 -96.932 79.390 1.00 32.82 472 THR A N 1
ATOM 2840 C CA . THR A 1 472 ? -482.674 -97.681 78.351 1.00 30.70 472 THR A CA 1
ATOM 2841 C C . THR A 1 472 ? -482.388 -96.846 77.100 1.00 33.46 472 THR A C 1
ATOM 2842 O O . THR A 1 472 ? -483.267 -96.144 76.581 1.00 34.69 472 THR A O 1
ATOM 2846 N N . LYS A 1 473 ? -481.154 -96.928 76.611 1.00 33.53 473 LYS A N 1
ATOM 2847 C CA . LYS A 1 473 ? -480.772 -96.205 75.405 1.00 36.47 473 LYS A CA 1
ATOM 2848 C C . LYS A 1 473 ? -481.137 -96.996 74.160 1.00 34.38 473 LYS A C 1
ATOM 2849 O O . LYS A 1 473 ? -480.902 -98.200 74.090 1.00 33.30 473 LYS A O 1
ATOM 2855 N N . ILE A 1 474 ? -481.712 -96.313 73.178 1.00 32.07 474 ILE A N 1
ATOM 2856 C CA . ILE A 1 474 ? -482.089 -96.956 71.927 1.00 29.54 474 ILE A CA 1
ATOM 2857 C C . ILE A 1 474 ? -481.016 -96.693 70.893 1.00 32.24 474 ILE A C 1
ATOM 2858 O O . ILE A 1 474 ? -480.698 -95.542 70.609 1.00 31.81 474 ILE A O 1
ATOM 2863 N N . VAL A 1 475 ? -480.444 -97.756 70.341 1.00 32.03 475 VAL A N 1
ATOM 2864 C CA . VAL A 1 475 ? -479.411 -97.605 69.322 1.00 32.52 475 VAL A CA 1
ATOM 2865 C C . VAL A 1 475 ? -479.756 -98.408 68.079 1.00 34.33 475 VAL A C 1
ATOM 2866 O O . VAL A 1 475 ? -480.382 -99.465 68.164 1.00 35.16 475 VAL A O 1
ATOM 2870 N N . GLY A 1 476 ? -479.369 -97.892 66.916 1.00 34.70 476 GLY A N 1
ATOM 2871 C CA . GLY A 1 476 ? -479.643 -98.577 65.664 1.00 33.01 476 GLY A CA 1
ATOM 2872 C C . GLY A 1 476 ? -478.468 -99.443 65.260 1.00 41.68 476 GLY A C 1
ATOM 2873 O O . GLY A 1 476 ? -477.329 -99.121 65.590 1.00 42.51 476 GLY A O 1
ATOM 2874 N N . PHE A 1 477 ? -478.721 -100.547 64.562 1.00 39.74 477 PHE A N 1
ATOM 2875 C CA . PHE A 1 477 ? -477.597 -101.326 64.045 1.00 47.30 477 PHE A CA 1
ATOM 2876 C C . PHE A 1 477 ? -477.532 -101.258 62.527 1.00 52.43 477 PHE A C 1
ATOM 2877 O O . PHE A 1 477 ? -476.752 -100.480 61.978 1.00 55.10 477 PHE A O 1
ATOM 2885 N N . MET B 1 1 ? -511.691 -53.929 93.834 1.00 49.87 1 MET B N 1
ATOM 2886 C CA . MET B 1 1 ? -511.024 -52.700 94.249 1.00 46.33 1 MET B CA 1
ATOM 2887 C C . MET B 1 1 ? -509.727 -52.493 93.461 1.00 43.68 1 MET B C 1
ATOM 2888 O O 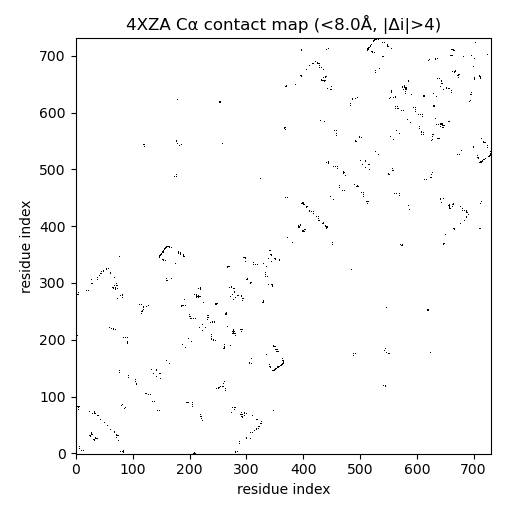. MET B 1 1 ? -509.644 -52.860 92.294 1.00 44.76 1 MET B O 1
ATOM 2893 N N . GLU B 1 2 ? -508.720 -51.903 94.096 1.00 37.42 2 GLU B N 1
ATOM 2894 C CA . GLU B 1 2 ? -507.438 -51.678 93.440 1.00 36.05 2 GLU B CA 1
ATOM 2895 C C . GLU B 1 2 ? -506.397 -52.713 93.882 1.00 31.20 2 GLU B C 1
ATOM 2896 O O . GLU B 1 2 ? -506.510 -53.288 94.958 1.00 32.48 2 GLU B O 1
ATOM 2902 N N . ASN B 1 3 ? -505.397 -52.947 93.041 1.00 26.72 3 ASN B N 1
ATOM 2903 C CA . ASN B 1 3 ? -504.250 -53.754 93.433 1.00 27.74 3 ASN B CA 1
ATOM 2904 C C . ASN B 1 3 ? -503.240 -52.849 94.109 1.00 25.32 3 ASN B C 1
ATOM 2905 O O . ASN B 1 3 ? -502.554 -52.067 93.449 1.00 27.93 3 ASN B O 1
ATOM 2910 N N . LEU B 1 4 ? -503.153 -52.958 95.430 1.00 25.40 4 LEU B N 1
ATOM 2911 C CA . LEU B 1 4 ? -502.289 -52.088 96.214 1.00 25.90 4 LEU B CA 1
ATOM 2912 C C . LEU B 1 4 ? -500.889 -52.667 96.347 1.00 26.36 4 LEU B C 1
ATOM 2913 O O . LEU B 1 4 ? -500.025 -52.082 96.998 1.00 24.11 4 LEU B O 1
ATOM 2918 N N . ILE B 1 5 ? -500.668 -53.822 95.720 1.00 24.48 5 ILE B N 1
ATOM 2919 C CA . ILE B 1 5 ? -499.324 -54.362 95.615 1.00 23.68 5 ILE B CA 1
ATOM 2920 C C . ILE B 1 5 ? -498.686 -53.758 94.375 1.00 25.02 5 ILE B C 1
ATOM 2921 O O . ILE B 1 5 ? -498.710 -54.346 93.297 1.00 23.59 5 ILE B O 1
ATOM 2926 N N . ASP B 1 6 ? -498.140 -52.555 94.530 1.00 27.02 6 ASP B N 1
ATOM 2927 C CA . ASP B 1 6 ? -497.686 -51.774 93.387 1.00 27.45 6 ASP B CA 1
ATOM 2928 C C . ASP B 1 6 ? -496.354 -51.089 93.665 1.00 34.57 6 ASP B C 1
ATOM 2929 O O . ASP B 1 6 ? -496.244 -50.262 94.571 1.00 34.22 6 ASP B O 1
ATOM 2934 N N . PHE B 1 7 ? -495.350 -51.451 92.910 1.00 33.39 7 PHE B N 1
ATOM 2935 C CA . PHE B 1 7 ? -494.065 -50.865 93.057 1.00 33.53 7 PHE B CA 1
ATOM 2936 C C . PHE B 1 7 ? -493.323 -51.011 91.765 1.00 39.97 7 PHE B C 1
ATOM 2937 O O . PHE B 1 7 ? -493.663 -51.845 90.975 1.00 38.33 7 PHE B O 1
ATOM 2945 N N . SER B 1 8 ? -492.293 -50.196 91.591 1.00 40.26 8 SER B N 1
ATOM 2946 C CA . SER B 1 8 ? -491.433 -50.275 90.441 1.00 43.61 8 SER B CA 1
ATOM 2947 C C . SER B 1 8 ? -490.049 -49.686 90.689 1.00 43.43 8 SER B C 1
ATOM 2948 O O . SER B 1 8 ? -489.738 -49.227 91.747 1.00 44.02 8 SER B O 1
ATOM 2951 N N . GLY B 1 9 ? -489.229 -49.710 89.664 1.00 30.00 9 GLY B N 1
ATOM 2952 C CA . GLY B 1 9 ? -487.894 -49.188 89.771 1.00 30.00 9 GLY B CA 1
ATOM 2953 C C . GLY B 1 9 ? -486.909 -50.285 90.044 1.00 30.00 9 GLY B C 1
ATOM 2954 O O . GLY B 1 9 ? -487.226 -51.201 90.758 1.00 30.00 9 GLY B O 1
ATOM 2955 N N . ASP B 1 11 ? -485.141 -51.410 93.675 1.00 45.04 11 ASP B N 1
ATOM 2956 C CA . ASP B 1 11 ? -485.605 -51.564 95.034 1.00 43.83 11 ASP B CA 1
ATOM 2957 C C . ASP B 1 11 ? -487.071 -51.412 95.287 1.00 37.50 11 ASP B C 1
ATOM 2958 O O . ASP B 1 11 ? -487.446 -51.245 96.392 1.00 37.01 11 ASP B O 1
ATOM 2963 N N . GLY B 1 12 ? -487.872 -51.441 94.241 1.00 37.92 12 GLY B N 1
ATOM 2964 C CA . GLY B 1 12 ? -489.304 -51.291 94.415 1.00 37.52 12 GLY B CA 1
ATOM 2965 C C . GLY B 1 12 ? -489.885 -52.278 95.411 1.00 32.07 12 GLY B C 1
ATOM 2966 O O . GLY B 1 12 ? -490.676 -51.901 96.273 1.00 31.09 12 GLY B O 1
ATOM 2967 N N . LEU B 1 13 ? -489.481 -53.542 95.303 1.00 31.49 13 LEU B N 1
ATOM 2968 C CA . LEU B 1 13 ? -490.025 -54.593 96.165 1.00 32.17 13 LEU B CA 1
ATOM 2969 C C . LEU B 1 13 ? -489.716 -54.321 97.627 1.00 30.02 13 LEU B C 1
ATOM 2970 O O . LEU B 1 13 ? -490.614 -54.259 98.465 1.00 29.68 13 LEU B O 1
ATOM 2975 N N . ASP B 1 14 ? -488.437 -54.165 97.929 1.00 35.01 14 ASP B N 1
ATOM 2976 C CA . ASP B 1 14 ? -488.010 -53.904 99.293 1.00 33.20 14 ASP B CA 1
ATOM 2977 C C . ASP B 1 14 ? -488.674 -52.635 99.863 1.00 35.46 14 ASP B C 1
ATOM 2978 O O . ASP B 1 14 ? -489.213 -52.656 100.964 1.00 32.99 14 ASP B O 1
ATOM 2983 N N . ARG B 1 15 ? -488.648 -51.545 99.100 1.00 36.64 15 ARG B N 1
ATOM 2984 C CA . ARG B 1 15 ? -489.333 -50.313 99.501 1.00 36.93 15 ARG B CA 1
ATOM 2985 C C . ARG B 1 15 ? -490.802 -50.559 99.845 1.00 35.87 15 ARG B C 1
ATOM 2986 O O . ARG B 1 15 ? -491.290 -50.096 100.873 1.00 31.28 15 ARG B O 1
ATOM 2994 N N . TRP B 1 16 ? -491.503 -51.305 98.993 1.00 33.64 16 TRP B N 1
ATOM 2995 C CA . TRP B 1 16 ? -492.927 -51.560 99.206 1.00 31.74 16 TRP B CA 1
ATOM 2996 C C . TRP B 1 16 ? -493.174 -52.393 100.462 1.00 28.56 16 TRP B C 1
ATOM 2997 O O . TRP B 1 16 ? -494.141 -52.163 101.188 1.00 27.60 16 TRP B O 1
ATOM 3008 N N . LEU B 1 17 ? -492.311 -53.375 100.715 1.00 31.56 17 LEU B N 1
ATOM 3009 C CA . LEU B 1 17 ? -492.448 -54.195 101.914 1.00 29.73 17 LEU B CA 1
ATOM 3010 C C . LEU B 1 17 ? -492.343 -53.340 103.173 1.00 29.65 17 LEU B C 1
ATOM 3011 O O . LEU B 1 17 ? -493.152 -53.462 104.092 1.00 28.87 17 LEU B O 1
ATOM 3016 N N . ARG B 1 18 ? -491.346 -52.470 103.198 1.00 32.17 18 ARG B N 1
ATOM 3017 C CA . ARG B 1 18 ? -491.126 -51.596 104.346 1.00 35.08 18 ARG B CA 1
ATOM 3018 C C . ARG B 1 18 ? -492.249 -50.570 104.510 1.00 35.44 18 ARG B C 1
ATOM 3019 O O . ARG B 1 18 ? -492.659 -50.261 105.628 1.00 38.29 18 ARG B O 1
ATOM 3027 N N . ALA B 1 19 ? -492.750 -50.052 103.393 1.00 35.34 19 ALA B N 1
ATOM 3028 C CA . ALA B 1 19 ? -493.853 -49.094 103.428 1.00 31.95 19 ALA B CA 1
ATOM 3029 C C . ALA B 1 19 ? -495.161 -49.739 103.898 1.00 33.08 19 ALA B C 1
ATOM 3030 O O . ALA B 1 19 ? -495.917 -49.129 104.652 1.00 29.98 19 ALA B O 1
ATOM 3032 N N . THR B 1 20 ? -495.411 -50.978 103.465 1.00 29.48 20 THR B N 1
ATOM 3033 C CA . THR B 1 20 ? -496.679 -51.666 103.716 1.00 27.19 20 THR B CA 1
ATOM 3034 C C . THR B 1 20 ? -496.710 -52.413 105.039 1.00 28.30 20 THR B C 1
ATOM 3035 O O . THR B 1 20 ? -497.763 -52.534 105.675 1.00 28.57 20 THR B O 1
ATOM 3039 N N . PHE B 1 21 ? -495.553 -52.928 105.440 1.00 29.31 21 PHE B N 1
ATOM 3040 C CA . PHE B 1 21 ? -495.441 -53.700 106.672 1.00 30.43 21 PHE B CA 1
ATOM 3041 C C . PHE B 1 21 ? -494.359 -53.130 107.595 1.00 35.00 21 PHE B C 1
ATOM 3042 O O . PHE B 1 21 ? -493.420 -53.844 107.961 1.00 32.39 21 PHE B O 1
ATOM 3050 N N . PRO B 1 22 ? -494.485 -51.846 107.981 1.00 36.79 22 PRO B N 1
ATOM 3051 C CA . PRO B 1 22 ? -493.412 -51.202 108.750 1.00 36.33 22 PRO B CA 1
ATOM 3052 C C . PRO B 1 22 ? -493.082 -51.893 110.078 1.00 38.48 22 PRO B C 1
ATOM 3053 O O . PRO B 1 22 ? -491.939 -51.816 110.536 1.00 41.44 22 PRO B O 1
ATOM 3057 N N . ASP B 1 23 ? -494.055 -52.552 110.694 1.00 35.62 23 ASP B N 1
ATOM 3058 C CA . ASP B 1 23 ? -493.826 -53.116 112.021 1.00 36.36 23 ASP B CA 1
ATOM 3059 C C . ASP B 1 23 ? -493.622 -54.619 111.987 1.00 38.45 23 ASP B C 1
ATOM 3060 O O . ASP B 1 23 ? -493.520 -55.264 113.029 1.00 35.18 23 ASP B O 1
ATOM 3065 N N . VAL B 1 24 ? -493.550 -55.174 110.784 1.00 33.35 24 VAL B N 1
ATOM 3066 C CA . VAL B 1 24 ? -493.446 -56.616 110.645 1.00 31.36 24 VAL B CA 1
ATOM 3067 C C . VAL B 1 24 ? -491.997 -57.055 110.682 1.00 29.20 24 VAL B C 1
ATOM 3068 O O . VAL B 1 24 ? -491.140 -56.461 110.029 1.00 29.03 24 VAL B O 1
ATOM 3072 N N . ILE B 1 25 ? -491.731 -58.098 111.460 1.00 28.24 25 ILE B N 1
ATOM 3073 C CA . ILE B 1 25 ? -490.420 -58.709 111.492 1.00 28.81 25 ILE B CA 1
ATOM 3074 C C . ILE B 1 25 ? -490.500 -60.027 110.740 1.00 28.89 25 ILE B C 1
ATOM 3075 O O . ILE B 1 25 ? -491.242 -60.921 111.134 1.00 29.00 25 ILE B O 1
ATOM 3080 N N . LEU B 1 26 ? -489.772 -60.138 109.637 1.00 26.75 26 LEU B N 1
ATOM 3081 C CA . LEU B 1 26 ? -489.726 -61.405 108.923 1.00 26.49 26 LEU B CA 1
ATOM 3082 C C . LEU B 1 26 ? -488.625 -62.265 109.552 1.00 30.39 26 LEU B C 1
ATOM 3083 O O . LEU B 1 26 ? -487.650 -61.747 110.104 1.00 30.89 26 LEU B O 1
ATOM 3088 N N . SER B 1 27 ? -488.815 -63.579 109.524 1.00 24.02 27 SER B N 1
ATOM 3089 C CA . SER B 1 27 ? -487.866 -64.500 110.121 1.00 25.10 27 SER B CA 1
ATOM 3090 C C . SER B 1 27 ? -487.355 -65.540 109.141 1.00 23.55 27 SER B C 1
ATOM 3091 O O . SER B 1 27 ? -488.096 -65.968 108.266 1.00 21.60 27 SER B O 1
ATOM 3094 N N . VAL B 1 28 ? -486.103 -65.961 109.304 1.00 22.84 28 VAL B N 1
ATOM 3095 C CA . VAL B 1 28 ? -485.609 -67.151 108.608 1.00 23.08 28 VAL B CA 1
ATOM 3096 C C . VAL B 1 28 ? -485.051 -68.201 109.586 1.00 23.51 28 VAL B C 1
ATOM 3097 O O . VAL B 1 28 ? -484.268 -69.069 109.200 1.00 22.26 28 VAL B O 1
ATOM 3101 N N . GLY B 1 29 ? -485.460 -68.130 110.850 1.00 25.20 29 GLY B N 1
ATOM 3102 C CA . GLY B 1 29 ? -485.048 -69.124 111.832 1.00 21.00 29 GLY B CA 1
ATOM 3103 C C . GLY B 1 29 ? -485.666 -70.468 111.522 1.00 23.81 29 GLY B C 1
ATOM 3104 O O . GLY B 1 29 ? -485.060 -71.502 111.770 1.00 22.66 29 GLY B O 1
ATOM 3105 N N . LEU B 1 30 ? -486.866 -70.454 110.948 1.00 22.52 30 LEU B N 1
ATOM 3106 C CA . LEU B 1 30 ? -487.565 -71.702 110.657 1.00 22.57 30 LEU B CA 1
ATOM 3107 C C . LEU B 1 30 ? -487.950 -71.846 109.189 1.00 19.84 30 LEU B C 1
ATOM 3108 O O . LEU B 1 30 ? -488.434 -72.901 108.781 1.00 21.33 30 LEU B O 1
ATOM 3113 N N . THR B 1 31 ? -487.757 -70.782 108.418 1.00 19.95 31 THR B N 1
ATOM 3114 C CA . THR B 1 31 ? -488.033 -70.808 106.986 1.00 20.04 31 THR B CA 1
ATOM 3115 C C . THR B 1 31 ? -486.799 -70.413 106.189 1.00 22.40 31 THR B C 1
ATOM 3116 O O . THR B 1 31 ? -485.869 -69.800 106.725 1.00 22.96 31 THR B O 1
ATOM 3120 N N . ASN B 1 32 ? -486.785 -70.788 104.914 1.00 20.55 32 ASN B N 1
ATOM 3121 C CA . ASN B 1 32 ? -485.644 -70.531 104.050 1.00 20.38 32 ASN B CA 1
ATOM 3122 C C . ASN B 1 32 ? -485.528 -69.059 103.705 1.00 22.47 32 ASN B C 1
ATOM 3123 O O . ASN B 1 32 ? -484.423 -68.517 103.577 1.00 21.09 32 ASN B O 1
ATOM 3128 N N . TYR B 1 33 ? -486.686 -68.430 103.564 1.00 18.41 33 TYR B N 1
ATOM 3129 C CA . TYR B 1 33 ? -486.786 -67.014 103.198 1.00 19.12 33 TYR B CA 1
ATOM 3130 C C . TYR B 1 33 ? -487.801 -66.361 104.110 1.00 20.03 33 TYR B C 1
ATOM 3131 O O . TYR B 1 33 ? -488.607 -67.050 104.743 1.00 20.73 33 TYR B O 1
ATOM 3140 N N . GLY B 1 34 ? -487.722 -65.037 104.210 1.00 19.99 34 GLY B N 1
ATOM 3141 C CA . GLY B 1 34 ? -488.420 -64.296 105.238 1.00 22.34 34 GLY B CA 1
ATOM 3142 C C . GLY B 1 34 ? -489.903 -64.573 105.314 1.00 20.33 34 GLY B C 1
ATOM 3143 O O . GLY B 1 34 ? -490.627 -64.416 104.338 1.00 23.37 34 GLY B O 1
ATOM 3144 N N . SER B 1 35 ? -490.346 -64.995 106.486 1.00 18.72 35 SER B N 1
ATOM 3145 C CA . SER B 1 35 ? -491.742 -65.326 106.699 1.00 19.53 35 SER B CA 1
ATOM 3146 C C . SER B 1 35 ? -492.195 -64.861 108.070 1.00 21.17 35 SER B C 1
ATOM 3147 O O . SER B 1 35 ? -491.398 -64.339 108.870 1.00 22.74 35 SER B O 1
ATOM 3150 N N . LEU B 1 36 ? -493.479 -65.086 108.337 1.00 22.91 36 LEU B N 1
ATOM 3151 C CA . LEU B 1 36 ? -494.102 -64.785 109.617 1.00 23.15 36 LEU B CA 1
ATOM 3152 C C . LEU B 1 36 ? -493.991 -65.950 110.598 1.00 25.10 36 LEU B C 1
ATOM 3153 O O . LEU B 1 36 ? -494.560 -65.919 111.684 1.00 24.78 36 LEU B O 1
ATOM 3158 N N . MET B 1 37 ? -493.266 -66.991 110.212 1.00 20.94 37 MET B N 1
ATOM 3159 C CA . MET B 1 37 ? -493.222 -68.199 111.023 1.00 20.89 37 MET B CA 1
ATOM 3160 C C . MET B 1 37 ? -492.212 -68.077 112.160 1.00 23.27 37 MET B C 1
ATOM 3161 O O . MET B 1 37 ? -491.021 -67.884 111.916 1.00 23.45 37 MET B O 1
ATOM 3166 N N . THR B 1 38 ? -492.689 -68.206 113.396 1.00 23.54 38 THR B N 1
ATOM 3167 C CA . THR B 1 38 ? -491.815 -68.081 114.565 1.00 24.24 38 THR B CA 1
ATOM 3168 C C . THR B 1 38 ? -491.789 -69.335 115.441 1.00 27.38 38 THR B C 1
ATOM 3169 O O . THR B 1 38 ? -491.008 -69.421 116.395 1.00 28.18 38 THR B O 1
ATOM 3173 N N . SER B 1 39 ? -492.643 -70.301 115.126 1.00 25.26 39 SER B N 1
ATOM 3174 C CA . SER B 1 39 ? -492.681 -71.572 115.847 1.00 28.60 39 SER B CA 1
ATOM 3175 C C . SER B 1 39 ? -493.248 -72.638 114.938 1.00 31.06 39 SER B C 1
ATOM 3176 O O . SER B 1 39 ? -493.905 -72.317 113.958 1.00 26.74 39 SER B O 1
ATOM 3179 N N . VAL B 1 40 ? -492.994 -73.897 115.267 1.00 28.68 40 VAL B N 1
ATOM 3180 C CA . VAL B 1 40 ? -493.530 -75.013 114.491 1.00 29.10 40 VAL B CA 1
ATOM 3181 C C . VAL B 1 40 ? -494.896 -75.394 115.041 1.00 30.44 40 VAL B C 1
ATOM 3182 O O . VAL B 1 40 ? -495.004 -75.763 116.213 1.00 30.97 40 VAL B O 1
ATOM 3186 N N . PRO B 1 41 ? -495.946 -75.301 114.207 1.00 28.72 41 PRO B N 1
ATOM 3187 C CA . PRO B 1 41 ? -497.310 -75.547 114.686 1.00 32.24 41 PRO B CA 1
ATOM 3188 C C . PRO B 1 41 ? -497.480 -76.911 115.331 1.00 34.40 41 PRO B C 1
ATOM 3189 O O . PRO B 1 41 ? -496.971 -77.911 114.824 1.00 30.81 41 PRO B O 1
ATOM 3193 N N . ASP B 1 42 ? -498.181 -76.927 116.460 1.00 33.83 42 ASP B N 1
ATOM 3194 C CA . ASP B 1 42 ? -498.536 -78.166 117.135 1.00 38.31 42 ASP B CA 1
ATOM 3195 C C . ASP B 1 42 ? -499.867 -78.643 116.589 1.00 31.12 42 ASP B C 1
ATOM 3196 O O . ASP B 1 42 ? -500.897 -78.013 116.810 1.00 33.40 42 ASP B O 1
ATOM 3201 N N . LEU B 1 43 ? -499.835 -79.746 115.859 1.00 29.86 43 LEU B N 1
ATOM 3202 C CA . LEU B 1 43 ? -501.027 -80.267 115.212 1.00 32.36 43 LEU B CA 1
ATOM 3203 C C . LEU B 1 43 ? -501.605 -81.471 115.946 1.00 34.08 43 LEU B C 1
ATOM 3204 O O . LEU B 1 43 ? -502.447 -82.177 115.401 1.00 35.40 43 LEU B O 1
ATOM 3209 N N . SER B 1 44 ? -501.152 -81.706 117.175 1.00 36.85 44 SER B N 1
ATOM 3210 C CA . SER B 1 44 ? -501.522 -82.922 117.898 1.00 37.47 44 SER B CA 1
ATOM 3211 C C . SER B 1 44 ? -503.032 -83.068 118.099 1.00 39.00 44 SER B C 1
ATOM 3212 O O . SER B 1 44 ? -503.539 -84.183 118.227 1.00 38.20 44 SER B O 1
ATOM 3215 N N . HIS B 1 45 ? -503.758 -81.956 118.114 1.00 35.97 45 HIS B N 1
ATOM 3216 C CA . HIS B 1 45 ? -505.191 -82.036 118.381 1.00 35.06 45 HIS B CA 1
ATOM 3217 C C . HIS B 1 45 ? -505.983 -82.574 117.193 1.00 39.63 45 HIS B C 1
ATOM 3218 O O . HIS B 1 45 ? -507.146 -82.943 117.344 1.00 38.09 45 HIS B O 1
ATOM 3225 N N . PHE B 1 46 ? -505.363 -82.637 116.016 1.00 39.11 46 PHE B N 1
ATOM 3226 C CA . PHE B 1 46 ? -506.090 -83.079 114.827 1.00 39.57 46 PHE B CA 1
ATOM 3227 C C . PHE B 1 46 ? -506.285 -84.593 114.792 1.00 42.07 46 PHE B C 1
ATOM 3228 O O . PHE B 1 46 ? -507.096 -85.093 114.017 1.00 44.09 46 PHE B O 1
ATOM 3236 N N . GLU B 1 47 ? -505.553 -85.313 115.638 1.00 44.11 47 GLU B N 1
ATOM 3237 C CA . GLU B 1 47 ? -505.703 -86.763 115.738 1.00 46.70 47 GLU B CA 1
ATOM 3238 C C . GLU B 1 47 ? -507.086 -87.144 116.259 1.00 48.75 47 GLU B C 1
ATOM 3239 O O . GLU B 1 47 ? -507.718 -88.071 115.748 1.00 52.28 47 GLU B O 1
ATOM 3245 N N . GLN B 1 48 ? -507.554 -86.428 117.277 1.00 50.26 48 GLN B N 1
ATOM 3246 C CA . GLN B 1 48 ? -508.871 -86.695 117.848 1.00 53.17 48 GLN B CA 1
ATOM 3247 C C . GLN B 1 48 ? -509.981 -86.291 116.891 1.00 54.18 48 GLN B C 1
ATOM 3248 O O . GLN B 1 48 ? -511.003 -86.971 116.796 1.00 57.36 48 GLN B O 1
ATOM 3254 N N . MET B 1 49 ? -509.784 -85.175 116.196 1.00 49.77 49 MET B N 1
ATOM 3255 C CA . MET B 1 49 ? -510.724 -84.755 115.171 1.00 47.62 49 MET B CA 1
ATOM 3256 C C . MET B 1 49 ? -510.764 -85.815 114.085 1.00 47.85 49 MET B C 1
ATOM 3257 O O . MET B 1 49 ? -511.832 -86.190 113.601 1.00 52.14 49 MET B O 1
ATOM 3262 N N . ALA B 1 50 ? -509.586 -86.308 113.719 1.00 47.17 50 ALA B N 1
ATOM 3263 C CA . ALA B 1 50 ? -509.467 -87.316 112.675 1.00 48.66 50 ALA B CA 1
ATOM 3264 C C . ALA B 1 50 ? -510.249 -88.575 113.034 1.00 55.26 50 ALA B C 1
ATOM 3265 O O . ALA B 1 50 ? -510.989 -89.114 112.209 1.00 56.20 50 ALA B O 1
ATOM 3267 N N . ARG B 1 51 ? -510.086 -89.027 114.274 1.00 55.87 51 ARG B N 1
ATOM 3268 C CA . ARG B 1 51 ? -510.710 -90.260 114.740 1.00 60.23 51 ARG B CA 1
ATOM 3269 C C . ARG B 1 51 ? -512.234 -90.131 114.806 1.00 60.38 51 ARG B C 1
ATOM 3270 O O . ARG B 1 51 ? -512.956 -91.098 114.559 1.00 63.44 51 ARG B O 1
ATOM 3278 N N . GLN B 1 52 ? -512.719 -88.933 115.121 1.00 58.20 52 GLN B N 1
ATOM 3279 C CA . GLN B 1 52 ? -514.158 -88.698 115.250 1.00 58.78 52 GLN B CA 1
ATOM 3280 C C . GLN B 1 52 ? -514.837 -88.350 113.921 1.00 60.01 52 GLN B C 1
ATOM 3281 O O . GLN B 1 52 ? -516.068 -88.315 113.838 1.00 60.43 52 GLN B O 1
ATOM 3287 N N . ALA B 1 53 ? -514.041 -88.093 112.887 1.00 58.23 53 ALA B N 1
ATOM 3288 C CA . ALA B 1 53 ? -514.583 -87.856 111.552 1.00 54.64 53 ALA B CA 1
ATOM 3289 C C . ALA B 1 53 ? -515.153 -89.150 110.982 1.00 55.79 53 ALA B C 1
ATOM 3290 O O . ALA B 1 53 ? -514.485 -90.184 110.985 1.00 54.71 53 ALA B O 1
ATOM 3292 N N . LYS B 1 54 ? -516.388 -89.089 110.495 1.00 54.47 54 LYS B N 1
ATOM 3293 C CA . LYS B 1 54 ? -517.070 -90.283 110.001 1.00 53.93 54 LYS B CA 1
ATOM 3294 C C . LYS B 1 54 ? -517.196 -90.304 108.481 1.00 54.74 54 LYS B C 1
ATOM 3295 O O . LYS B 1 54 ? -516.704 -91.225 107.828 1.00 56.41 54 LYS B O 1
ATOM 3301 N N . SER B 1 55 ? -517.861 -89.298 107.918 1.00 52.25 55 SER B N 1
ATOM 3302 C CA . SER B 1 55 ? -518.069 -89.249 106.472 1.00 51.38 55 SER B CA 1
ATOM 3303 C C . SER B 1 55 ? -516.782 -88.882 105.736 1.00 50.65 55 SER B C 1
ATOM 3304 O O . SER B 1 55 ? -515.863 -88.306 106.326 1.00 47.76 55 SER B O 1
ATOM 3307 N N . GLU B 1 56 ? -516.725 -89.223 104.449 1.00 50.00 56 GLU B N 1
ATOM 3308 C CA . GLU B 1 56 ? -515.554 -88.947 103.619 1.00 48.44 56 GLU B CA 1
ATOM 3309 C C . GLU B 1 56 ? -515.239 -87.457 103.591 1.00 46.93 56 GLU B C 1
ATOM 3310 O O . GLU B 1 56 ? -514.080 -87.056 103.571 1.00 44.71 56 GLU B O 1
ATOM 3316 N N . GLN B 1 57 ? -516.287 -86.642 103.593 1.00 49.24 57 GLN B N 1
ATOM 3317 C CA . GLN B 1 57 ? -516.141 -85.194 103.582 1.00 46.62 57 GLN B CA 1
ATOM 3318 C C . GLN B 1 57 ? -515.560 -84.689 104.905 1.00 46.64 57 GLN B C 1
ATOM 3319 O O . GLN B 1 57 ? -514.732 -83.772 104.927 1.00 41.98 57 GLN B O 1
ATOM 3325 N N . GLU B 1 58 ? -515.995 -85.297 106.005 1.00 45.40 58 GLU B N 1
ATOM 3326 C CA . GLU B 1 58 ? -515.512 -84.927 107.332 1.00 44.38 58 GLU B CA 1
ATOM 3327 C C . GLU B 1 58 ? -514.031 -85.248 107.500 1.00 41.36 58 GLU B C 1
ATOM 3328 O O . GLU B 1 58 ? -513.279 -84.466 108.083 1.00 40.42 58 GLU B O 1
ATOM 3334 N N . LYS B 1 59 ? -513.623 -86.408 106.996 1.00 43.36 59 LYS B N 1
ATOM 3335 C CA . LYS B 1 59 ? -512.229 -86.833 107.082 1.00 40.89 59 LYS B CA 1
ATOM 3336 C C . LYS B 1 59 ? -511.330 -85.937 106.232 1.00 37.48 59 LYS B C 1
ATOM 3337 O O . LYS B 1 59 ? -510.250 -85.543 106.666 1.00 35.39 59 LYS B O 1
ATOM 3343 N N . ASP B 1 60 ? -511.781 -85.618 105.021 1.00 36.56 60 ASP B N 1
ATOM 3344 C CA . ASP B 1 60 ? -511.047 -84.697 104.159 1.00 34.90 60 ASP B CA 1
ATOM 3345 C C . ASP B 1 60 ? -510.902 -83.325 104.819 1.00 34.53 60 ASP B C 1
ATOM 3346 O O . ASP B 1 60 ? -509.863 -82.682 104.691 1.00 30.73 60 ASP B O 1
ATOM 3351 N N . ALA B 1 61 ? -511.937 -82.886 105.534 1.00 34.09 61 ALA B N 1
ATOM 3352 C CA . ALA B 1 61 ? -511.919 -81.561 106.160 1.00 34.84 61 ALA B CA 1
ATOM 3353 C C . ALA B 1 61 ? -510.937 -81.482 107.326 1.00 32.19 61 ALA B C 1
ATOM 3354 O O . ALA B 1 61 ? -510.361 -80.423 107.594 1.00 31.53 61 ALA B O 1
ATOM 3356 N N . VAL B 1 62 ? -510.757 -82.591 108.036 1.00 27.08 62 VAL B N 1
ATOM 3357 C CA . VAL B 1 62 ? -509.783 -82.615 109.115 1.00 32.38 62 VAL B CA 1
ATOM 3358 C C . VAL B 1 62 ? -508.382 -82.373 108.559 1.00 30.58 62 VAL B C 1
ATOM 3359 O O . VAL B 1 62 ? -507.600 -81.597 109.121 1.00 27.99 62 VAL B O 1
ATOM 3363 N N . TYR B 1 63 ? -508.069 -83.041 107.453 1.00 27.21 63 TYR B N 1
ATOM 3364 C CA . TYR B 1 63 ? -506.734 -82.930 106.882 1.00 26.40 63 TYR B CA 1
ATOM 3365 C C . TYR B 1 63 ? -506.537 -81.544 106.264 1.00 26.36 63 TYR B C 1
ATOM 3366 O O . TYR B 1 63 ? -505.458 -80.955 106.372 1.00 27.82 63 TYR B O 1
ATOM 3375 N N . SER B 1 64 ? -507.585 -81.024 105.635 1.00 25.13 64 SER B N 1
ATOM 3376 C CA . SER B 1 64 ? -507.522 -79.701 105.017 1.00 27.74 64 SER B CA 1
ATOM 3377 C C . SER B 1 64 ? -507.315 -78.627 106.075 1.00 27.86 64 SER B C 1
ATOM 3378 O O . SER B 1 64 ? -506.510 -77.711 105.890 1.00 27.02 64 SER B O 1
ATOM 3381 N N . LYS B 1 65 ? -508.023 -78.753 107.197 1.00 26.06 65 LYS B N 1
ATOM 3382 C CA . LYS B 1 65 ? -507.838 -77.825 108.309 1.00 27.29 65 LYS B CA 1
ATOM 3383 C C . LYS B 1 65 ? -506.425 -77.925 108.862 1.00 25.35 65 LYS B C 1
ATOM 3384 O O . LYS B 1 65 ? -505.809 -76.917 109.190 1.00 25.52 65 LYS B O 1
ATOM 3390 N N . ALA B 1 66 ? -505.914 -79.149 108.962 1.00 26.32 66 ALA B N 1
ATOM 3391 C CA . ALA B 1 66 ? -504.575 -79.361 109.494 1.00 24.21 66 ALA B CA 1
ATOM 3392 C C . ALA B 1 66 ? -503.543 -78.699 108.596 1.00 23.92 66 ALA B C 1
ATOM 3393 O O . ALA B 1 66 ? -502.603 -78.055 109.070 1.00 24.06 66 ALA B O 1
ATOM 3395 N N . LEU B 1 67 ? -503.719 -78.881 107.291 1.00 24.90 67 LEU B N 1
ATOM 3396 C CA . LEU B 1 67 ? -502.840 -78.277 106.307 1.00 22.45 67 LEU B CA 1
ATOM 3397 C C . LEU B 1 67 ? -502.817 -76.774 106.442 1.00 22.42 67 LEU B C 1
ATOM 3398 O O . LEU B 1 67 ? -501.759 -76.162 106.450 1.00 21.10 67 LEU B O 1
ATOM 3403 N N . THR B 1 68 ? -504.000 -76.187 106.544 1.00 22.13 68 THR B N 1
ATOM 3404 C CA . THR B 1 68 ? -504.120 -74.744 106.637 1.00 23.31 68 THR B CA 1
ATOM 3405 C C . THR B 1 68 ? -503.406 -74.238 107.878 1.00 24.89 68 THR B C 1
ATOM 3406 O O . THR B 1 68 ? -502.671 -73.254 107.815 1.00 23.53 68 THR B O 1
ATOM 3410 N N . GLU B 1 69 ? -503.588 -74.922 109.007 1.00 25.11 69 GLU B N 1
ATOM 3411 C CA . GLU B 1 69 ? -502.959 -74.465 110.241 1.00 26.95 69 GLU B CA 1
ATOM 3412 C C . GLU B 1 69 ? -501.441 -74.662 110.194 1.00 24.93 69 GLU B C 1
ATOM 3413 O O . GLU B 1 69 ? -500.689 -73.811 110.664 1.00 25.62 69 GLU B O 1
ATOM 3419 N N . ALA B 1 70 ? -500.996 -75.789 109.642 1.00 22.11 70 ALA B N 1
ATOM 3420 C CA . ALA B 1 70 ? -499.564 -76.071 109.538 1.00 21.40 70 ALA B CA 1
ATOM 3421 C C . ALA B 1 70 ? -498.819 -74.998 108.747 1.00 22.30 70 ALA B C 1
ATOM 3422 O O . ALA B 1 70 ? -497.665 -74.668 109.048 1.00 21.95 70 ALA B O 1
ATOM 3424 N N . THR B 1 71 ? -499.483 -74.459 107.729 1.00 19.96 71 THR B N 1
ATOM 3425 C CA . THR B 1 71 ? -498.793 -73.630 106.742 1.00 19.92 71 THR B CA 1
ATOM 3426 C C . THR B 1 71 ? -499.129 -72.147 106.831 1.00 23.25 71 THR B C 1
ATOM 3427 O O . THR B 1 71 ? -498.603 -71.360 106.048 1.00 20.66 71 THR B O 1
ATOM 3431 N N . ARG B 1 72 ? -499.985 -71.781 107.791 1.00 23.07 72 ARG B N 1
ATOM 3432 C CA . ARG B 1 72 ? -500.539 -70.418 107.926 1.00 21.29 72 ARG B CA 1
ATOM 3433 C C . ARG B 1 72 ? -499.511 -69.297 107.930 1.00 21.64 72 ARG B C 1
ATOM 3434 O O . ARG B 1 72 ? -499.795 -68.199 107.481 1.00 23.56 72 ARG B O 1
ATOM 3442 N N . LYS B 1 73 ? -498.321 -69.550 108.450 1.00 19.76 73 LYS B N 1
ATOM 3443 C CA . LYS B 1 73 ? -497.345 -68.477 108.536 1.00 20.67 73 LYS B CA 1
ATOM 3444 C C . LYS B 1 73 ? -496.062 -68.759 107.762 1.00 20.37 73 LYS B C 1
ATOM 3445 O O . LYS B 1 73 ? -495.112 -68.000 107.870 1.00 20.86 73 LYS B O 1
ATOM 3451 N N . ALA B 1 74 ? -496.038 -69.831 106.967 1.00 19.52 74 ALA B N 1
ATOM 3452 C CA . ALA B 1 74 ? -494.783 -70.286 106.361 1.00 19.36 74 ALA B CA 1
ATOM 3453 C C . ALA B 1 74 ? -494.372 -69.594 105.054 1.00 18.94 74 ALA B C 1
ATOM 3454 O O . ALA B 1 74 ? -493.220 -69.719 104.619 1.00 19.71 74 ALA B O 1
ATOM 3456 N N . ALA B 1 75 ? -495.283 -68.875 104.409 1.00 20.13 75 ALA B N 1
ATOM 3457 C CA . ALA B 1 75 ? -494.986 -68.373 103.063 1.00 17.59 75 ALA B CA 1
ATOM 3458 C C . ALA B 1 75 ? -493.906 -67.288 103.044 1.00 19.55 75 ALA B C 1
ATOM 3459 O O . ALA B 1 75 ? -493.822 -66.458 103.961 1.00 21.22 75 ALA B O 1
ATOM 3461 N N . PRO B 1 76 ? -493.056 -67.306 102.004 1.00 17.73 76 PRO B N 1
ATOM 3462 C CA . PRO B 1 76 ? -492.034 -66.269 101.843 1.00 18.31 76 PRO B CA 1
ATOM 3463 C C . PRO B 1 76 ? -492.671 -65.000 101.297 1.00 18.58 76 PRO B C 1
ATOM 3464 O O . PRO B 1 76 ? -493.078 -64.924 100.133 1.00 18.44 76 PRO B O 1
ATOM 3468 N N . ILE B 1 77 ? -492.775 -63.994 102.153 1.00 19.51 77 ILE B N 1
ATOM 3469 C CA . ILE B 1 77 ? -493.603 -62.839 101.847 1.00 19.88 77 ILE B CA 1
ATOM 3470 C C . ILE B 1 77 ? -493.129 -62.052 100.623 1.00 19.71 77 ILE B C 1
ATOM 3471 O O . ILE B 1 77 ? -493.945 -61.629 99.798 1.00 19.73 77 ILE B O 1
ATOM 3476 N N . ALA B 1 78 ? -491.818 -61.846 100.500 1.00 19.18 78 ALA B N 1
ATOM 3477 C CA . ALA B 1 78 ? -491.309 -61.030 99.399 1.00 19.68 78 ALA B CA 1
ATOM 3478 C C . ALA B 1 78 ? -491.643 -61.678 98.061 1.00 21.03 78 ALA B C 1
ATOM 3479 O O . ALA B 1 78 ? -492.091 -61.002 97.136 1.00 20.65 78 ALA B O 1
ATOM 3481 N N . ALA B 1 79 ? -491.432 -62.988 97.960 1.00 18.49 79 ALA B N 1
ATOM 3482 C CA . ALA B 1 79 ? -491.753 -63.693 96.721 1.00 18.58 79 ALA B CA 1
ATOM 3483 C C . ALA B 1 79 ? -493.235 -63.561 96.388 1.00 18.51 79 ALA B C 1
ATOM 3484 O O . ALA B 1 79 ? -493.616 -63.472 95.224 1.00 19.31 79 ALA B O 1
ATOM 3486 N N . CYS B 1 80 ? -494.079 -63.552 97.412 1.00 18.12 80 CYS B N 1
ATOM 3487 C CA . CYS B 1 80 ? -495.508 -63.439 97.157 1.00 18.32 80 CYS B CA 1
ATOM 3488 C C . CYS B 1 80 ? -495.829 -62.054 96.633 1.00 20.62 80 CYS B C 1
ATOM 3489 O O . CYS B 1 80 ? -496.611 -61.912 95.697 1.00 18.85 80 CYS B O 1
ATOM 3492 N N . ALA B 1 81 ? -495.216 -61.033 97.229 1.00 17.91 81 ALA B N 1
ATOM 3493 C CA . ALA B 1 81 ? -495.437 -59.671 96.771 1.00 19.32 81 ALA B CA 1
ATOM 3494 C C . ALA B 1 81 ? -495.049 -59.531 95.305 1.00 20.37 81 ALA B C 1
ATOM 3495 O O . ALA B 1 81 ? -495.794 -58.956 94.508 1.00 21.00 81 ALA B O 1
ATOM 3497 N N . LEU B 1 82 ? -493.884 -60.065 94.953 1.00 20.71 82 LEU B N 1
ATOM 3498 C CA . LEU B 1 82 ? -493.411 -60.010 93.573 1.00 20.53 82 LEU B CA 1
ATOM 3499 C C . LEU B 1 82 ? -494.404 -60.662 92.615 1.00 20.53 82 LEU B C 1
ATOM 3500 O O . LEU B 1 82 ? -494.730 -60.107 91.577 1.00 20.59 82 LEU B O 1
ATOM 3505 N N . THR B 1 83 ? -494.881 -61.839 92.993 1.00 17.36 83 THR B N 1
ATOM 3506 C CA . THR B 1 83 ? -495.743 -62.646 92.143 1.00 17.94 83 THR B CA 1
ATOM 3507 C C . THR B 1 83 ? -497.091 -61.979 91.902 1.00 18.89 83 THR B C 1
ATOM 3508 O O . THR B 1 83 ? -497.720 -62.208 90.861 1.00 20.92 83 THR B O 1
ATOM 3512 N N . SER B 1 84 ? -497.534 -61.159 92.856 1.00 17.42 84 SER B N 1
ATOM 3513 C CA . SER B 1 84 ? -498.849 -60.516 92.770 1.00 16.66 84 SER B CA 1
ATOM 3514 C C . SER B 1 84 ? -498.772 -59.011 92.470 1.00 19.21 84 SER B C 1
ATOM 3515 O O . SER B 1 84 ? -499.787 -58.327 92.460 1.00 22.30 84 SER B O 1
ATOM 3518 N N . SER B 1 85 ? -497.576 -58.498 92.228 1.00 17.98 85 SER B N 1
ATOM 3519 C CA . SER B 1 85 ? -497.433 -57.063 91.999 1.00 20.68 85 SER B CA 1
ATOM 3520 C C . SER B 1 85 ? -498.103 -56.660 90.675 1.00 20.95 85 SER B C 1
ATOM 3521 O O . SER B 1 85 ? -498.192 -57.458 89.742 1.00 19.45 85 SER B O 1
ATOM 3524 N N . LYS B 1 86 ? -498.581 -55.423 90.587 1.00 21.74 86 LYS B N 1
ATOM 3525 C CA . LYS B 1 86 ? -499.275 -54.998 89.363 1.00 22.72 86 LYS B CA 1
ATOM 3526 C C . LYS B 1 86 ? -498.418 -55.214 88.134 1.00 22.66 86 LYS B C 1
ATOM 3527 O O . LYS B 1 86 ? -498.911 -55.671 87.104 1.00 22.29 86 LYS B O 1
ATOM 3533 N N . GLU B 1 87 ? -497.130 -54.899 88.241 1.00 20.36 87 GLU B N 1
ATOM 3534 C CA . GLU B 1 87 ? -496.261 -54.981 87.080 1.00 25.63 87 GLU B CA 1
ATOM 3535 C C . GLU B 1 87 ? -496.125 -56.426 86.604 1.00 24.39 87 GLU B C 1
ATOM 3536 O O . GLU B 1 87 ? -496.129 -56.705 85.401 1.00 21.71 87 GLU B O 1
ATOM 3542 N N . MET B 1 88 ? -496.015 -57.345 87.556 1.00 19.40 88 MET B N 1
ATOM 3543 C CA . MET B 1 88 ? -495.833 -58.754 87.220 1.00 20.12 88 MET B CA 1
ATOM 3544 C C . MET B 1 88 ? -497.135 -59.348 86.699 1.00 19.59 88 MET B C 1
ATOM 3545 O O . MET B 1 88 ? -497.125 -60.136 85.766 1.00 19.68 88 MET B O 1
ATOM 3550 N N . VAL B 1 89 ? -498.258 -58.969 87.305 1.00 18.61 89 VAL B N 1
ATOM 3551 C CA . VAL B 1 89 ? -499.556 -59.463 86.842 1.00 19.01 89 VAL B CA 1
ATOM 3552 C C . VAL B 1 89 ? -499.757 -59.060 85.387 1.00 21.12 89 VAL B C 1
ATOM 3553 O O . VAL B 1 89 ? -500.154 -59.876 84.544 1.00 19.39 89 VAL B O 1
ATOM 3557 N N . LYS B 1 90 ? -499.447 -57.805 85.083 1.00 18.77 90 LYS B N 1
ATOM 3558 C CA . LYS B 1 90 ? -499.629 -57.307 83.719 1.00 20.34 90 LYS B CA 1
ATOM 3559 C C . LYS B 1 90 ? -498.740 -58.038 82.711 1.00 22.14 90 LYS B C 1
ATOM 3560 O O . LYS B 1 90 ? -499.237 -58.526 81.690 1.00 21.32 90 LYS B O 1
ATOM 3566 N N . LYS B 1 91 ? -497.439 -58.111 83.002 1.00 20.04 91 LYS B N 1
ATOM 3567 C CA . LYS B 1 91 ? -496.481 -58.849 82.161 1.00 20.86 91 LYS B CA 1
ATOM 3568 C C . LYS B 1 91 ? -496.837 -60.329 82.043 1.00 19.39 91 LYS B C 1
ATOM 3569 O O . LYS B 1 91 ? -496.742 -60.927 80.967 1.00 19.19 91 LYS B O 1
ATOM 3575 N N . GLY B 1 92 ? -497.205 -60.923 83.173 1.00 18.65 92 GLY B N 1
ATOM 3576 C CA . GLY B 1 92 ? -497.467 -62.357 83.229 1.00 17.76 92 GLY B CA 1
ATOM 3577 C C . GLY B 1 92 ? -498.665 -62.739 82.371 1.00 18.93 92 GLY B C 1
ATOM 3578 O O . GLY B 1 92 ? -498.657 -63.781 81.729 1.00 17.63 92 GLY B O 1
ATOM 3579 N N . LEU B 1 93 ? -499.694 -61.890 82.353 1.00 19.06 93 LEU B N 1
ATOM 3580 C CA . LEU B 1 93 ? -500.865 -62.125 81.509 1.00 19.21 93 LEU B CA 1
ATOM 3581 C C . LEU B 1 93 ? -500.548 -61.876 80.032 1.00 17.83 93 LEU B C 1
ATOM 3582 O O . LEU B 1 93 ? -501.016 -62.608 79.146 1.00 18.04 93 LEU B O 1
ATOM 3587 N N . GLN B 1 94 ? -499.756 -60.840 79.767 1.00 18.36 94 GLN B N 1
ATOM 3588 C CA . GLN B 1 94 ? -499.417 -60.480 78.384 1.00 20.96 94 GLN B CA 1
ATOM 3589 C C . GLN B 1 94 ? -498.647 -61.583 77.658 1.00 19.80 94 GLN B C 1
ATOM 3590 O O . GLN B 1 94 ? -498.772 -61.733 76.447 1.00 19.46 94 GLN B O 1
ATOM 3596 N N . TRP B 1 95 ? -497.844 -62.349 78.388 1.00 18.83 95 TRP B N 1
ATOM 3597 C CA . TRP B 1 95 ? -497.084 -63.441 77.777 1.00 19.24 95 TRP B CA 1
ATOM 3598 C C . TRP B 1 95 ? -497.963 -64.376 76.958 1.00 18.22 95 TRP B C 1
ATOM 3599 O O . TRP B 1 95 ? -497.569 -64.844 75.881 1.00 17.41 95 TRP B O 1
ATOM 3610 N N . PHE B 1 96 ? -499.168 -64.650 77.446 1.00 18.38 96 PHE B N 1
ATOM 3611 C CA . PHE B 1 96 ? -500.028 -65.597 76.738 1.00 17.80 96 PHE B CA 1
ATOM 3612 C C . PHE B 1 96 ? -500.500 -65.062 75.392 1.00 19.13 96 PHE B C 1
ATOM 3613 O O . PHE B 1 96 ? -500.539 -65.804 74.415 1.00 18.95 96 PHE B O 1
ATOM 3621 N N . GLU B 1 97 ? -500.819 -63.775 75.331 1.00 17.64 97 GLU B N 1
ATOM 3622 C CA . GLU B 1 97 ? -501.143 -63.167 74.048 1.00 19.37 97 GLU B CA 1
ATOM 3623 C C . GLU B 1 97 ? -499.938 -63.212 73.115 1.00 20.58 97 GLU B C 1
ATOM 3624 O O . GLU B 1 97 ? -500.075 -63.522 71.925 1.00 19.09 97 GLU B O 1
ATOM 3630 N N . ASP B 1 98 ? -498.755 -62.915 73.655 1.00 18.71 98 ASP B N 1
ATOM 3631 C CA . ASP B 1 98 ? -497.541 -62.942 72.836 1.00 20.86 98 ASP B CA 1
ATOM 3632 C C . ASP B 1 98 ? -497.287 -64.331 72.259 1.00 18.89 98 ASP B C 1
ATOM 3633 O O . ASP B 1 98 ? -496.830 -64.467 71.134 1.00 18.99 98 ASP B O 1
ATOM 3638 N N . GLN B 1 99 ? -497.590 -65.365 73.034 1.00 18.60 99 GLN B N 1
ATOM 3639 C CA . GLN B 1 99 ? -497.451 -66.738 72.554 1.00 20.23 99 GLN B CA 1
ATOM 3640 C C . GLN B 1 99 ? -498.487 -67.103 71.515 1.00 20.78 99 GLN B C 1
ATOM 3641 O O . GLN B 1 99 ? -498.219 -67.885 70.604 1.00 20.45 99 GLN B O 1
ATOM 3647 N N . ILE B 1 100 ? -499.695 -66.587 71.683 1.00 21.44 100 ILE B N 1
ATOM 3648 C CA . ILE B 1 100 ? -500.718 -66.789 70.655 1.00 18.95 100 ILE B CA 1
ATOM 3649 C C . ILE B 1 100 ? -500.267 -66.106 69.353 1.00 20.24 100 ILE B C 1
ATOM 3650 O O . ILE B 1 100 ? -500.362 -66.675 68.262 1.00 22.20 100 ILE B O 1
ATOM 3655 N N . ILE B 1 101 ? -499.739 -64.898 69.466 1.00 19.97 101 ILE B N 1
ATOM 3656 C CA . ILE B 1 101 ? -499.314 -64.156 68.284 1.00 21.54 101 ILE B CA 1
ATOM 3657 C C . ILE B 1 101 ? -498.156 -64.874 67.572 1.00 24.38 101 ILE B C 1
ATOM 3658 O O . ILE B 1 101 ? -498.104 -64.935 66.339 1.00 25.30 101 ILE B O 1
ATOM 3663 N N . SER B 1 102 ? -497.242 -65.451 68.348 1.00 20.91 102 SER B N 1
ATOM 3664 C CA . SER B 1 102 ? -496.077 -66.080 67.759 1.00 24.13 102 SER B CA 1
ATOM 3665 C C . SER B 1 102 ? -496.391 -67.539 67.403 1.00 26.57 102 SER B C 1
ATOM 3666 O O . SER B 1 102 ? -495.561 -68.230 66.824 1.00 25.39 102 SER B O 1
ATOM 3669 N N . GLU B 1 103 ? -497.612 -67.963 67.727 1.00 21.98 103 GLU B N 1
ATOM 3670 C CA . GLU B 1 103 ? -498.069 -69.353 67.591 1.00 27.45 103 GLU B CA 1
ATOM 3671 C C . GLU B 1 103 ? -496.994 -70.355 68.000 1.00 29.42 103 GLU B C 1
ATOM 3672 O O . GLU B 1 103 ? -496.619 -71.265 67.256 1.00 26.38 103 GLU B O 1
ATOM 3678 N N . ASP B 1 104 ? -496.521 -70.178 69.226 1.00 23.80 104 ASP B N 1
ATOM 3679 C CA . ASP B 1 104 ? -495.535 -71.068 69.807 1.00 24.59 104 ASP B CA 1
ATOM 3680 C C . ASP B 1 104 ? -496.107 -72.478 70.006 1.00 21.96 104 ASP B C 1
ATOM 3681 O O . ASP B 1 104 ? -497.036 -72.684 70.791 1.00 20.94 104 ASP B O 1
ATOM 3686 N N . GLY B 1 105 ? -495.548 -73.443 69.284 1.00 22.84 105 GLY B N 1
ATOM 3687 C CA . GLY B 1 105 ? -496.004 -74.817 69.368 1.00 23.75 105 GLY B CA 1
ATOM 3688 C C . GLY B 1 105 ? -495.907 -75.424 70.756 1.00 22.96 105 GLY B C 1
ATOM 3689 O O . GLY B 1 105 ? -496.713 -76.289 71.125 1.00 21.49 105 GLY B O 1
ATOM 3690 N N . ASN B 1 106 ? -494.930 -74.979 71.538 1.00 22.37 106 ASN B N 1
ATOM 3691 C CA . ASN B 1 106 ? -494.749 -75.559 72.877 1.00 21.32 106 ASN B CA 1
ATOM 3692 C C . ASN B 1 106 ? -495.904 -75.210 73.784 1.00 21.46 106 ASN B C 1
ATOM 3693 O O . ASN B 1 106 ? -496.257 -75.972 74.680 1.00 19.51 106 ASN B O 1
ATOM 3698 N N . PHE B 1 107 ? -496.489 -74.044 73.541 1.00 20.04 107 PHE B N 1
ATOM 3699 C CA . PHE B 1 107 ? -497.656 -73.588 74.271 1.00 20.89 107 PHE B CA 1
ATOM 3700 C C . PHE B 1 107 ? -498.947 -74.202 73.715 1.00 20.70 107 PHE B C 1
ATOM 3701 O O . PHE B 1 107 ? -499.777 -74.730 74.454 1.00 20.54 107 PHE B O 1
ATOM 3709 N N . LEU B 1 108 ? -499.117 -74.123 72.400 1.00 20.92 108 LEU B N 1
ATOM 3710 C CA . LEU B 1 108 ? -500.380 -74.493 71.777 1.00 18.93 108 LEU B CA 1
ATOM 3711 C C . LEU B 1 108 ? -500.701 -75.982 71.889 1.00 21.49 108 LEU B C 1
ATOM 3712 O O . LEU B 1 108 ? -501.869 -76.358 71.956 1.00 21.73 108 LEU B O 1
ATOM 3717 N N . VAL B 1 109 ? -499.672 -76.823 71.912 1.00 20.65 109 VAL B N 1
ATOM 3718 C CA . VAL B 1 109 ? -499.901 -78.265 71.820 1.00 22.33 109 VAL B CA 1
ATOM 3719 C C . VAL B 1 109 ? -500.724 -78.757 73.013 1.00 21.63 109 VAL B C 1
ATOM 3720 O O . VAL B 1 109 ? -501.467 -79.734 72.894 1.00 21.65 109 VAL B O 1
ATOM 3724 N N . TRP B 1 110 ? -500.636 -78.059 74.149 1.00 20.20 110 TRP B N 1
ATOM 3725 C CA . TRP B 1 110 ? -501.521 -78.381 75.266 1.00 19.53 110 TRP B CA 1
ATOM 3726 C C . TRP B 1 110 ? -502.661 -77.370 75.434 1.00 17.42 110 TRP B C 1
ATOM 3727 O O . TRP B 1 110 ? -503.793 -77.765 75.717 1.00 20.28 110 TRP B O 1
ATOM 3738 N N . HIS B 1 111 ? -502.379 -76.079 75.251 1.00 18.63 111 HIS B N 1
ATOM 3739 C CA . HIS B 1 111 ? -503.417 -75.063 75.402 1.00 19.92 111 HIS B CA 1
ATOM 3740 C C . HIS B 1 111 ? -504.636 -75.354 74.527 1.00 21.71 111 HIS B C 1
ATOM 3741 O O . HIS B 1 111 ? -505.776 -75.285 74.995 1.00 21.06 111 HIS B O 1
ATOM 3748 N N . GLN B 1 112 ? -504.393 -75.682 73.261 1.00 21.03 112 GLN B N 1
ATOM 3749 C CA . GLN B 1 112 ? -505.502 -75.881 72.330 1.00 23.97 112 GLN B CA 1
ATOM 3750 C C . GLN B 1 112 ? -506.275 -77.150 72.673 1.00 26.89 112 GLN B C 1
ATOM 3751 O O . GLN B 1 112 ? -507.396 -77.359 72.208 1.00 28.54 112 GLN B O 1
ATOM 3757 N N . ASN B 1 113 ? -505.665 -77.998 73.492 1.00 21.71 113 ASN B N 1
ATOM 3758 C CA . ASN B 1 113 ? -506.247 -79.288 73.810 1.00 21.46 113 ASN B CA 1
ATOM 3759 C C . ASN B 1 113 ? -506.731 -79.371 75.249 1.00 25.52 113 ASN B C 1
ATOM 3760 O O . ASN B 1 113 ? -506.918 -80.463 75.780 1.00 23.98 113 ASN B O 1
ATOM 3765 N N . TYR B 1 114 ? -506.964 -78.210 75.859 1.00 23.43 114 TYR B N 1
ATOM 3766 C CA . TYR B 1 114 ? -507.405 -78.150 77.253 1.00 20.00 114 TYR B CA 1
ATOM 3767 C C . TYR B 1 114 ? -508.659 -78.991 77.496 1.00 25.08 114 TYR B C 1
ATOM 3768 O O . TYR B 1 114 ? -508.732 -79.719 78.477 1.00 21.43 114 TYR B O 1
ATOM 3777 N N . GLU B 1 115 ? -509.646 -78.901 76.602 1.00 24.07 115 GLU B N 1
ATOM 3778 C CA . GLU B 1 115 ? -510.881 -79.654 76.812 1.00 25.55 115 GLU B CA 1
ATOM 3779 C C . GLU B 1 115 ? -510.644 -81.158 76.827 1.00 23.34 115 GLU B C 1
ATOM 3780 O O . GLU B 1 115 ? -511.234 -81.874 77.647 1.00 23.94 115 GLU B O 1
ATOM 3786 N N . GLN B 1 116 ? -509.805 -81.639 75.914 1.00 20.81 116 GLN B N 1
ATOM 3787 C CA . GLN B 1 116 ? -509.470 -83.065 75.885 1.00 22.99 116 GLN B CA 1
ATOM 3788 C C . GLN B 1 116 ? -508.685 -83.449 77.141 1.00 27.05 116 GLN B C 1
ATOM 3789 O O . GLN B 1 116 ? -508.856 -84.546 77.694 1.00 24.42 116 GLN B O 1
ATOM 3795 N N . LEU B 1 117 ? -507.822 -82.544 77.594 1.00 22.55 117 LEU B N 1
ATOM 3796 C CA . LEU B 1 117 ? -506.987 -82.829 78.764 1.00 19.94 117 LEU B CA 1
ATOM 3797 C C . LEU B 1 117 ? -507.775 -82.748 80.077 1.00 22.05 117 LEU B C 1
ATOM 3798 O O . LEU B 1 117 ? -507.258 -83.117 81.137 1.00 21.58 117 LEU B O 1
ATOM 3803 N N . LYS B 1 118 ? -509.026 -82.294 80.022 1.00 20.94 118 LYS B N 1
ATOM 3804 C CA . LYS B 1 118 ? -509.886 -82.339 81.209 1.00 24.07 118 LYS B CA 1
ATOM 3805 C C . LYS B 1 118 ? -510.368 -83.757 81.463 1.00 23.59 118 LYS B C 1
ATOM 3806 O O . LYS B 1 118 ? -510.927 -84.050 82.524 1.00 23.12 118 LYS B O 1
ATOM 3812 N N . LYS B 1 119 ? -510.173 -84.620 80.470 1.00 24.96 119 LYS B N 1
ATOM 3813 C CA . LYS B 1 119 ? -510.696 -85.986 80.516 1.00 27.29 119 LYS B CA 1
ATOM 3814 C C . LYS B 1 119 ? -509.632 -87.052 80.304 1.00 27.28 119 LYS B C 1
ATOM 3815 O O . LYS B 1 119 ? -509.805 -88.194 80.728 1.00 31.30 119 LYS B O 1
ATOM 3821 N N . ALA B 1 120 ? -508.542 -86.701 79.627 1.00 25.76 120 ALA B N 1
ATOM 3822 C CA . ALA B 1 120 ? -507.529 -87.693 79.274 1.00 27.22 120 ALA B CA 1
ATOM 3823 C C . ALA B 1 120 ? -506.127 -87.258 79.691 1.00 27.20 120 ALA B C 1
ATOM 3824 O O . ALA B 1 120 ? -505.837 -86.059 79.741 1.00 23.32 120 ALA B O 1
ATOM 3826 N N . PRO B 1 121 ? -505.249 -88.231 79.993 1.00 26.94 121 PRO B N 1
ATOM 3827 C CA . PRO B 1 121 ? -503.853 -87.879 80.278 1.00 25.05 121 PRO B CA 1
ATOM 3828 C C . PRO B 1 121 ? -503.142 -87.326 79.042 1.00 26.84 121 PRO B C 1
ATOM 3829 O O . PRO B 1 121 ? -503.575 -87.568 77.910 1.00 25.91 121 PRO B O 1
ATOM 3833 N N . PRO B 1 122 ? -502.057 -86.576 79.257 1.00 24.80 122 PRO B N 1
ATOM 3834 C CA . PRO B 1 122 ? -501.345 -85.937 78.152 1.00 23.74 122 PRO B CA 1
ATOM 3835 C C . PRO B 1 122 ? -500.297 -86.824 77.509 1.00 21.30 122 PRO B C 1
ATOM 3836 O O . PRO B 1 122 ? -499.879 -87.844 78.066 1.00 23.92 122 PRO B O 1
ATOM 3840 N N . SER B 1 123 ? -499.859 -86.399 76.337 1.00 22.23 123 SER B N 1
ATOM 3841 C CA . SER B 1 123 ? -498.746 -87.029 75.644 1.00 25.51 123 SER B CA 1
ATOM 3842 C C . SER B 1 123 ? -497.442 -86.474 76.189 1.00 23.63 123 SER B C 1
ATOM 3843 O O . SER B 1 123 ? -497.438 -85.438 76.856 1.00 22.82 123 SER B O 1
ATOM 3846 N N . PHE B 1 124 ? -496.335 -87.144 75.885 1.00 23.13 124 PHE B N 1
ATOM 3847 C CA . PHE B 1 124 ? -495.016 -86.624 76.239 1.00 23.57 124 PHE B CA 1
ATOM 3848 C C . PHE B 1 124 ? -494.826 -85.220 75.668 1.00 21.97 124 PHE B C 1
ATOM 3849 O O . PHE B 1 124 ? -494.351 -84.325 76.361 1.00 21.60 124 PHE B O 1
ATOM 3857 N N . GLU B 1 125 ? -495.204 -85.044 74.403 1.00 21.16 125 GLU B N 1
ATOM 3858 C CA . GLU B 1 125 ? -495.061 -83.754 73.725 1.00 21.29 125 GLU B CA 1
ATOM 3859 C C . GLU B 1 125 ? -495.794 -82.650 74.488 1.00 20.38 125 GLU B C 1
ATOM 3860 O O . GLU B 1 125 ? -495.287 -81.532 74.629 1.00 20.18 125 GLU B O 1
ATOM 3866 N N . GLN B 1 126 ? -496.987 -82.961 74.985 1.00 22.08 126 GLN B N 1
ATOM 3867 C CA . GLN B 1 126 ? -497.775 -81.969 75.712 1.00 20.21 126 GLN B CA 1
ATOM 3868 C C . GLN B 1 126 ? -497.144 -81.636 77.063 1.00 18.83 126 GLN B C 1
ATOM 3869 O O . GLN B 1 126 ? -497.235 -80.501 77.530 1.00 19.60 126 GLN B O 1
ATOM 3875 N N . LEU B 1 127 ? -496.502 -82.620 77.685 1.00 18.69 127 LEU B N 1
ATOM 3876 C CA . LEU B 1 127 ? -495.804 -82.369 78.946 1.00 19.83 127 LEU B CA 1
ATOM 3877 C C . LEU B 1 127 ? -494.545 -81.539 78.719 1.00 20.56 127 LEU B C 1
ATOM 3878 O O . LEU B 1 127 ? -494.333 -80.524 79.386 1.00 20.45 127 LEU B O 1
ATOM 3883 N N . MET B 1 128 ? -493.713 -81.972 77.777 1.00 19.69 128 MET B N 1
ATOM 3884 C CA . MET B 1 128 ? -492.484 -81.253 77.450 1.00 19.54 128 MET B CA 1
ATOM 3885 C C . MET B 1 128 ? -492.788 -79.812 77.007 1.00 20.54 128 MET B C 1
ATOM 3886 O O . MET B 1 128 ? -492.110 -78.873 77.415 1.00 20.63 128 MET B O 1
ATOM 3891 N N . GLY B 1 129 ? -493.814 -79.648 76.177 1.00 20.63 129 GLY B N 1
ATOM 3892 C CA . GLY B 1 129 ? -494.212 -78.330 75.693 1.00 19.52 129 GLY B CA 1
ATOM 3893 C C . GLY B 1 129 ? -494.547 -77.406 76.858 1.00 20.71 129 GLY B C 1
ATOM 3894 O O . GLY B 1 129 ? -494.156 -76.227 76.887 1.00 18.85 129 GLY B O 1
ATOM 3895 N N . TYR B 1 130 ? -495.272 -77.952 77.830 1.00 19.36 130 TYR B N 1
ATOM 3896 C CA . TYR B 1 130 ? -495.615 -77.201 79.030 1.00 18.59 130 TYR B CA 1
ATOM 3897 C C . TYR B 1 130 ? -494.361 -76.817 79.815 1.00 19.73 130 TYR B C 1
ATOM 3898 O O . TYR B 1 130 ? -494.237 -75.683 80.290 1.00 17.91 130 TYR B O 1
ATOM 3907 N N . GLN B 1 131 ? -493.445 -77.761 79.983 1.00 19.40 131 GLN B N 1
ATOM 3908 C CA . GLN B 1 131 ? -492.231 -77.453 80.744 1.00 19.65 131 GLN B CA 1
ATOM 3909 C C . GLN B 1 131 ? -491.430 -76.355 80.047 1.00 22.39 131 GLN B C 1
ATOM 3910 O O . GLN B 1 131 ? -490.898 -75.454 80.692 1.00 19.22 131 GLN B O 1
ATOM 3916 N N . MET B 1 132 ? -491.333 -76.450 78.725 1.00 17.62 132 MET B N 1
ATOM 3917 C CA . MET B 1 132 ? -490.640 -75.425 77.952 1.00 20.10 132 MET B CA 1
ATOM 3918 C C . MET B 1 132 ? -491.335 -74.074 78.114 1.00 18.84 132 MET B C 1
ATOM 3919 O O . MET B 1 132 ? -490.685 -73.053 78.306 1.00 19.82 132 MET B O 1
ATOM 3924 N N . SER B 1 133 ? -492.665 -74.087 78.045 1.00 19.05 133 SER B N 1
ATOM 3925 C CA . SER B 1 133 ? -493.459 -72.872 78.213 1.00 17.85 133 SER B CA 1
ATOM 3926 C C . SER B 1 133 ? -493.220 -72.196 79.560 1.00 16.66 133 SER B C 1
ATOM 3927 O O . SER B 1 133 ? -493.115 -70.967 79.628 1.00 17.31 133 SER B O 1
ATOM 3930 N N . ALA B 1 134 ? -493.147 -72.989 80.632 1.00 15.52 134 ALA B N 1
ATOM 3931 C CA . ALA B 1 134 ? -492.930 -72.420 81.960 1.00 17.53 134 ALA B CA 1
ATOM 3932 C C . ALA B 1 134 ? -491.586 -71.690 82.043 1.00 18.71 134 ALA B C 1
ATOM 3933 O O . ALA B 1 134 ? -491.498 -70.582 82.576 1.00 17.81 134 ALA B O 1
ATOM 3935 N N . LEU B 1 135 ? -490.536 -72.318 81.521 1.00 16.47 135 LEU B N 1
ATOM 3936 C CA . LEU B 1 135 ? -489.229 -71.675 81.491 1.00 20.25 135 LEU B CA 1
ATOM 3937 C C . LEU B 1 135 ? -489.267 -70.407 80.649 1.00 18.73 135 LEU B C 1
ATOM 3938 O O . LEU B 1 135 ? -488.719 -69.366 81.042 1.00 19.20 135 LEU B O 1
ATOM 3943 N N . ASN B 1 136 ? -489.910 -70.507 79.488 1.00 18.86 136 ASN B N 1
ATOM 3944 C CA . ASN B 1 136 ? -490.101 -69.362 78.590 1.00 18.51 136 ASN B CA 1
ATOM 3945 C C . ASN B 1 136 ? -490.805 -68.202 79.312 1.00 19.27 136 ASN B C 1
ATOM 3946 O O . ASN B 1 136 ? -490.357 -67.045 79.268 1.00 18.46 136 ASN B O 1
ATOM 3951 N N . TRP B 1 137 ? -491.929 -68.501 79.956 1.00 18.15 137 TRP B N 1
ATOM 3952 C CA . TRP B 1 137 ? -492.674 -67.466 80.689 1.00 16.57 137 TRP B CA 1
ATOM 3953 C C . TRP B 1 137 ? -491.795 -66.787 81.750 1.00 18.29 137 TRP B C 1
ATOM 3954 O O . TRP B 1 137 ? -491.714 -65.562 81.806 1.00 16.54 137 TRP B O 1
ATOM 3965 N N . ARG B 1 138 ? -491.116 -67.581 82.566 1.00 18.36 138 ARG B N 1
ATOM 3966 C CA . ARG B 1 138 ? -490.278 -67.029 83.637 1.00 17.40 138 ARG B CA 1
ATOM 3967 C C . ARG B 1 138 ? -489.197 -66.116 83.072 1.00 20.00 138 ARG B C 1
ATOM 3968 O O . ARG B 1 138 ? -488.932 -65.050 83.622 1.00 19.06 138 ARG B O 1
ATOM 3976 N N . GLN B 1 139 ? -488.566 -66.538 81.980 1.00 19.77 139 GLN B N 1
ATOM 3977 C CA . GLN B 1 139 ? -487.537 -65.715 81.349 1.00 18.53 139 GLN B CA 1
ATOM 3978 C C . GLN B 1 139 ? -488.138 -64.423 80.810 1.00 20.83 139 GLN B C 1
ATOM 3979 O O . GLN B 1 139 ? -487.612 -63.333 81.049 1.00 21.08 139 GLN B O 1
ATOM 3985 N N . SER B 1 140 ? -489.252 -64.552 80.094 1.00 19.24 140 SER B N 1
ATOM 3986 C CA . SER B 1 140 ? -489.889 -63.400 79.446 1.00 18.14 140 SER B CA 1
ATOM 3987 C C . SER B 1 140 ? -490.299 -62.319 80.434 1.00 21.04 140 SER B C 1
ATOM 3988 O O . SER B 1 140 ? -490.216 -61.126 80.131 1.00 20.45 140 SER B O 1
ATOM 3991 N N . VAL B 1 141 ? -490.787 -62.723 81.603 1.00 18.39 141 VAL B N 1
ATOM 3992 C CA . VAL B 1 141 ? -491.309 -61.724 82.534 1.00 17.66 141 VAL B CA 1
ATOM 3993 C C . VAL B 1 141 ? -490.310 -61.362 83.626 1.00 19.71 141 VAL B C 1
ATOM 3994 O O . VAL B 1 141 ? -490.605 -60.532 84.486 1.00 19.42 141 VAL B O 1
ATOM 3998 N N . GLY B 1 142 ? -489.117 -61.947 83.570 1.00 19.34 142 GLY B N 1
ATOM 3999 C CA . GLY B 1 142 ? -488.091 -61.647 84.552 1.00 19.62 142 GLY B CA 1
ATOM 4000 C C . GLY B 1 142 ? -488.484 -62.163 85.927 1.00 22.54 142 GLY B C 1
ATOM 4001 O O . GLY B 1 142 ? -488.185 -61.541 86.948 1.00 20.34 142 GLY B O 1
ATOM 4002 N N . TYR B 1 143 ? -489.159 -63.311 85.961 1.00 20.70 143 TYR B N 1
ATOM 4003 C CA . TYR B 1 143 ? -489.694 -63.818 87.222 1.00 18.68 143 TYR B CA 1
ATOM 4004 C C . TYR B 1 143 ? -488.582 -64.241 88.190 1.00 20.57 143 TYR B C 1
ATOM 4005 O O . TYR B 1 143 ? -488.769 -64.212 89.402 1.00 21.02 143 TYR B O 1
ATOM 4014 N N . GLY B 1 144 ? -487.422 -64.611 87.656 1.00 20.18 144 GLY B N 1
ATOM 4015 C CA . GLY B 1 144 ? -486.344 -65.134 88.479 1.00 23.51 144 GLY B CA 1
ATOM 4016 C C . GLY B 1 144 ? -485.453 -64.080 89.119 1.00 24.95 144 GLY B C 1
ATOM 4017 O O . GLY B 1 144 ? -484.230 -64.238 89.166 1.00 28.82 144 GLY B O 1
ATOM 4018 N N . GLN B 1 145 ? -486.046 -63.014 89.639 1.00 23.41 145 GLN B N 1
ATOM 4019 C CA . GLN B 1 145 ? -485.220 -61.937 90.177 1.00 26.24 145 GLN B CA 1
ATOM 4020 C C . GLN B 1 145 ? -484.856 -62.156 91.643 1.00 29.27 145 GLN B C 1
ATOM 4021 O O . GLN B 1 145 ? -484.068 -61.389 92.209 1.00 25.40 145 GLN B O 1
ATOM 4027 N N . LEU B 1 146 ? -485.402 -63.215 92.243 1.00 24.01 146 LEU B N 1
ATOM 4028 C CA . LEU B 1 146 ? -485.099 -63.568 93.632 1.00 24.94 146 LEU B CA 1
ATOM 4029 C C . LEU B 1 146 ? -484.600 -64.996 93.713 1.00 27.29 146 LEU B C 1
ATOM 4030 O O . LEU B 1 146 ? -484.956 -65.824 92.867 1.00 22.47 146 LEU B O 1
ATOM 4035 N N . GLU B 1 147 ? -483.793 -65.304 94.725 1.00 21.46 147 GLU B N 1
ATOM 4036 C CA . GLU B 1 147 ? -483.451 -66.710 94.966 1.00 24.43 147 GLU B CA 1
ATOM 4037 C C . GLU B 1 147 ? -484.709 -67.540 95.134 1.00 22.25 147 GLU B C 1
ATOM 4038 O O . GLU B 1 147 ? -484.775 -68.686 94.681 1.00 22.79 147 GLU B O 1
ATOM 4044 N N . GLU B 1 148 ? -485.688 -66.951 95.814 1.00 19.46 148 GLU B N 1
ATOM 4045 C CA . GLU B 1 148 ? -486.985 -67.572 96.070 1.00 22.12 148 GLU B CA 1
ATOM 4046 C C . GLU B 1 148 ? -487.700 -68.011 94.803 1.00 20.60 148 GLU B C 1
ATOM 4047 O O . GLU B 1 148 ? -488.550 -68.894 94.843 1.00 20.69 148 GLU B O 1
ATOM 4053 N N . THR B 1 149 ? -487.404 -67.345 93.688 1.00 20.40 149 THR B N 1
ATOM 4054 C CA . THR B 1 149 ? -488.168 -67.580 92.464 1.00 19.11 149 THR B CA 1
ATOM 4055 C C . THR B 1 149 ? -487.294 -68.163 91.372 1.00 20.83 149 THR B C 1
ATOM 4056 O O . THR B 1 149 ? -487.633 -68.105 90.200 1.00 20.52 149 THR B O 1
ATOM 4060 N N . ALA B 1 150 ? -486.182 -68.764 91.772 1.00 21.57 150 ALA B N 1
ATOM 4061 C CA . ALA B 1 150 ? -485.185 -69.257 90.825 1.00 23.97 150 ALA B CA 1
ATOM 4062 C C . ALA B 1 150 ? -485.590 -70.520 90.084 1.00 20.89 150 ALA B C 1
ATOM 4063 O O . ALA B 1 150 ? -486.374 -71.340 90.571 1.00 21.18 150 ALA B O 1
ATOM 4065 N N . VAL B 1 151 ? -485.028 -70.673 88.890 1.00 21.06 151 VAL B N 1
ATOM 4066 C CA . VAL B 1 151 ? -485.075 -71.943 88.180 1.00 21.02 151 VAL B CA 1
ATOM 4067 C C . VAL B 1 151 ? -483.953 -72.837 88.700 1.00 24.87 151 VAL B C 1
ATOM 4068 O O . VAL B 1 151 ? -482.798 -72.425 88.713 1.00 27.39 151 VAL B O 1
ATOM 4072 N N . LEU B 1 152 ? -484.285 -74.050 89.138 1.00 21.38 152 LEU B N 1
ATOM 4073 C CA . LEU B 1 152 ? -483.272 -74.950 89.672 1.00 25.70 152 LEU B CA 1
ATOM 4074 C C . LEU B 1 152 ? -482.699 -75.838 88.583 1.00 27.72 152 LEU B C 1
ATOM 4075 O O . LEU B 1 152 ? -483.435 -76.456 87.822 1.00 26.54 152 LEU B O 1
ATOM 4080 N N . VAL B 1 153 ? -481.373 -75.904 88.514 1.00 29.59 153 VAL B N 1
ATOM 4081 C CA . VAL B 1 153 ? -480.703 -76.846 87.631 1.00 30.19 153 VAL B CA 1
ATOM 4082 C C . VAL B 1 153 ? -479.756 -77.633 88.515 1.00 31.58 153 VAL B C 1
ATOM 4083 O O . VAL B 1 153 ? -478.707 -77.130 88.909 1.00 34.05 153 VAL B O 1
ATOM 4087 N N . SER B 1 154 ? -480.142 -78.857 88.849 1.00 31.60 154 SER B N 1
ATOM 4088 C CA . SER B 1 154 ? -479.475 -79.574 89.924 1.00 37.84 154 SER B CA 1
ATOM 4089 C C . SER B 1 154 ? -479.851 -81.046 89.946 1.00 34.50 154 SER B C 1
ATOM 4090 O O . SER B 1 154 ? -480.314 -81.598 88.949 1.00 33.62 154 SER B O 1
ATOM 4093 N N . GLN B 1 155 ? -479.647 -81.670 91.098 1.00 38.02 155 GLN B N 1
ATOM 4094 C CA . GLN B 1 155 ? -480.024 -83.057 91.292 1.00 41.19 155 GLN B CA 1
ATOM 4095 C C . GLN B 1 155 ? -480.836 -83.198 92.572 1.00 40.08 155 GLN B C 1
ATOM 4096 O O . GLN B 1 155 ? -480.729 -82.393 93.501 1.00 39.97 155 GLN B O 1
ATOM 4102 N N . VAL B 1 156 ? -481.681 -84.221 92.580 1.00 38.62 156 VAL B N 1
ATOM 4103 C CA . VAL B 1 156 ? -482.541 -84.549 93.710 1.00 38.99 156 VAL B CA 1
ATOM 4104 C C . VAL B 1 156 ? -481.728 -84.732 94.999 1.00 41.99 156 VAL B C 1
ATOM 4105 O O . VAL B 1 156 ? -480.524 -85.013 94.959 1.00 39.42 156 VAL B O 1
ATOM 4109 N N . ILE B 1 157 ? -482.382 -84.524 96.140 1.00 37.14 157 ILE B N 1
ATOM 4110 C CA . ILE B 1 157 ? -481.765 -84.777 97.446 1.00 43.79 157 ILE B CA 1
ATOM 4111 C C . ILE B 1 157 ? -481.406 -86.255 97.623 1.00 42.89 157 ILE B C 1
ATOM 4112 O O . ILE B 1 157 ? -482.280 -87.111 97.737 1.00 44.33 157 ILE B O 1
ATOM 4117 N N . ALA B 1 158 ? -480.108 -86.533 97.672 1.00 45.71 158 ALA B N 1
ATOM 4118 C CA . ALA B 1 158 ? -479.616 -87.907 97.653 1.00 46.22 158 ALA B CA 1
ATOM 4119 C C . ALA B 1 158 ? -479.753 -88.600 99.001 1.00 46.15 158 ALA B C 1
ATOM 4120 O O . ALA B 1 158 ? -479.917 -89.817 99.075 1.00 46.97 158 ALA B O 1
ATOM 4122 N N . GLN B 1 159 ? -479.653 -87.826 100.068 1.00 45.60 159 GLN B N 1
ATOM 4123 C CA . GLN B 1 159 ? -480.025 -88.327 101.378 1.00 45.86 159 GLN B CA 1
ATOM 4124 C C . GLN B 1 159 ? -480.600 -87.209 102.238 1.00 44.77 159 GLN B C 1
ATOM 4125 O O . GLN B 1 159 ? -480.110 -86.078 102.230 1.00 47.21 159 GLN B O 1
ATOM 4131 N N . PHE B 1 160 ? -481.654 -87.554 102.971 1.00 39.33 160 PHE B N 1
ATOM 4132 C CA . PHE B 1 160 ? -482.477 -86.601 103.701 1.00 35.14 160 PHE B CA 1
ATOM 4133 C C . PHE B 1 160 ? -482.396 -86.882 105.192 1.00 37.37 160 PHE B C 1
ATOM 4134 O O . PHE B 1 160 ? -482.913 -87.890 105.680 1.00 38.18 160 PHE B O 1
ATOM 4142 N N . SER B 1 161 ? -481.740 -85.985 105.916 1.00 36.66 161 SER B N 1
ATOM 4143 C CA . SER B 1 161 ? -481.423 -86.210 107.315 1.00 37.35 161 SER B CA 1
ATOM 4144 C C . SER B 1 161 ? -482.478 -85.651 108.278 1.00 40.81 161 SER B C 1
ATOM 4145 O O . SER B 1 161 ? -482.794 -84.458 108.255 1.00 41.41 161 SER B O 1
ATOM 4148 N N . VAL B 1 162 ? -483.004 -86.521 109.137 1.00 33.39 162 VAL B N 1
ATOM 4149 C CA . VAL B 1 162 ? -484.123 -86.183 110.021 1.00 31.35 162 VAL B CA 1
ATOM 4150 C C . VAL B 1 162 ? -483.849 -86.596 111.458 1.00 38.35 162 VAL B C 1
ATOM 4151 O O . VAL B 1 162 ? -482.943 -87.392 111.700 1.00 41.87 162 VAL B O 1
ATOM 4155 N N . PRO B 1 163 ? -484.622 -86.054 112.422 1.00 36.18 163 PRO B N 1
ATOM 4156 C CA . PRO B 1 163 ? -484.529 -86.564 113.794 1.00 36.93 163 PRO B CA 1
ATOM 4157 C C . PRO B 1 163 ? -484.791 -88.067 113.848 1.00 39.24 163 PRO B C 1
ATOM 4158 O O . PRO B 1 163 ? -485.649 -88.553 113.114 1.00 33.95 163 PRO B O 1
ATOM 4162 N N . GLY B 1 164 ? -484.063 -88.783 114.704 1.00 38.13 164 GLY B N 1
ATOM 4163 C CA . GLY B 1 164 ? -484.164 -90.229 114.778 1.00 36.02 164 GLY B CA 1
ATOM 4164 C C . GLY B 1 164 ? -485.574 -90.764 114.938 1.00 36.33 164 GLY B C 1
ATOM 4165 O O . GLY B 1 164 ? -485.925 -91.793 114.352 1.00 38.44 164 GLY B O 1
ATOM 4166 N N . THR B 1 165 ? -486.385 -90.055 115.714 1.00 35.11 165 THR B N 1
ATOM 4167 C CA . THR B 1 165 ? -487.766 -90.451 115.982 1.00 38.74 165 THR B CA 1
ATOM 4168 C C . THR B 1 165 ? -488.671 -90.399 114.744 1.00 36.06 165 THR B C 1
ATOM 4169 O O . THR B 1 165 ? -489.772 -90.953 114.743 1.00 38.16 165 THR B O 1
ATOM 4173 N N . LEU B 1 166 ? -488.214 -89.726 113.697 1.00 34.91 166 LEU B N 1
ATOM 4174 C CA . LEU B 1 166 ? -489.044 -89.545 112.512 1.00 31.28 166 LEU B CA 1
ATOM 4175 C C . LEU B 1 166 ? -488.637 -90.463 111.365 1.00 35.42 166 LEU B C 1
ATOM 4176 O O . LEU B 1 166 ? -489.337 -90.545 110.358 1.00 31.65 166 LEU B O 1
ATOM 4181 N N . VAL B 1 167 ? -487.512 -91.158 111.518 1.00 34.22 167 VAL B N 1
ATOM 4182 C CA . VAL B 1 167 ? -486.924 -91.925 110.418 1.00 33.91 167 VAL B CA 1
ATOM 4183 C C . VAL B 1 167 ? -487.866 -92.955 109.776 1.00 33.87 167 VAL B C 1
ATOM 4184 O O . VAL B 1 167 ? -487.989 -93.006 108.554 1.00 33.07 167 VAL B O 1
ATOM 4188 N N . VAL B 1 168 ? -488.527 -93.766 110.596 1.00 36.51 168 VAL B N 1
ATOM 4189 C CA . VAL B 1 168 ? -489.372 -94.842 110.073 1.00 34.63 168 VAL B CA 1
ATOM 4190 C C . VAL B 1 168 ? -490.570 -94.289 109.303 1.00 33.03 168 VAL B C 1
ATOM 4191 O O . VAL B 1 168 ? -490.877 -94.747 108.196 1.00 34.02 168 VAL B O 1
ATOM 4195 N N . THR B 1 169 ? -491.234 -93.297 109.887 1.00 33.15 169 THR B N 1
ATOM 4196 C CA . THR B 1 169 ? -492.396 -92.679 109.256 1.00 34.15 169 THR B CA 1
ATOM 4197 C C . THR B 1 169 ? -492.002 -92.019 107.935 1.00 32.36 169 THR B C 1
ATOM 4198 O O . THR B 1 169 ? -492.713 -92.141 106.935 1.00 30.29 169 THR B O 1
ATOM 4202 N N . VAL B 1 170 ? -490.868 -91.325 107.919 1.00 29.31 170 VAL B N 1
ATOM 4203 C CA . VAL B 1 170 ? -490.388 -90.740 106.675 1.00 27.34 170 VAL B CA 1
ATOM 4204 C C . VAL B 1 170 ? -490.097 -91.842 105.660 1.00 29.08 170 VAL B C 1
ATOM 4205 O O . VAL B 1 170 ? -490.394 -91.697 104.478 1.00 28.33 170 VAL B O 1
ATOM 4209 N N . GLN B 1 171 ? -489.558 -92.965 106.121 1.00 32.99 171 GLN B N 1
ATOM 4210 C CA . GLN B 1 171 ? -489.342 -94.102 105.221 1.00 35.35 171 GLN B CA 1
ATOM 4211 C C . GLN B 1 171 ? -490.661 -94.646 104.679 1.00 31.96 171 GLN B C 1
ATOM 4212 O O . GLN B 1 171 ? -490.750 -95.021 103.507 1.00 33.41 171 GLN B O 1
ATOM 4218 N N . GLU B 1 172 ? -491.680 -94.668 105.529 1.00 29.72 172 GLU B N 1
ATOM 4219 C CA . GLU B 1 172 ? -493.007 -95.102 105.110 1.00 33.38 172 GLU B CA 1
ATOM 4220 C C . GLU B 1 172 ? -493.566 -94.186 104.033 1.00 32.90 172 GLU B C 1
ATOM 4221 O O . GLU B 1 172 ? -494.306 -94.633 103.154 1.00 31.14 172 GLU B O 1
ATOM 4227 N N . MET B 1 173 ? -493.214 -92.901 104.095 1.00 30.78 173 MET B N 1
ATOM 4228 C CA . MET B 1 173 ? -493.672 -91.961 103.080 1.00 29.03 173 MET B CA 1
ATOM 4229 C C . MET B 1 173 ? -493.016 -92.275 101.749 1.00 28.56 173 MET B C 1
ATOM 4230 O O . MET B 1 173 ? -493.651 -92.199 100.703 1.00 28.21 173 MET B O 1
ATOM 4235 N N . ILE B 1 174 ? -491.737 -92.625 101.795 1.00 27.69 174 ILE B N 1
ATOM 4236 C CA . ILE B 1 174 ? -491.037 -93.000 100.576 1.00 29.80 174 ILE B CA 1
ATOM 4237 C C . ILE B 1 174 ? -491.767 -94.183 99.941 1.00 33.28 174 ILE B C 1
ATOM 4238 O O . ILE B 1 174 ? -492.107 -94.164 98.751 1.00 29.33 174 ILE B O 1
ATOM 4243 N N . LYS B 1 175 ? -492.036 -95.188 100.765 1.00 30.87 175 LYS B N 1
ATOM 4244 C CA . LYS B 1 175 ? -492.765 -96.375 100.321 1.00 32.81 175 LYS B CA 1
ATOM 4245 C C . LYS B 1 175 ? -494.122 -96.015 99.733 1.00 33.72 175 LYS B C 1
ATOM 4246 O O . LYS B 1 175 ? -494.534 -96.560 98.708 1.00 31.15 175 LYS B O 1
ATOM 4252 N N . ASP B 1 176 ? -494.805 -95.082 100.386 1.00 31.90 176 ASP B N 1
ATOM 4253 C CA . ASP B 1 176 ? -496.110 -94.612 99.936 1.00 34.34 176 ASP B CA 1
ATOM 4254 C C . ASP B 1 176 ? -496.030 -93.951 98.562 1.00 35.19 176 ASP B C 1
ATOM 4255 O O . ASP B 1 176 ? -496.914 -94.128 97.726 1.00 35.75 176 ASP B O 1
ATOM 4260 N N . MET B 1 177 ? -494.964 -93.199 98.316 1.00 30.50 177 MET B N 1
ATOM 4261 C CA . MET B 1 177 ? -494.808 -92.539 97.024 1.00 31.01 177 MET B CA 1
ATOM 4262 C C . MET B 1 177 ? -494.580 -93.570 95.930 1.00 36.41 177 MET B C 1
ATOM 4263 O O . MET B 1 177 ? -495.045 -93.417 94.798 1.00 36.15 177 MET B O 1
ATOM 4268 N N . ILE B 1 178 ? -493.855 -94.623 96.282 1.00 34.64 178 ILE B N 1
ATOM 4269 C CA . ILE B 1 178 ? -493.574 -95.698 95.348 1.00 37.31 178 ILE B CA 1
ATOM 4270 C C . ILE B 1 178 ? -494.852 -96.432 94.968 1.00 38.30 178 ILE B C 1
ATOM 4271 O O . ILE B 1 178 ? -495.118 -96.652 93.787 1.00 42.00 178 ILE B O 1
ATOM 4276 N N . ALA B 1 179 ? -495.647 -96.800 95.966 1.00 34.75 179 ALA B N 1
ATOM 4277 C CA . ALA B 1 179 ? -496.868 -97.557 95.708 1.00 37.10 179 ALA B CA 1
ATOM 4278 C C . ALA B 1 179 ? -497.829 -96.737 94.853 1.00 40.52 179 ALA B C 1
ATOM 4279 O O . ALA B 1 179 ? -498.524 -97.276 93.991 1.00 38.33 179 ALA B O 1
ATOM 4281 N N . ARG B 1 180 ? -497.840 -95.424 95.069 1.00 40.00 180 ARG B N 1
ATOM 4282 C CA . ARG B 1 180 ? -498.684 -94.527 94.279 1.00 41.16 180 ARG B CA 1
ATOM 4283 C C . ARG B 1 180 ? -498.123 -94.308 92.871 1.00 42.34 180 ARG B C 1
ATOM 4284 O O . ARG B 1 180 ? -498.683 -93.538 92.088 1.00 48.40 180 ARG B O 1
ATOM 4292 N N . ARG B 1 181 ? -497.015 -94.991 92.577 1.00 44.44 181 ARG B N 1
ATOM 4293 C CA . ARG B 1 181 ? -496.320 -94.971 91.280 1.00 48.23 181 ARG B CA 1
ATOM 4294 C C . ARG B 1 181 ? -495.610 -93.643 91.045 1.00 53.69 181 ARG B C 1
ATOM 4295 O O . ARG B 1 181 ? -494.515 -93.611 90.476 1.00 60.16 181 ARG B O 1
ATOM 4303 N N . LYS B 1 293 ? -482.354 -86.549 81.454 1.00 56.63 293 LYS B N 1
ATOM 4304 C CA . LYS B 1 293 ? -483.799 -86.547 81.659 1.00 56.89 293 LYS B CA 1
ATOM 4305 C C . LYS B 1 293 ? -484.179 -85.720 82.892 1.00 54.30 293 LYS B C 1
ATOM 4306 O O . LYS B 1 293 ? -483.376 -85.548 83.813 1.00 56.26 293 LYS B O 1
ATOM 4312 N N . ASN B 1 294 ? -485.412 -85.225 82.899 1.00 49.67 294 ASN B N 1
ATOM 4313 C CA . ASN B 1 294 ? -485.859 -84.231 83.872 1.00 42.05 294 ASN B CA 1
ATOM 4314 C C . ASN B 1 294 ? -487.224 -84.597 84.498 1.00 39.32 294 ASN B C 1
ATOM 4315 O O . ASN B 1 294 ? -487.719 -85.702 84.300 1.00 41.32 294 ASN B O 1
ATOM 4320 N N . GLN B 1 295 ? -487.823 -83.678 85.260 1.00 34.52 295 GLN B N 1
ATOM 4321 C CA . GLN B 1 295 ? -489.093 -83.948 85.960 1.00 32.93 295 GLN B CA 1
ATOM 4322 C C . GLN B 1 295 ? -490.319 -83.625 85.094 1.00 29.77 295 GLN B C 1
ATOM 4323 O O . GLN B 1 295 ? -490.985 -82.609 85.300 1.00 25.54 295 GLN B O 1
ATOM 4329 N N . ILE B 1 296 ? -490.630 -84.515 84.158 1.00 26.08 296 ILE B N 1
ATOM 4330 C CA . ILE B 1 296 ? -491.505 -84.192 83.030 1.00 23.14 296 ILE B CA 1
ATOM 4331 C C . ILE B 1 296 ? -492.936 -83.744 83.376 1.00 22.88 296 ILE B C 1
ATOM 4332 O O . ILE B 1 296 ? -493.532 -82.974 82.624 1.00 24.21 296 ILE B O 1
ATOM 4337 N N . ALA B 1 297 ? -493.484 -84.201 84.499 1.00 23.49 297 ALA B N 1
ATOM 4338 C CA . ALA B 1 297 ? -494.885 -83.909 84.828 1.00 24.08 297 ALA B CA 1
ATOM 4339 C C . ALA B 1 297 ? -495.020 -82.928 85.995 1.00 25.56 297 ALA B C 1
ATOM 4340 O O . ALA B 1 297 ? -496.126 -82.686 86.486 1.00 26.56 297 ALA B O 1
ATOM 4342 N N . GLN B 1 298 ? -493.899 -82.359 86.414 1.00 21.19 298 GLN B N 1
ATOM 4343 C CA . GLN B 1 298 ? -493.877 -81.456 87.556 1.00 27.43 298 GLN B CA 1
ATOM 4344 C C . GLN B 1 298 ? -494.704 -80.199 87.298 1.00 22.36 298 GLN B C 1
ATOM 4345 O O . GLN B 1 298 ? -494.547 -79.558 86.260 1.00 20.91 298 GLN B O 1
ATOM 4351 N N . ILE B 1 299 ? -495.563 -79.830 88.244 1.00 22.19 299 ILE B N 1
ATOM 4352 C CA . ILE B 1 299 ? -496.353 -78.616 88.104 1.00 20.44 299 ILE B CA 1
ATOM 4353 C C . ILE B 1 299 ? -495.522 -77.417 88.490 1.00 18.59 299 ILE B C 1
ATOM 4354 O O . ILE B 1 299 ? -494.953 -77.390 89.576 1.00 18.78 299 ILE B O 1
ATOM 4359 N N . ASP B 1 300 ? -495.414 -76.465 87.568 1.00 18.43 300 ASP B N 1
ATOM 4360 C CA . ASP B 1 300 ? -494.879 -75.150 87.873 1.00 18.39 300 ASP B CA 1
ATOM 4361 C C . ASP B 1 300 ? -496.049 -74.343 88.432 1.00 18.14 300 ASP B C 1
ATOM 4362 O O . ASP B 1 300 ? -496.896 -73.861 87.689 1.00 19.74 300 ASP B O 1
ATOM 4367 N N . SER B 1 301 ? -496.102 -74.242 89.756 1.00 15.88 301 SER B N 1
ATOM 4368 C CA . SER B 1 301 ? -497.213 -73.610 90.450 1.00 16.46 301 SER B CA 1
ATOM 4369 C C . SER B 1 301 ? -497.463 -72.194 89.931 1.00 17.08 301 SER B C 1
ATOM 4370 O O . SER B 1 301 ? -498.594 -71.801 89.686 1.00 17.72 301 SER B O 1
ATOM 4373 N N . VAL B 1 302 ? -496.394 -71.443 89.716 1.00 16.34 302 VAL B N 1
ATOM 4374 C CA . VAL B 1 302 ? -496.538 -70.063 89.273 1.00 15.09 302 VAL B CA 1
ATOM 4375 C C . VAL B 1 302 ? -497.018 -69.978 87.828 1.00 17.52 302 VAL B C 1
ATOM 4376 O O . VAL B 1 302 ? -497.962 -69.246 87.514 1.00 17.51 302 VAL B O 1
ATOM 4380 N N . PHE B 1 303 ? -496.371 -70.725 86.942 1.00 16.86 303 PHE B N 1
ATOM 4381 C CA . PHE B 1 303 ? -496.764 -70.669 85.543 1.00 16.14 303 PHE B CA 1
ATOM 4382 C C . PHE B 1 303 ? -498.190 -71.187 85.350 1.00 17.67 303 PHE B C 1
ATOM 4383 O O . PHE B 1 303 ? -498.973 -70.549 84.668 1.00 16.51 303 PHE B O 1
ATOM 4391 N N . SER B 1 304 ? -498.533 -72.336 85.934 1.00 14.44 304 SER B N 1
ATOM 4392 C CA . SER B 1 304 ? -499.908 -72.823 85.786 1.00 17.68 304 SER B CA 1
ATOM 4393 C C . SER B 1 304 ? -500.932 -71.826 86.343 1.00 18.38 304 SER B C 1
ATOM 4394 O O . SER B 1 304 ? -501.990 -71.596 85.748 1.00 17.41 304 SER B O 1
ATOM 4397 N N . SER B 1 305 ? -500.621 -71.239 87.489 1.00 16.96 305 SER B N 1
ATOM 4398 C CA . SER B 1 305 ? -501.525 -70.253 88.079 1.00 17.82 305 SER B CA 1
ATOM 4399 C C . SER B 1 305 ? -501.730 -69.034 87.166 1.00 18.65 305 SER B C 1
ATOM 4400 O O . SER B 1 305 ? -502.836 -68.539 87.059 1.00 16.73 305 SER B O 1
ATOM 4403 N N . TYR B 1 306 ? -500.680 -68.570 86.499 1.00 15.51 306 TYR B N 1
ATOM 4404 C CA . TYR B 1 306 ? -500.863 -67.487 85.529 1.00 19.61 306 TYR B CA 1
ATOM 4405 C C . TYR B 1 306 ? -501.690 -67.939 84.317 1.00 17.58 306 TYR B C 1
ATOM 4406 O O . TYR B 1 306 ? -502.542 -67.190 83.807 1.00 18.15 306 TYR B O 1
ATOM 4415 N N . TYR B 1 307 ? -501.471 -69.170 83.867 1.00 16.35 307 TYR B N 1
ATOM 4416 C CA . TYR B 1 307 ? -502.243 -69.689 82.744 1.00 17.03 307 TYR B CA 1
ATOM 4417 C C . TYR B 1 307 ? -503.722 -69.738 83.116 1.00 18.45 307 TYR B C 1
ATOM 4418 O O . TYR B 1 307 ? -504.573 -69.346 82.326 1.00 18.04 307 TYR B O 1
ATOM 4427 N N . TRP B 1 308 ? -504.027 -70.201 84.327 1.00 16.29 308 TRP B N 1
ATOM 4428 C CA . TRP B 1 308 ? -505.424 -70.256 84.786 1.00 17.70 308 TRP B CA 1
ATOM 4429 C C . TRP B 1 308 ? -506.050 -68.863 84.903 1.00 19.86 308 TRP B C 1
ATOM 4430 O O . TRP B 1 308 ? -507.212 -68.652 84.524 1.00 19.01 308 TRP B O 1
ATOM 4441 N N . MET B 1 309 ? -505.277 -67.905 85.401 1.00 18.75 309 MET B N 1
ATOM 4442 C CA . MET B 1 309 ? -505.734 -66.517 85.456 1.00 20.70 309 MET B CA 1
ATOM 4443 C C . MET B 1 309 ? -506.089 -65.998 84.058 1.00 20.48 309 MET B C 1
ATOM 4444 O O . MET B 1 309 ? -507.155 -65.414 83.834 1.00 20.21 309 MET B O 1
ATOM 4449 N N . TRP B 1 310 ? -505.201 -66.235 83.103 1.00 19.63 310 TRP B N 1
ATOM 4450 C CA . TRP B 1 310 ? -505.445 -65.797 81.734 1.00 19.33 310 TRP B CA 1
ATOM 4451 C C . TRP B 1 310 ? -506.656 -66.492 81.113 1.00 20.63 310 TRP B C 1
ATOM 4452 O O . TRP B 1 310 ? -507.495 -65.845 80.474 1.00 19.61 310 TRP B O 1
ATOM 4463 N N . ARG B 1 311 ? -506.741 -67.811 81.278 1.00 18.28 311 ARG B N 1
ATOM 4464 C CA . ARG B 1 311 ? -507.891 -68.556 80.764 1.00 21.64 311 ARG B CA 1
ATOM 4465 C C . ARG B 1 311 ? -509.199 -68.112 81.395 1.00 22.18 311 ARG B C 1
ATOM 4466 O O . ARG B 1 311 ? -510.255 -68.191 80.769 1.00 22.10 311 ARG B O 1
ATOM 4474 N N . ALA B 1 312 ? -509.133 -67.658 82.639 1.00 20.63 312 ALA B N 1
ATOM 4475 C CA . ALA B 1 312 ? -510.343 -67.240 83.336 1.00 21.08 312 ALA B CA 1
ATOM 4476 C C . ALA B 1 312 ? -510.739 -65.817 82.975 1.00 24.11 312 ALA B C 1
ATOM 4477 O O . ALA B 1 312 ? -511.728 -65.298 83.489 1.00 24.25 312 ALA B O 1
ATOM 4479 N N . GLY B 1 313 ? -509.965 -65.182 82.100 1.00 23.69 313 GLY B N 1
ATOM 4480 C CA . GLY B 1 313 ? -510.290 -63.845 81.649 1.00 23.49 313 GLY B CA 1
ATOM 4481 C C . GLY B 1 313 ? -510.029 -62.796 82.703 1.00 24.24 313 GLY B C 1
ATOM 4482 O O . GLY B 1 313 ? -510.536 -61.683 82.603 1.00 24.67 313 GLY B O 1
ATOM 4483 N N . ILE B 1 314 ? -509.235 -63.149 83.713 1.00 21.16 314 ILE B N 1
ATOM 4484 C CA . ILE B 1 314 ? -508.809 -62.186 84.722 1.00 21.60 314 ILE B CA 1
ATOM 4485 C C . ILE B 1 314 ? -507.879 -61.138 84.116 1.00 24.55 314 ILE B C 1
ATOM 4486 O O . ILE B 1 314 ? -507.029 -61.445 83.276 1.00 26.02 314 ILE B O 1
ATOM 4491 N N . THR B 1 315 ? -508.062 -59.892 84.532 1.00 22.84 315 THR B N 1
ATOM 4492 C CA . THR B 1 315 ? -507.322 -58.768 84.001 1.00 26.27 315 THR B CA 1
ATOM 4493 C C . THR B 1 315 ? -506.583 -58.070 85.135 1.00 25.44 315 THR B C 1
ATOM 4494 O O . THR B 1 315 ? -506.867 -58.343 86.301 1.00 24.82 315 THR B O 1
ATOM 4498 N N . PRO B 1 316 ? -505.664 -57.149 84.806 1.00 27.04 316 PRO B N 1
ATOM 4499 C CA . PRO B 1 316 ? -505.105 -56.304 85.867 1.00 30.36 316 PRO B CA 1
ATOM 4500 C C . PRO B 1 316 ? -506.182 -55.670 86.746 1.00 27.21 316 PRO B C 1
ATOM 4501 O O . PRO B 1 316 ? -505.988 -55.524 87.950 1.00 28.31 316 PRO B O 1
ATOM 4505 N N . GLU B 1 317 ? -507.321 -55.325 86.155 1.00 30.13 317 GLU B N 1
ATOM 4506 C CA . GLU B 1 317 ? -508.389 -54.663 86.908 1.00 31.08 317 GLU B CA 1
ATOM 4507 C C . GLU B 1 317 ? -509.210 -55.599 87.789 1.00 29.70 317 GLU B C 1
ATOM 4508 O O . GLU B 1 317 ? -509.649 -55.199 88.865 1.00 29.28 317 GLU B O 1
ATOM 4514 N N . SER B 1 318 ? -509.442 -56.835 87.345 1.00 24.02 318 SER B N 1
ATOM 4515 C CA . SER B 1 318 ? -510.249 -57.761 88.137 1.00 24.14 318 SER B CA 1
ATOM 4516 C C . SER B 1 318 ? -509.389 -58.648 89.039 1.00 24.15 318 SER B C 1
ATOM 4517 O O . SER B 1 318 ? -509.909 -59.371 89.873 1.00 25.53 318 SER B O 1
ATOM 4520 N N . PHE B 1 319 ? -508.077 -58.585 88.863 1.00 22.26 319 PHE B N 1
ATOM 4521 C CA . PHE B 1 319 ? -507.166 -59.409 89.659 1.00 22.99 319 PHE B CA 1
ATOM 4522 C C . PHE B 1 319 ? -507.409 -59.326 91.180 1.00 23.82 319 PHE B C 1
ATOM 4523 O O . PHE B 1 319 ? -507.383 -60.351 91.855 1.00 22.17 319 PHE B O 1
ATOM 4531 N N . PRO B 1 320 ? -507.656 -58.116 91.729 1.00 24.24 320 PRO B N 1
ATOM 4532 C CA . PRO B 1 320 ? -507.851 -58.084 93.184 1.00 25.73 320 PRO B CA 1
ATOM 4533 C C . PRO B 1 320 ? -509.030 -58.923 93.695 1.00 24.66 320 PRO B C 1
ATOM 4534 O O . PRO B 1 320 ? -508.999 -59.378 94.849 1.00 24.37 320 PRO B O 1
ATOM 4538 N N . LEU B 1 321 ? -510.052 -59.112 92.863 1.00 25.93 321 LEU B N 1
ATOM 4539 C CA . LEU B 1 321 ? -511.180 -59.960 93.233 1.00 26.86 321 LEU B CA 1
ATOM 4540 C C . LEU B 1 321 ? -510.689 -61.387 93.450 1.00 26.39 321 LEU B C 1
ATOM 4541 O O . LEU B 1 321 ? -511.056 -62.044 94.425 1.00 25.08 321 LEU B O 1
ATOM 4546 N N . LEU B 1 322 ? -509.840 -61.843 92.534 1.00 24.95 322 LEU B N 1
ATOM 4547 C CA . LEU B 1 322 ? -509.271 -63.185 92.611 1.00 22.15 322 LEU B CA 1
ATOM 4548 C C . LEU B 1 322 ? -508.320 -63.319 93.800 1.00 21.79 322 LEU B C 1
ATOM 4549 O O . LEU B 1 322 ? -508.387 -64.293 94.559 1.00 22.56 322 LEU B O 1
ATOM 4554 N N . SER B 1 323 ? -507.435 -62.338 93.955 1.00 23.68 323 SER B N 1
ATOM 4555 C CA . SER B 1 323 ? -506.473 -62.354 95.058 1.00 21.40 323 SER B CA 1
ATOM 4556 C C . SER B 1 323 ? -507.188 -62.330 96.416 1.00 25.46 323 SER B C 1
ATOM 4557 O O . SER B 1 323 ? -506.847 -63.104 97.316 1.00 22.08 323 SER B O 1
ATOM 4560 N N . ASP B 1 324 ? -508.184 -61.459 96.565 1.00 25.13 324 ASP B N 1
ATOM 4561 C CA . ASP B 1 324 ? -508.900 -61.362 97.842 1.00 26.52 324 ASP B CA 1
ATOM 4562 C C . ASP B 1 324 ? -509.591 -62.685 98.185 1.00 26.43 324 ASP B C 1
ATOM 4563 O O . ASP B 1 324 ? -509.547 -63.147 99.331 1.00 23.92 324 ASP B O 1
ATOM 4568 N N . PHE B 1 325 ? -510.231 -63.293 97.187 1.00 23.11 325 PHE B N 1
ATOM 4569 C CA . PHE B 1 325 ? -510.918 -64.558 97.397 1.00 23.07 325 PHE B CA 1
ATOM 4570 C C . PHE B 1 325 ? -509.948 -65.659 97.801 1.00 24.36 325 PHE B C 1
ATOM 4571 O O . PHE B 1 325 ? -510.238 -66.464 98.679 1.00 23.22 325 PHE B O 1
ATOM 4579 N N . LEU B 1 326 ? -508.795 -65.699 97.144 1.00 24.19 326 LEU B N 1
ATOM 4580 C CA . LEU B 1 326 ? -507.806 -66.723 97.450 1.00 23.38 326 LEU B CA 1
ATOM 4581 C C . LEU B 1 326 ? -507.286 -66.538 98.869 1.00 22.13 326 LEU B C 1
ATOM 4582 O O . LEU B 1 326 ? -507.096 -67.512 99.596 1.00 22.07 326 LEU B O 1
ATOM 4587 N N . PHE B 1 327 ? -507.103 -65.285 99.284 1.00 23.21 327 PHE B N 1
ATOM 4588 C CA . PHE B 1 327 ? -506.690 -65.003 100.659 1.00 21.45 327 PHE B CA 1
ATOM 4589 C C . PHE B 1 327 ? -507.694 -65.558 101.666 1.00 23.42 327 PHE B C 1
ATOM 4590 O O . PHE B 1 327 ? -507.307 -66.109 102.695 1.00 23.14 327 PHE B O 1
ATOM 4598 N N . GLU B 1 328 ? -508.984 -65.426 101.369 1.00 22.69 328 GLU B N 1
ATOM 4599 C CA . GLU B 1 328 ? -510.010 -66.011 102.228 1.00 25.44 328 GLU B CA 1
ATOM 4600 C C . GLU B 1 328 ? -509.860 -67.524 102.330 1.00 24.49 328 GLU B C 1
ATOM 4601 O O . GLU B 1 328 ? -509.984 -68.095 103.420 1.00 26.46 328 GLU B O 1
ATOM 4607 N N . LEU B 1 329 ? -509.586 -68.181 101.204 1.00 25.73 329 LEU B N 1
ATOM 4608 C CA . LEU B 1 329 ? -509.354 -69.622 101.217 1.00 24.74 329 LEU B CA 1
ATOM 4609 C C . LEU B 1 329 ? -508.183 -69.985 102.105 1.00 24.36 329 LEU B C 1
ATOM 4610 O O . LEU B 1 329 ? -508.169 -71.054 102.728 1.00 26.18 329 LEU B O 1
ATOM 4615 N N . GLY B 1 330 ? -507.198 -69.093 102.156 1.00 23.04 330 GLY B N 1
ATOM 4616 C CA . GLY B 1 330 ? -506.015 -69.281 102.971 1.00 23.14 330 GLY B CA 1
ATOM 4617 C C . GLY B 1 330 ? -506.298 -69.125 104.455 1.00 26.13 330 GLY B C 1
ATOM 4618 O O . GLY B 1 330 ? -505.526 -69.593 105.289 1.00 25.65 330 GLY B O 1
ATOM 4619 N N . GLN B 1 331 ? -507.411 -68.476 104.785 1.00 25.99 331 GLN B N 1
ATOM 4620 C CA . GLN B 1 331 ? -507.789 -68.276 106.189 1.00 28.14 331 GLN B CA 1
ATOM 4621 C C . GLN B 1 331 ? -508.536 -69.482 106.745 1.00 27.81 331 GLN B C 1
ATOM 4622 O O . GLN B 1 331 ? -508.367 -69.856 107.907 1.00 27.81 331 GLN B O 1
ATOM 4628 N N . ASN B 1 332 ? -509.381 -70.072 105.910 1.00 25.90 332 ASN B N 1
ATOM 4629 C CA . ASN B 1 332 ? -510.183 -71.224 106.291 1.00 29.33 332 ASN B CA 1
ATOM 4630 C C . ASN B 1 332 ? -510.364 -72.175 105.120 1.00 26.34 332 ASN B C 1
ATOM 4631 O O . ASN B 1 332 ? -510.870 -71.774 104.076 1.00 29.71 332 ASN B O 1
ATOM 4636 N N . ALA B 1 333 ? -509.959 -73.425 105.313 1.00 32.48 333 ALA B N 1
ATOM 4637 C CA . ALA B 1 333 ? -510.147 -74.476 104.318 1.00 34.73 333 ALA B CA 1
ATOM 4638 C C . ALA B 1 333 ? -511.624 -74.625 104.001 1.00 35.63 333 ALA B C 1
ATOM 4639 O O . ALA B 1 333 ? -512.458 -74.521 104.892 1.00 35.08 333 ALA B O 1
ATOM 4641 N N . ARG B 1 334 ? -511.956 -74.874 102.740 1.00 33.25 334 ARG B N 1
ATOM 4642 C CA . ARG B 1 334 ? -513.363 -74.918 102.353 1.00 38.05 334 ARG B CA 1
ATOM 4643 C C . ARG B 1 334 ? -513.897 -76.324 102.128 1.00 45.69 334 ARG B C 1
ATOM 4644 O O . ARG B 1 334 ? -514.641 -76.866 102.951 1.00 54.24 334 ARG B O 1
ATOM 4652 N N . GLY B 1 335 ? -513.514 -76.902 100.999 1.00 40.49 335 GLY B N 1
ATOM 4653 C CA . GLY B 1 335 ? -514.131 -78.122 100.508 1.00 39.36 335 GLY B CA 1
ATOM 4654 C C . GLY B 1 335 ? -514.618 -77.845 99.101 1.00 38.38 335 GLY B C 1
ATOM 4655 O O . GLY B 1 335 ? -515.093 -76.745 98.815 1.00 32.80 335 GLY B O 1
ATOM 4656 N N . SER B 1 336 ? -514.499 -78.841 98.227 1.00 33.11 336 SER B N 1
ATOM 4657 C CA . SER B 1 336 ? -514.757 -78.676 96.804 1.00 32.66 336 SER B CA 1
ATOM 4658 C C . SER B 1 336 ? -516.148 -78.120 96.503 1.00 35.38 336 SER B C 1
ATOM 4659 O O . SER B 1 336 ? -516.286 -77.108 95.802 1.00 34.30 336 SER B O 1
ATOM 4662 N N . ALA B 1 337 ? -517.177 -78.769 97.041 1.00 37.25 337 ALA B N 1
ATOM 4663 C CA . ALA B 1 337 ? -518.552 -78.340 96.796 1.00 34.08 337 ALA B CA 1
ATOM 4664 C C . ALA B 1 337 ? -518.777 -76.916 97.273 1.00 36.84 337 ALA B C 1
ATOM 4665 O O . ALA B 1 337 ? -519.403 -76.107 96.582 1.00 37.35 337 ALA B O 1
ATOM 4667 N N . LYS B 1 338 ? -518.249 -76.610 98.453 1.00 33.77 338 LYS B N 1
ATOM 4668 C CA . LYS B 1 338 ? -518.394 -75.285 99.035 1.00 35.62 338 LYS B CA 1
ATOM 4669 C C . LYS B 1 338 ? -517.719 -74.201 98.196 1.00 38.66 338 LYS B C 1
ATOM 4670 O O . LYS B 1 338 ? -518.238 -73.087 98.049 1.00 36.47 338 LYS B O 1
ATOM 4676 N N . ILE B 1 339 ? -516.549 -74.522 97.656 1.00 35.82 339 ILE B N 1
ATOM 4677 C CA . ILE B 1 339 ? -515.839 -73.581 96.804 1.00 33.65 339 ILE B CA 1
ATOM 4678 C C . ILE B 1 339 ? -516.659 -73.255 95.558 1.00 33.65 339 ILE B C 1
ATOM 4679 O O . ILE B 1 339 ? -516.786 -72.088 95.170 1.00 32.74 339 ILE B O 1
ATOM 4684 N N . ILE B 1 340 ? -517.223 -74.288 94.944 1.00 31.24 340 ILE B N 1
ATOM 4685 C CA . ILE B 1 340 ? -518.001 -74.105 93.721 1.00 34.97 340 ILE B CA 1
ATOM 4686 C C . ILE B 1 340 ? -519.215 -73.229 94.012 1.00 38.55 340 ILE B C 1
ATOM 4687 O O . ILE B 1 340 ? -519.452 -72.239 93.320 1.00 39.46 340 ILE B O 1
ATOM 4692 N N . LYS B 1 341 ? -519.950 -73.566 95.065 1.00 35.77 341 LYS B N 1
ATOM 4693 C CA . LYS B 1 341 ? -521.123 -72.788 95.452 1.00 36.25 341 LYS B CA 1
ATOM 4694 C C . LYS B 1 341 ? -520.762 -71.336 95.770 1.00 39.39 341 LYS B C 1
ATOM 4695 O O . LYS B 1 341 ? -521.502 -70.419 95.423 1.00 40.15 341 LYS B O 1
ATOM 4701 N N . THR B 1 342 ? -519.615 -71.127 96.410 1.00 37.69 342 THR B N 1
ATOM 4702 C CA . THR B 1 342 ? -519.142 -69.775 96.695 1.00 35.16 342 THR B CA 1
ATOM 4703 C C . THR B 1 342 ? -518.823 -68.992 95.415 1.00 39.50 342 THR B C 1
ATOM 4704 O O . THR B 1 342 ? -519.102 -67.798 95.328 1.00 40.57 342 THR B O 1
ATOM 4708 N N . LEU B 1 343 ? -518.227 -69.648 94.426 1.00 35.00 343 LEU B N 1
ATOM 4709 C CA . LEU B 1 343 ? -517.843 -68.944 93.208 1.00 37.18 343 LEU B CA 1
ATOM 4710 C C . LEU B 1 343 ? -518.989 -68.880 92.209 1.00 39.19 343 LEU B C 1
ATOM 4711 O O . LEU B 1 343 ? -518.961 -68.078 91.270 1.00 40.51 343 LEU B O 1
ATOM 4716 N N . ASP B 1 344 ? -520.000 -69.715 92.412 1.00 37.69 344 ASP B N 1
ATOM 4717 C CA . ASP B 1 344 ? -521.073 -69.819 91.427 1.00 45.56 344 ASP B CA 1
ATOM 4718 C C . ASP B 1 344 ? -522.291 -68.974 91.820 1.00 46.81 344 ASP B C 1
ATOM 4719 O O . ASP B 1 344 ? -523.383 -69.161 91.285 1.00 51.75 344 ASP B O 1
ATOM 4724 N N . ARG B 1 345 ? -522.100 -68.024 92.730 1.00 48.96 345 ARG B N 1
ATOM 4725 C CA . ARG B 1 345 ? -523.193 -67.160 93.182 1.00 48.52 34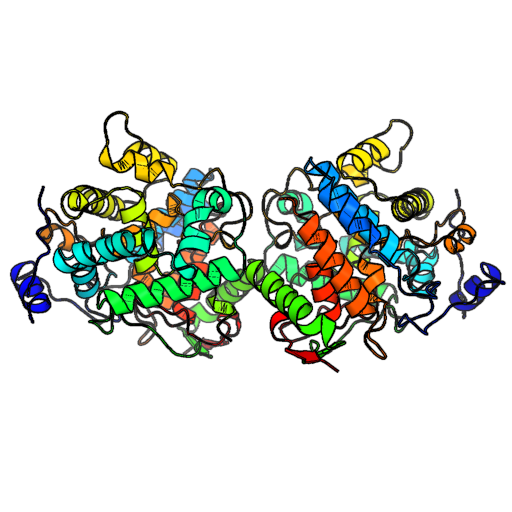5 ARG B CA 1
ATOM 4726 C C . ARG B 1 345 ? -523.441 -65.990 92.222 1.00 45.68 345 ARG B C 1
ATOM 4727 O O . ARG B 1 345 ? -522.515 -65.477 91.588 1.00 42.18 345 ARG B O 1
ATOM 4735 N N . ILE B 1 346 ? -524.702 -65.572 92.137 1.00 42.71 346 ILE B N 1
ATOM 4736 C CA . ILE B 1 346 ? -525.130 -64.512 91.227 1.00 45.96 346 ILE B CA 1
ATOM 4737 C C . ILE B 1 346 ? -524.372 -63.208 91.485 1.00 48.49 346 ILE B C 1
ATOM 4738 O O . ILE B 1 346 ? -524.255 -62.355 90.604 1.00 48.27 346 ILE B O 1
ATOM 4743 N N . GLY B 1 347 ? -523.830 -63.076 92.689 1.00 46.47 347 GLY B N 1
ATOM 4744 C CA . GLY B 1 347 ? -523.089 -61.887 93.063 1.00 53.24 347 GLY B CA 1
ATOM 4745 C C . GLY B 1 347 ? -521.810 -61.681 92.272 1.00 55.12 347 GLY B C 1
ATOM 4746 O O . GLY B 1 347 ? -521.463 -60.548 91.928 1.00 57.99 347 GLY B O 1
ATOM 4747 N N . LEU B 1 348 ? -521.115 -62.771 91.963 1.00 50.03 348 LEU B N 1
ATOM 4748 C CA . LEU B 1 348 ? -519.771 -62.669 91.395 1.00 47.31 348 LEU B CA 1
ATOM 4749 C C . LEU B 1 348 ? -519.730 -62.772 89.871 1.00 48.61 348 LEU B C 1
ATOM 4750 O O . LEU B 1 348 ? -520.057 -63.813 89.298 1.00 46.14 348 LEU B O 1
ATOM 4755 N N . LYS B 1 349 ? -519.308 -61.686 89.227 1.00 46.60 349 LYS B N 1
ATOM 4756 C CA . LYS B 1 349 ? -519.156 -61.644 87.775 1.00 45.60 349 LYS B CA 1
ATOM 4757 C C . LYS B 1 349 ? -517.827 -62.259 87.328 1.00 44.91 349 LYS B C 1
ATOM 4758 O O . LYS B 1 349 ? -517.719 -62.829 86.241 1.00 47.07 349 LYS B O 1
ATOM 4764 N N . TRP B 1 350 ? -516.817 -62.165 88.181 1.00 38.10 350 TRP B N 1
ATOM 4765 C CA . TRP B 1 350 ? -515.467 -62.480 87.749 1.00 35.21 350 TRP B CA 1
ATOM 4766 C C . TRP B 1 350 ? -515.148 -63.971 87.716 1.00 32.26 350 TRP B C 1
ATOM 4767 O O . TRP B 1 350 ? -514.232 -64.383 87.017 1.00 34.48 350 TRP B O 1
ATOM 4778 N N . SER B 1 351 ? -515.904 -64.780 88.450 1.00 30.07 351 SER B N 1
ATOM 4779 C CA . SER B 1 351 ? -515.457 -66.135 88.772 1.00 29.81 351 SER B CA 1
ATOM 4780 C C . SER B 1 351 ? -515.975 -67.257 87.876 1.00 31.69 351 SER B C 1
ATOM 4781 O O . SER B 1 351 ? -515.411 -68.354 87.868 1.00 27.25 351 SER B O 1
ATOM 4784 N N . LYS B 1 352 ? -517.048 -67.005 87.133 1.00 32.05 352 LYS B N 1
ATOM 4785 C CA . LYS B 1 352 ? -517.634 -68.060 86.313 1.00 31.67 352 LYS B CA 1
ATOM 4786 C C . LYS B 1 352 ? -516.636 -68.705 85.327 1.00 27.78 352 LYS B C 1
ATOM 4787 O O . LYS B 1 352 ? -516.584 -69.928 85.235 1.00 27.12 352 LYS B O 1
ATOM 4793 N N . PRO B 1 353 ? -515.838 -67.902 84.591 1.00 27.10 353 PRO B N 1
ATOM 4794 C CA . PRO B 1 353 ? -514.901 -68.583 83.684 1.00 25.11 353 PRO B CA 1
ATOM 4795 C C . PRO B 1 353 ? -513.824 -69.405 84.407 1.00 25.80 353 PRO B C 1
ATOM 4796 O O . PRO B 1 353 ? -513.289 -70.343 83.807 1.00 27.58 353 PRO B O 1
ATOM 4800 N N . LEU B 1 354 ? -513.514 -69.062 85.658 1.00 25.25 354 LEU B N 1
ATOM 4801 C CA . LEU B 1 354 ? -512.546 -69.831 86.446 1.00 23.19 354 LEU B CA 1
ATOM 4802 C C . LEU B 1 354 ? -513.141 -71.191 86.795 1.00 24.71 354 LEU B C 1
ATOM 4803 O O . LEU B 1 354 ? -512.513 -72.242 86.617 1.00 23.65 354 LEU B O 1
ATOM 4808 N N . VAL B 1 355 ? -514.376 -71.171 87.279 1.00 24.64 355 VAL B N 1
ATOM 4809 C CA . VAL B 1 355 ? -515.069 -72.404 87.613 1.00 26.18 355 VAL B CA 1
ATOM 4810 C C . VAL B 1 355 ? -515.212 -73.305 86.388 1.00 25.83 355 VAL B C 1
ATOM 4811 O O . VAL B 1 355 ? -515.081 -74.531 86.483 1.00 25.60 355 VAL B O 1
ATOM 4815 N N . ASN B 1 356 ? -515.479 -72.696 85.234 1.00 25.80 356 ASN B N 1
ATOM 4816 C CA . ASN B 1 356 ? -515.632 -73.467 84.003 1.00 26.22 356 ASN B CA 1
ATOM 4817 C C . ASN B 1 356 ? -514.410 -74.312 83.676 1.00 27.93 356 ASN B C 1
ATOM 4818 O O . ASN B 1 356 ? -514.523 -75.327 82.994 1.00 27.75 356 ASN B O 1
ATOM 4823 N N . LEU B 1 357 ? -513.248 -73.897 84.173 1.00 23.24 357 LEU B N 1
ATOM 4824 C CA . LEU B 1 357 ? -512.005 -74.619 83.918 1.00 23.51 357 LEU B CA 1
ATOM 4825 C C . LEU B 1 357 ? -511.849 -75.891 84.744 1.00 22.95 357 LEU B C 1
ATOM 4826 O O . LEU B 1 357 ? -511.041 -76.745 84.384 1.00 23.00 357 LEU B O 1
ATOM 4831 N N . PHE B 1 358 ? -512.602 -75.999 85.839 1.00 22.64 358 PHE B N 1
ATOM 4832 C CA . PHE B 1 358 ? -512.462 -77.111 86.789 1.00 22.32 358 PHE B CA 1
ATOM 4833 C C . PHE B 1 358 ? -512.659 -78.492 86.154 1.00 25.57 358 PHE B C 1
ATOM 4834 O O . PHE B 1 358 ? -513.635 -78.721 85.437 1.00 26.67 358 PHE B O 1
ATOM 4842 N N . ALA B 1 359 ? -511.734 -79.409 86.434 1.00 23.49 359 ALA B N 1
ATOM 4843 C CA . ALA B 1 359 ? -511.814 -80.778 85.937 1.00 23.75 359 ALA B CA 1
ATOM 4844 C C . ALA B 1 359 ? -512.212 -81.773 87.023 1.00 22.46 359 ALA B C 1
ATOM 4845 O O . ALA B 1 359 ? -512.006 -82.979 86.848 1.00 28.61 359 ALA B O 1
ATOM 4847 N N . ASP B 1 360 ? -512.765 -81.278 88.133 1.00 25.81 360 ASP B N 1
ATOM 4848 C CA . ASP B 1 360 ? -513.136 -82.139 89.267 1.00 27.73 360 ASP B CA 1
ATOM 4849 C C . ASP B 1 360 ? -514.015 -83.318 88.859 1.00 32.20 360 ASP B C 1
ATOM 4850 O O . ASP B 1 360 ? -513.826 -84.448 89.327 1.00 34.25 360 ASP B O 1
ATOM 4855 N N . SER B 1 361 ? -514.983 -83.033 87.995 1.00 30.76 361 SER B N 1
ATOM 4856 C CA . SER B 1 361 ? -516.015 -84.000 87.630 1.00 32.21 361 SER B CA 1
ATOM 4857 C C . SER B 1 361 ? -515.709 -84.708 86.322 1.00 30.80 361 SER B C 1
ATOM 4858 O O . SER B 1 361 ? -516.350 -85.697 85.981 1.00 37.58 361 SER B O 1
ATOM 4861 N N . THR B 1 362 ? -514.731 -84.206 85.583 1.00 26.09 362 THR B N 1
ATOM 4862 C CA . THR B 1 362 ? -514.502 -84.696 84.228 1.00 28.60 362 THR B CA 1
ATOM 4863 C C . THR B 1 362 ? -513.327 -85.663 84.150 1.00 28.62 362 THR B C 1
ATOM 4864 O O . THR B 1 362 ? -513.337 -86.591 83.339 1.00 29.21 362 THR B O 1
ATOM 4868 N N . PHE B 1 363 ? -512.316 -85.446 84.991 1.00 27.75 363 PHE B N 1
ATOM 4869 C CA . PHE B 1 363 ? -511.124 -86.275 84.950 1.00 25.47 363 PHE B CA 1
ATOM 4870 C C . PHE B 1 363 ? -511.294 -87.430 85.922 1.00 28.71 363 PHE B C 1
ATOM 4871 O O . PHE B 1 363 ? -511.323 -87.231 87.141 1.00 27.49 363 PHE B O 1
ATOM 4879 N N . LYS B 1 364 ? -511.415 -88.631 85.367 1.00 30.46 364 LYS B N 1
ATOM 4880 C CA . LYS B 1 364 ? -511.837 -89.800 86.143 1.00 33.92 364 LYS B CA 1
ATOM 4881 C C . LYS B 1 364 ? -510.664 -90.593 86.687 1.00 32.62 364 LYS B C 1
ATOM 4882 O O . LYS B 1 364 ? -510.789 -91.269 87.704 1.00 34.37 364 LYS B O 1
ATOM 4888 N N . MET B 1 365 ? -509.527 -90.524 86.006 1.00 31.05 365 MET B N 1
ATOM 4889 C CA . MET B 1 365 ? -508.334 -91.210 86.481 1.00 30.54 365 MET B CA 1
ATOM 4890 C C . MET B 1 365 ? -507.700 -90.459 87.651 1.00 32.17 365 MET B C 1
ATOM 4891 O O . MET B 1 365 ? -508.183 -89.393 88.067 1.00 34.11 365 MET B O 1
ATOM 4896 N N . GLY B 1 366 ? -506.611 -91.016 88.164 1.00 31.94 366 GLY B N 1
ATOM 4897 C CA . GLY B 1 366 ? -505.867 -90.400 89.247 1.00 31.18 366 GLY B CA 1
ATOM 4898 C C . GLY B 1 366 ? -505.225 -89.113 88.781 1.00 29.01 366 GLY B C 1
ATOM 4899 O O . GLY B 1 366 ? -504.704 -89.040 87.674 1.00 25.76 366 GLY B O 1
ATOM 4900 N N . ARG B 1 367 ? -505.245 -88.100 89.637 1.00 25.71 367 ARG B N 1
ATOM 4901 C CA . ARG B 1 367 ? -504.792 -86.772 89.244 1.00 28.88 367 ARG B CA 1
ATOM 4902 C C . ARG B 1 367 ? -503.298 -86.730 88.943 1.00 26.68 367 ARG B C 1
ATOM 4903 O O . ARG B 1 367 ? -502.820 -85.792 88.322 1.00 26.33 367 ARG B O 1
ATOM 4911 N N . ILE B 1 368 ? -502.544 -87.746 89.345 1.00 27.52 368 ILE B N 1
ATOM 4912 C CA . ILE B 1 368 ? -501.132 -87.741 88.973 1.00 28.93 368 ILE B CA 1
ATOM 4913 C C . ILE B 1 368 ? -500.965 -87.892 87.459 1.00 26.89 368 ILE B C 1
ATOM 4914 O O . ILE B 1 368 ? -499.873 -87.698 86.931 1.00 28.44 368 ILE B O 1
ATOM 4919 N N . HIS B 1 369 ? -502.049 -88.220 86.761 1.00 22.20 369 HIS B N 1
ATOM 4920 C CA . HIS B 1 369 ? -501.991 -88.355 85.313 1.00 23.20 369 HIS B CA 1
ATOM 4921 C C . HIS B 1 369 ? -502.575 -87.133 84.606 1.00 23.06 369 HIS B C 1
ATOM 4922 O O . HIS B 1 369 ? -502.561 -87.055 83.389 1.00 25.61 369 HIS B O 1
ATOM 4929 N N . MET B 1 370 ? -503.095 -86.187 85.370 1.00 21.85 370 MET B N 1
ATOM 4930 C CA . MET B 1 370 ? -503.665 -84.987 84.777 1.00 23.30 370 MET B CA 1
ATOM 4931 C C . MET B 1 370 ? -502.544 -84.037 84.343 1.00 24.84 370 MET B C 1
ATOM 4932 O O . MET B 1 370 ? -501.542 -83.896 85.044 1.00 24.60 370 MET B O 1
ATOM 4937 N N . HIS B 1 371 ? -502.690 -83.410 83.176 1.00 21.79 371 HIS B N 1
ATOM 4938 C CA . HIS B 1 371 ? -501.675 -82.474 82.700 1.00 20.73 371 HIS B CA 1
ATOM 4939 C C . HIS B 1 371 ? -501.542 -81.317 83.702 1.00 19.02 371 HIS B C 1
ATOM 4940 O O . HIS B 1 371 ? -502.528 -80.882 84.298 1.00 17.40 371 HIS B O 1
ATOM 4947 N N . PRO B 1 372 ? -500.311 -80.830 83.917 1.00 19.08 372 PRO B N 1
ATOM 4948 C CA . PRO B 1 372 ? -500.106 -79.827 84.975 1.00 19.45 372 PRO B CA 1
ATOM 4949 C C . PRO B 1 372 ? -500.771 -78.468 84.716 1.00 20.42 372 PRO B C 1
ATOM 4950 O O . PRO B 1 372 ? -500.783 -77.621 85.615 1.00 19.49 372 PRO B O 1
ATOM 4954 N N . ALA B 1 373 ? -501.325 -78.258 83.522 1.00 17.98 373 ALA B N 1
ATOM 4955 C CA . ALA B 1 373 ? -502.021 -77.014 83.231 1.00 17.63 373 ALA B CA 1
ATOM 4956 C C . ALA B 1 373 ? -503.537 -77.152 83.349 1.00 19.17 373 ALA B C 1
ATOM 4957 O O . ALA B 1 373 ? -504.270 -76.257 82.937 1.00 21.26 373 ALA B O 1
ATOM 4959 N N . ILE B 1 374 ? -504.009 -78.267 83.907 1.00 18.97 374 ILE B N 1
ATOM 4960 C CA . ILE B 1 374 ? -505.454 -78.448 84.082 1.00 19.92 374 ILE B CA 1
ATOM 4961 C C . ILE B 1 374 ? -505.874 -78.101 85.506 1.00 21.25 374 ILE B C 1
ATOM 4962 O O . ILE B 1 374 ? -505.281 -78.587 86.471 1.00 20.64 374 ILE B O 1
ATOM 4967 N N . LEU B 1 375 ? -506.879 -77.235 85.634 1.00 20.54 375 LEU B N 1
ATOM 4968 C CA . LEU B 1 375 ? -507.310 -76.741 86.939 1.00 18.98 375 LEU B CA 1
ATOM 4969 C C . LEU B 1 375 ? -508.371 -77.645 87.579 1.00 22.01 375 LEU B C 1
ATOM 4970 O O . LEU B 1 375 ? -509.121 -78.333 86.874 1.00 22.78 375 LEU B O 1
ATOM 4975 N N . THR B 1 376 ? -508.381 -77.665 88.915 1.00 21.02 376 THR B N 1
ATOM 4976 C CA . THR B 1 376 ? -509.448 -78.254 89.729 1.00 20.62 376 THR B CA 1
ATOM 4977 C C . THR B 1 376 ? -509.660 -77.361 90.941 1.00 21.73 376 THR B C 1
ATOM 4978 O O . THR B 1 376 ? -508.869 -76.456 91.174 1.00 21.84 376 THR B O 1
ATOM 4982 N N . THR B 1 377 ? -510.689 -77.626 91.744 1.00 23.83 377 THR B N 1
ATOM 4983 C CA . THR B 1 377 ? -510.865 -76.859 92.980 1.00 23.45 377 THR B CA 1
ATOM 4984 C C . THR B 1 377 ? -509.663 -77.057 93.899 1.00 21.07 377 THR B C 1
ATOM 4985 O O . THR B 1 377 ? -509.208 -76.123 94.566 1.00 24.06 377 THR B O 1
ATOM 4989 N N . GLY B 1 378 ? -509.150 -78.281 93.929 1.00 23.58 378 GLY B N 1
ATOM 4990 C CA . GLY B 1 378 ? -507.990 -78.592 94.748 1.00 24.82 378 GLY B CA 1
ATOM 4991 C C . GLY B 1 378 ? -506.777 -77.793 94.317 1.00 23.35 378 GLY B C 1
ATOM 4992 O O . GLY B 1 378 ? -505.951 -77.391 95.143 1.00 23.32 378 GLY B O 1
ATOM 4993 N N . ARG B 1 379 ? -506.682 -77.524 93.020 1.00 21.18 379 ARG B N 1
ATOM 4994 C CA . ARG B 1 379 ? -505.513 -76.821 92.503 1.00 19.50 379 ARG B CA 1
ATOM 4995 C C . ARG B 1 379 ? -505.655 -75.317 92.668 1.00 22.28 379 ARG B C 1
ATOM 4996 O O . ARG B 1 379 ? -504.745 -74.560 92.316 1.00 19.95 379 ARG B O 1
ATOM 5004 N N . LEU B 1 380 ? -506.772 -74.873 93.237 1.00 18.93 380 LEU B N 1
ATOM 5005 C CA . LEU B 1 380 ? -506.813 -73.494 93.736 1.00 20.36 380 LEU B CA 1
ATOM 5006 C C . LEU B 1 380 ? -505.746 -73.292 94.814 1.00 18.58 380 LEU B C 1
ATOM 5007 O O . LEU B 1 380 ? -505.340 -72.168 95.084 1.00 19.83 380 LEU B O 1
ATOM 5012 N N . ASN B 1 381 ? -505.309 -74.377 95.444 1.00 21.35 381 ASN B N 1
ATOM 5013 C CA . ASN B 1 381 ? -504.225 -74.288 96.425 1.00 18.76 381 ASN B CA 1
ATOM 5014 C C . ASN B 1 381 ? -502.908 -73.909 95.766 1.00 18.54 381 ASN B C 1
ATOM 5015 O O . ASN B 1 381 ? -502.013 -73.362 96.426 1.00 19.01 381 ASN B O 1
ATOM 5020 N N . GLU B 1 382 ? -502.798 -74.175 94.462 1.00 19.85 382 GLU B N 1
ATOM 5021 C CA . GLU B 1 382 ? -501.649 -73.718 93.683 1.00 17.16 382 GLU B CA 1
ATOM 5022 C C . GLU B 1 382 ? -501.742 -72.202 93.464 1.00 18.45 382 GLU B C 1
ATOM 5023 O O . GLU B 1 382 ? -500.778 -71.471 93.668 1.00 18.15 382 GLU B O 1
ATOM 5029 N N . MET B 1 383 ? -502.914 -71.731 93.048 1.00 17.23 383 MET B N 1
ATOM 5030 C CA . MET B 1 383 ? -503.107 -70.304 92.854 1.00 16.13 383 MET B CA 1
ATOM 5031 C C . MET B 1 383 ? -502.984 -69.518 94.164 1.00 16.63 383 MET B C 1
ATOM 5032 O O . MET B 1 383 ? -502.560 -68.369 94.148 1.00 19.21 383 MET B O 1
ATOM 5037 N N . GLY B 1 384 ? -503.345 -70.129 95.286 1.00 17.41 384 GLY B N 1
ATOM 5038 C CA . GLY B 1 384 ? -503.267 -69.446 96.571 1.00 19.42 384 GLY B CA 1
ATOM 5039 C C . GLY B 1 384 ? -501.847 -69.032 96.892 1.00 18.02 384 GLY B C 1
ATOM 5040 O O . GLY B 1 384 ? -501.594 -67.976 97.477 1.00 19.29 384 GLY B O 1
ATOM 5041 N N . LEU B 1 385 ? -500.901 -69.876 96.495 1.00 18.19 385 LEU B N 1
ATOM 5042 C CA . LEU B 1 385 ? -499.485 -69.576 96.701 1.00 18.01 385 LEU B CA 1
ATOM 5043 C C . LEU B 1 385 ? -499.103 -68.263 96.049 1.00 18.24 385 LEU B C 1
ATOM 5044 O O . LEU B 1 385 ? -498.315 -67.473 96.581 1.00 18.97 385 LEU B O 1
ATOM 5049 N N . CYS B 1 386 ? -499.647 -68.064 94.856 1.00 16.72 386 CYS B N 1
ATOM 5050 C CA . CYS B 1 386 ? -499.216 -66.966 94.004 1.00 17.51 386 CYS B CA 1
ATOM 5051 C C . CYS B 1 386 ? -499.911 -65.666 94.338 1.00 19.66 386 CYS B C 1
ATOM 5052 O O . CYS B 1 386 ? -499.301 -64.600 94.300 1.00 19.40 386 CYS B O 1
ATOM 5055 N N . PHE B 1 387 ? -501.202 -65.763 94.636 1.00 19.98 387 PHE B N 1
ATOM 5056 C CA . PHE B 1 387 ? -502.046 -64.579 94.698 1.00 19.24 387 PHE B CA 1
ATOM 5057 C C . PHE B 1 387 ? -502.835 -64.469 95.982 1.00 21.06 387 PHE B C 1
ATOM 5058 O O . PHE B 1 387 ? -503.581 -63.499 96.152 1.00 21.93 387 PHE B O 1
ATOM 5066 N N . GLY B 1 388 ? -502.697 -65.458 96.868 1.00 20.82 388 GLY B N 1
ATOM 5067 C CA . GLY B 1 388 ? -503.519 -65.514 98.066 1.00 19.99 388 GLY B CA 1
ATOM 5068 C C . GLY B 1 388 ? -502.836 -65.389 99.424 1.00 21.78 388 GLY B C 1
ATOM 5069 O O . GLY B 1 388 ? -503.502 -65.456 100.451 1.00 21.73 388 GLY B O 1
ATOM 5070 N N . ILE B 1 389 ? -501.521 -65.188 99.447 1.00 20.10 389 ILE B N 1
ATOM 5071 C CA . ILE B 1 389 ? -500.832 -64.971 100.714 1.00 19.46 389 ILE B CA 1
ATOM 5072 C C . ILE B 1 389 ? -501.011 -63.508 101.146 1.00 18.71 389 ILE B C 1
ATOM 5073 O O . ILE B 1 389 ? -501.124 -63.206 102.341 1.00 23.58 389 ILE B O 1
ATOM 5078 N N . ILE B 1 390 ? -501.025 -62.624 100.157 1.00 20.52 390 ILE B N 1
ATOM 5079 C CA . ILE B 1 390 ? -501.270 -61.182 100.342 1.00 19.90 390 ILE B CA 1
ATOM 5080 C C . ILE B 1 390 ? -502.514 -60.778 99.556 1.00 22.58 390 ILE B C 1
ATOM 5081 O O . ILE B 1 390 ? -502.515 -60.853 98.329 1.00 22.82 390 ILE B O 1
ATOM 5086 N N . PRO B 1 391 ? -503.578 -60.354 100.253 1.00 22.94 391 PRO B N 1
ATOM 5087 C CA . PRO B 1 391 ? -504.793 -59.966 99.536 1.00 21.87 391 PRO B CA 1
ATOM 5088 C C . PRO B 1 391 ? -504.583 -58.594 98.890 1.00 23.90 391 PRO B C 1
ATOM 5089 O O . PRO B 1 391 ? -504.367 -57.606 99.594 1.00 23.70 391 PRO B O 1
ATOM 5093 N N . ALA B 1 392 ? -504.646 -58.542 97.561 1.00 22.04 392 ALA B N 1
ATOM 5094 C CA . ALA B 1 392 ? -504.186 -57.373 96.805 1.00 23.69 392 ALA B CA 1
ATOM 5095 C C . ALA B 1 392 ? -504.911 -56.080 97.150 1.00 25.07 392 ALA B C 1
ATOM 5096 O O . ALA B 1 392 ? -504.308 -55.016 97.091 1.00 24.50 392 ALA B O 1
ATOM 5098 N N . SER B 1 393 ? -506.190 -56.148 97.513 1.00 25.82 393 SER B N 1
ATOM 5099 C CA . SER B 1 393 ? -506.923 -54.897 97.764 1.00 28.27 393 SER B CA 1
ATOM 5100 C C . SER B 1 393 ? -506.743 -54.397 99.193 1.00 30.10 393 SER B C 1
ATOM 5101 O O . SER B 1 393 ? -507.064 -53.236 99.505 1.00 25.56 393 SER B O 1
ATOM 5104 N N . HIS B 1 394 ? -506.214 -55.263 100.058 1.00 28.48 394 HIS B N 1
ATOM 5105 C CA . HIS B 1 394 ? -505.902 -54.879 101.433 1.00 28.39 394 HIS B CA 1
ATOM 5106 C C . HIS B 1 394 ? -504.683 -55.629 101.978 1.00 25.24 394 HIS B C 1
ATOM 5107 O O . HIS B 1 394 ? -504.799 -56.407 102.917 1.00 24.67 394 HIS B O 1
ATOM 5114 N N . PRO B 1 395 ? -503.501 -55.364 101.403 1.00 25.48 395 PRO B N 1
ATOM 5115 C CA . PRO B 1 395 ? -502.301 -56.165 101.700 1.00 23.68 395 PRO B CA 1
ATOM 5116 C C . PRO B 1 395 ? -501.887 -56.179 103.165 1.00 27.64 395 PRO B C 1
ATOM 5117 O O . PRO B 1 395 ? -501.218 -57.120 103.565 1.00 25.28 395 PRO B O 1
ATOM 5121 N N . GLU B 1 396 ? -502.266 -55.169 103.948 1.00 26.60 396 GLU B N 1
ATOM 5122 C CA . GLU B 1 396 ? -501.927 -55.149 105.370 1.00 26.95 396 GLU B CA 1
ATOM 5123 C C . GLU B 1 396 ? -502.475 -56.353 106.142 1.00 27.14 396 GLU B C 1
ATOM 5124 O O . GLU B 1 396 ? -501.923 -56.737 107.179 1.00 26.89 396 GLU B O 1
ATOM 5130 N N . SER B 1 397 ? -503.560 -56.947 105.647 1.00 26.25 397 SER B N 1
ATOM 5131 C CA . SER B 1 397 ? -504.162 -58.092 106.321 1.00 27.53 397 SER B CA 1
ATOM 5132 C C . SER B 1 397 ? -503.275 -59.333 106.256 1.00 25.90 397 SER B C 1
ATOM 5133 O O . SER B 1 397 ? -503.565 -60.335 106.910 1.00 27.12 397 SER B O 1
ATOM 5136 N N . ALA B 1 398 ? -502.198 -59.269 105.472 1.00 25.52 398 ALA B N 1
ATOM 5137 C CA . ALA B 1 398 ? -501.326 -60.434 105.273 1.00 26.23 398 ALA B CA 1
ATOM 5138 C C . ALA B 1 398 ? -500.637 -60.846 106.568 1.00 25.92 398 ALA B C 1
ATOM 5139 O O . ALA B 1 398 ? -500.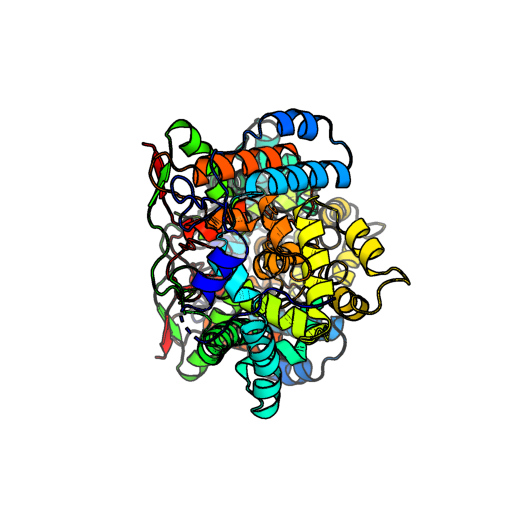170 -61.977 106.701 1.00 23.92 398 ALA B O 1
ATOM 5141 N N . VAL B 1 399 ? -500.575 -59.926 107.525 1.00 26.13 399 VAL B N 1
ATOM 5142 C CA . VAL B 1 399 ? -499.922 -60.205 108.800 1.00 23.56 399 VAL B CA 1
ATOM 5143 C C . VAL B 1 399 ? -500.649 -61.312 109.555 1.00 27.84 399 VAL B C 1
ATOM 5144 O O . VAL B 1 399 ? -500.081 -61.949 110.447 1.00 25.09 399 VAL B O 1
ATOM 5148 N N . ASN B 1 400 ? -501.905 -61.548 109.189 1.00 25.27 400 ASN B N 1
ATOM 5149 C CA . ASN B 1 400 ? -502.697 -62.605 109.802 1.00 28.77 400 ASN B CA 1
ATOM 5150 C C . ASN B 1 400 ? -502.334 -64.006 109.300 1.00 28.84 400 ASN B C 1
ATOM 5151 O O . ASN B 1 400 ? -502.766 -65.012 109.875 1.00 26.65 400 ASN B O 1
ATOM 5156 N N . GLY B 1 401 ? -501.531 -64.067 108.244 1.00 24.77 401 GLY B N 1
ATOM 5157 C CA . GLY B 1 401 ? -501.122 -65.343 107.688 1.00 23.56 401 GLY B CA 1
ATOM 5158 C C . GLY B 1 401 ? -502.089 -65.830 106.630 1.00 25.57 401 GLY B C 1
ATOM 5159 O O . GLY B 1 401 ? -503.138 -65.240 106.410 1.00 24.11 401 GLY B O 1
ATOM 5160 N N . SER B 1 402 ? -501.731 -66.926 105.975 1.00 24.23 402 SER B N 1
ATOM 5161 C CA . SER B 1 402 ? -502.544 -67.498 104.905 1.00 22.13 402 SER B CA 1
ATOM 5162 C C . SER B 1 402 ? -501.977 -68.881 104.653 1.00 22.45 402 SER B C 1
ATOM 5163 O O . SER B 1 402 ? -500.799 -69.007 104.329 1.00 22.35 402 SER B O 1
ATOM 5166 N N . GLY B 1 403 ? -502.790 -69.913 104.836 1.00 22.88 403 GLY B N 1
ATOM 5167 C CA . GLY B 1 403 ? -502.277 -71.270 104.782 1.00 19.76 403 GLY B CA 1
ATOM 5168 C C . GLY B 1 403 ? -502.586 -72.007 103.488 1.00 20.64 403 GLY B C 1
ATOM 5169 O O . GLY B 1 403 ? -503.738 -72.371 103.226 1.00 22.28 403 GLY B O 1
ATOM 5170 N N . PHE B 1 404 ? -501.557 -72.213 102.668 1.00 18.09 404 PHE B N 1
ATOM 5171 C CA . PHE B 1 404 ? -501.663 -73.101 101.508 1.00 17.42 404 PHE B CA 1
ATOM 5172 C C . PHE B 1 404 ? -500.563 -74.143 101.553 1.00 20.47 404 PHE B C 1
ATOM 5173 O O . PHE B 1 404 ? -499.429 -73.832 101.917 1.00 19.28 404 PHE B O 1
ATOM 5181 N N . ALA B 1 405 ? -500.910 -75.375 101.177 1.00 19.97 405 ALA B N 1
ATOM 5182 C CA . ALA B 1 405 ? -500.031 -76.535 101.330 1.00 20.43 405 ALA B CA 1
ATOM 5183 C C . ALA B 1 405 ? -498.558 -76.277 101.003 1.00 19.23 405 ALA B C 1
ATOM 5184 O O . ALA B 1 405 ? -497.679 -76.586 101.811 1.00 18.99 405 ALA B O 1
ATOM 5186 N N . LYS B 1 406 ? -498.268 -75.723 99.832 1.00 20.42 406 LYS B N 1
ATOM 5187 C CA . LYS B 1 406 ? -496.869 -75.643 99.433 1.00 18.86 406 LYS B CA 1
ATOM 5188 C C . LYS B 1 406 ? -496.102 -74.488 100.073 1.00 19.07 406 LYS B C 1
ATOM 5189 O O . LYS B 1 406 ? -494.916 -74.342 99.804 1.00 19.07 406 LYS B O 1
ATOM 5195 N N . ASN B 1 407 ? -496.741 -73.713 100.954 1.00 17.03 407 ASN B N 1
ATOM 5196 C CA . ASN B 1 407 ? -495.969 -72.876 101.886 1.00 19.25 407 ASN B CA 1
ATOM 5197 C C . ASN B 1 407 ? -494.937 -73.726 102.622 1.00 19.70 407 ASN B C 1
ATOM 5198 O O . ASN B 1 407 ? -493.887 -73.232 103.028 1.00 19.72 407 ASN B O 1
ATOM 5203 N N . ILE B 1 408 ? -495.254 -75.004 102.833 1.00 20.56 408 ILE B N 1
ATOM 5204 C CA . ILE B 1 408 ? -494.357 -75.872 103.591 1.00 18.04 408 ILE B CA 1
ATOM 5205 C C . ILE B 1 408 ? -493.000 -76.049 102.899 1.00 17.40 408 ILE B C 1
ATOM 5206 O O . ILE B 1 408 ? -492.026 -76.439 103.537 1.00 18.39 408 ILE B O 1
ATOM 5211 N N . LEU B 1 409 ? -492.919 -75.750 101.601 1.00 18.06 409 LEU B N 1
ATOM 5212 C CA . LEU B 1 409 ? -491.634 -75.886 100.919 1.00 18.51 409 LEU B CA 1
ATOM 5213 C C . LEU B 1 409 ? -490.632 -74.849 101.417 1.00 18.14 409 LEU B C 1
ATOM 5214 O O . LEU B 1 409 ? -489.430 -75.036 101.265 1.00 20.52 409 LEU B O 1
ATOM 5219 N N . ASN B 1 410 ? -491.127 -73.763 102.010 1.00 16.89 410 ASN B N 1
ATOM 5220 C CA . ASN B 1 410 ? -490.258 -72.709 102.539 1.00 17.90 410 ASN B CA 1
ATOM 5221 C C . ASN B 1 410 ? -489.809 -73.021 103.965 1.00 20.68 410 ASN B C 1
ATOM 5222 O O . ASN B 1 410 ? -489.054 -72.263 104.553 1.00 19.31 410 ASN B O 1
ATOM 5227 N N . VAL B 1 411 ? -490.260 -74.141 104.521 1.00 17.39 411 VAL B N 1
ATOM 5228 C CA . VAL B 1 411 ? -489.841 -74.505 105.883 1.00 19.56 411 VAL B CA 1
ATOM 5229 C C . VAL B 1 411 ? -488.480 -75.198 105.818 1.00 22.07 411 VAL B C 1
ATOM 5230 O O . VAL B 1 411 ? -488.228 -76.014 104.926 1.00 19.84 411 VAL B O 1
ATOM 5234 N N . ARG B 1 412 ? -487.589 -74.851 106.745 1.00 19.25 412 ARG B N 1
ATOM 5235 C CA . ARG B 1 412 ? -486.200 -75.302 106.657 1.00 19.18 412 ARG B CA 1
ATOM 5236 C C . ARG B 1 412 ? -486.049 -76.792 106.904 1.00 21.33 412 ARG B C 1
ATOM 5237 O O . ARG B 1 412 ? -486.795 -77.370 107.684 1.00 20.61 412 ARG B O 1
ATOM 5245 N N . THR B 1 413 ? -485.066 -77.396 106.244 1.00 21.14 413 THR B N 1
ATOM 5246 C CA . THR B 1 413 ? -484.755 -78.801 106.466 1.00 21.73 413 THR B CA 1
ATOM 5247 C C . THR B 1 413 ? -483.439 -78.969 107.226 1.00 25.74 413 THR B C 1
ATOM 5248 O O . THR B 1 413 ? -483.071 -80.088 107.592 1.00 24.79 413 THR B O 1
ATOM 5252 N N . ASP B 1 414 ? -482.725 -77.866 107.449 1.00 24.33 414 ASP B N 1
ATOM 5253 C CA . ASP B 1 414 ? -481.533 -77.920 108.291 1.00 27.74 414 ASP B CA 1
ATOM 5254 C C . ASP B 1 414 ? -481.907 -77.723 109.761 1.00 27.46 414 ASP B C 1
ATOM 5255 O O . ASP B 1 414 ? -483.087 -77.726 110.119 1.00 25.87 414 ASP B O 1
ATOM 5260 N N . GLY B 1 415 ? -480.907 -77.557 110.618 1.00 30.80 415 GLY B N 1
ATOM 5261 C CA . GLY B 1 415 ? -481.158 -77.498 112.046 1.00 31.40 415 GLY B CA 1
ATOM 5262 C C . GLY B 1 415 ? -481.870 -78.759 112.497 1.00 27.39 415 GLY B C 1
ATOM 5263 O O . GLY B 1 415 ? -481.473 -79.872 112.140 1.00 30.76 415 GLY B O 1
ATOM 5264 N N . MET B 1 416 ? -482.945 -78.590 113.256 1.00 24.31 416 MET B N 1
ATOM 5265 C CA . MET B 1 416 ? -483.707 -79.728 113.754 1.00 30.17 416 MET B CA 1
ATOM 5266 C C . MET B 1 416 ? -484.714 -80.250 112.715 1.00 29.12 416 MET B C 1
ATOM 5267 O O . MET B 1 416 ? -485.503 -81.163 112.992 1.00 27.75 416 MET B O 1
ATOM 5272 N N . ASN B 1 417 ? -484.642 -79.681 111.514 1.00 26.10 417 ASN B N 1
ATOM 5273 C CA . ASN B 1 417 ? -485.521 -80.044 110.398 1.00 23.88 417 ASN B CA 1
ATOM 5274 C C . ASN B 1 417 ? -487.011 -79.860 110.722 1.00 24.31 417 ASN B C 1
ATOM 5275 O O . ASN B 1 417 ? -487.763 -80.826 110.771 1.00 23.52 417 ASN B O 1
ATOM 5280 N N . PRO B 1 418 ? -487.449 -78.604 110.916 1.00 21.39 418 PRO B N 1
ATOM 5281 C CA . PRO B 1 418 ? -488.865 -78.338 111.179 1.00 23.16 418 PRO B CA 1
ATOM 5282 C C . PRO B 1 418 ? -489.751 -78.776 110.000 1.00 21.28 418 PRO B C 1
ATOM 5283 O O . PRO B 1 418 ? -490.943 -79.015 110.179 1.00 20.33 418 PRO B O 1
ATOM 5287 N N . SER B 1 419 ? -489.163 -78.880 108.815 1.00 17.69 419 SER B N 1
ATOM 5288 C CA . SER B 1 419 ? -489.908 -79.327 107.631 1.00 21.44 419 SER B CA 1
ATOM 5289 C C . SER B 1 419 ? -490.320 -80.790 107.797 1.00 22.78 419 SER B C 1
ATOM 5290 O O . SER B 1 419 ? -491.488 -81.148 107.638 1.00 20.33 419 SER B O 1
ATOM 5293 N N . ALA B 1 420 ? -489.352 -81.624 108.149 1.00 21.09 420 ALA B N 1
ATOM 5294 C CA . ALA B 1 420 ? -489.645 -83.027 108.437 1.00 24.93 420 ALA B CA 1
ATOM 5295 C C . ALA B 1 420 ? -490.648 -83.162 109.576 1.00 26.04 420 ALA B C 1
ATOM 5296 O O . ALA B 1 420 ? -491.576 -83.972 109.49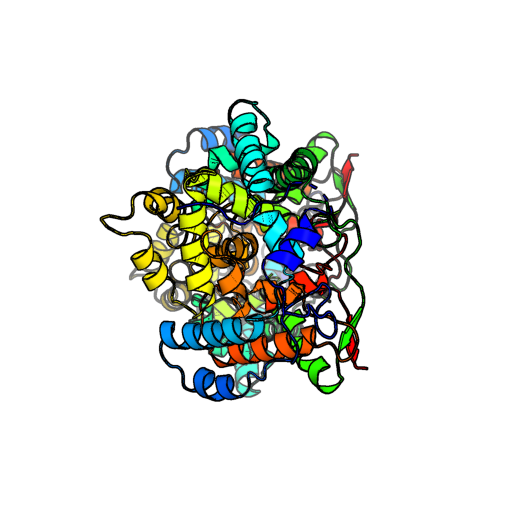3 1.00 25.72 420 ALA B O 1
ATOM 5298 N N . GLN B 1 421 ? -490.469 -82.372 110.635 1.00 22.63 421 GLN B N 1
ATOM 5299 C CA . GLN B 1 421 ? -491.393 -82.413 111.767 1.00 22.63 421 GLN B CA 1
ATOM 5300 C C . GLN B 1 421 ? -492.834 -82.175 111.323 1.00 25.84 421 GLN B C 1
ATOM 5301 O O . GLN B 1 421 ? -493.748 -82.886 111.735 1.00 27.03 421 GLN B O 1
ATOM 5307 N N . LEU B 1 422 ? -493.029 -81.169 110.474 1.00 23.68 422 LEU B N 1
ATOM 5308 C CA . LEU B 1 422 ? -494.369 -80.824 110.002 1.00 23.75 422 LEU B CA 1
ATOM 5309 C C . LEU B 1 422 ? -494.951 -81.830 109.015 1.00 24.06 422 LEU B C 1
ATOM 5310 O O . LEU B 1 422 ? -496.125 -82.201 109.104 1.00 24.91 422 LEU B O 1
ATOM 5315 N N . ILE B 1 423 ? -494.138 -82.232 108.047 1.00 22.38 423 ILE B N 1
ATOM 5316 C CA . ILE B 1 423 ? -494.571 -83.184 107.029 1.00 22.20 423 ILE B CA 1
ATOM 5317 C C . ILE B 1 423 ? -495.013 -84.491 107.676 1.00 24.24 423 ILE B C 1
ATOM 5318 O O . ILE B 1 423 ? -496.060 -85.038 107.330 1.00 22.47 423 ILE B O 1
ATOM 5323 N N . VAL B 1 424 ? -494.239 -84.967 108.648 1.00 24.11 424 VAL B N 1
ATOM 5324 C CA . VAL B 1 424 ? -494.620 -86.186 109.363 1.00 25.47 424 VAL B CA 1
ATOM 5325 C C . VAL B 1 424 ? -495.951 -86.029 110.106 1.00 22.91 424 VAL B C 1
ATOM 5326 O O . VAL B 1 424 ? -496.783 -86.927 110.068 1.00 26.92 424 VAL B O 1
ATOM 5330 N N . GLN B 1 425 ? -496.162 -84.891 110.766 1.00 25.68 425 GLN B N 1
ATOM 5331 C CA . GLN B 1 425 ? -497.432 -84.662 111.446 1.00 26.63 425 GLN B CA 1
ATOM 5332 C C . GLN B 1 425 ? -498.595 -84.688 110.451 1.00 27.04 425 GLN B C 1
ATOM 5333 O O . GLN B 1 425 ? -499.647 -85.241 110.746 1.00 29.10 425 GLN B O 1
ATOM 5339 N N . LEU B 1 426 ? -498.398 -84.076 109.283 1.00 24.98 426 LEU B N 1
ATOM 5340 C CA . LEU B 1 426 ? -499.433 -84.027 108.244 1.00 25.66 426 LEU B CA 1
ATOM 5341 C C . LEU B 1 426 ? -499.710 -85.406 107.664 1.00 24.96 426 LEU B C 1
ATOM 5342 O O . LEU B 1 426 ? -500.866 -85.773 107.424 1.00 26.52 426 LEU B O 1
ATOM 5347 N N . PHE B 1 427 ? -498.642 -86.169 107.438 1.00 26.06 427 PHE B N 1
ATOM 5348 C CA . PHE B 1 427 ? -498.755 -87.528 106.913 1.00 27.21 427 PHE B CA 1
ATOM 5349 C C . PHE B 1 427 ? -499.546 -88.425 107.876 1.00 27.96 427 PHE B C 1
ATOM 5350 O O . PHE B 1 427 ? -500.418 -89.186 107.448 1.00 28.70 427 PHE B O 1
ATOM 5358 N N . ASP B 1 428 ? -499.254 -88.318 109.170 1.00 29.45 428 ASP B N 1
ATOM 5359 C CA . ASP B 1 428 ? -499.982 -89.091 110.178 1.00 29.83 428 ASP B CA 1
ATOM 5360 C C . ASP B 1 428 ? -501.452 -88.699 110.239 1.00 28.33 428 ASP B C 1
ATOM 5361 O O . ASP B 1 428 ? -502.324 -89.557 110.361 1.00 30.71 428 ASP B O 1
ATOM 5366 N N . ILE B 1 429 ? -501.731 -87.402 110.156 1.00 26.70 429 ILE B N 1
ATOM 5367 C CA . ILE B 1 429 ? -503.110 -86.923 110.146 1.00 27.90 429 ILE B CA 1
ATOM 5368 C C . ILE B 1 429 ? -503.836 -87.389 108.881 1.00 29.78 429 ILE B C 1
ATOM 5369 O O . ILE B 1 429 ? -504.989 -87.820 108.937 1.00 30.99 429 ILE B O 1
ATOM 5374 N N . GLN B 1 430 ? -503.151 -87.336 107.746 1.00 27.92 430 GLN B N 1
ATOM 5375 C CA . GLN B 1 430 ? -503.750 -87.810 106.500 1.00 31.04 430 GLN B CA 1
ATOM 5376 C C . GLN B 1 430 ? -504.136 -89.281 106.620 1.00 33.60 430 GLN B C 1
ATOM 5377 O O . GLN B 1 430 ? -505.230 -89.683 106.212 1.00 32.51 430 GLN B O 1
ATOM 5383 N N . ARG B 1 431 ? -503.233 -90.076 107.187 1.00 31.04 431 ARG B N 1
ATOM 5384 C CA . ARG B 1 431 ? -503.495 -91.503 107.369 1.00 35.42 431 ARG B CA 1
ATOM 5385 C C . ARG B 1 431 ? -504.662 -91.737 108.333 1.00 37.78 431 ARG B C 1
ATOM 5386 O O . ARG B 1 431 ? -505.543 -92.557 108.064 1.00 37.64 431 ARG B O 1
ATOM 5394 N N . GLN B 1 432 ? -504.686 -90.992 109.435 1.00 35.80 432 GLN B N 1
ATOM 5395 C CA . GLN B 1 432 ? -505.776 -91.098 110.404 1.00 38.52 432 GLN B CA 1
ATOM 5396 C C . GLN B 1 432 ? -507.096 -90.593 109.815 1.00 41.40 432 GLN B C 1
ATOM 5397 O O . GLN B 1 432 ? -508.171 -90.917 110.318 1.00 46.66 432 GLN B O 1
ATOM 5403 N N . SER B 1 433 ? -507.002 -89.802 108.748 1.00 40.99 433 SER B N 1
ATOM 5404 C CA . SER B 1 433 ? -508.172 -89.251 108.060 1.00 40.70 433 SER B CA 1
ATOM 5405 C C . SER B 1 433 ? -508.322 -89.877 106.684 1.00 44.83 433 SER B C 1
ATOM 5406 O O . SER B 1 433 ? -508.712 -89.203 105.734 1.00 43.76 433 SER B O 1
ATOM 5409 N N . ARG B 1 434 ? -508.004 -91.162 106.577 1.00 44.62 434 ARG B N 1
ATOM 5410 C CA . ARG B 1 434 ? -507.880 -91.813 105.275 1.00 45.46 434 ARG B CA 1
ATOM 5411 C C . ARG B 1 434 ? -509.195 -91.841 104.498 1.00 45.47 434 ARG B C 1
ATOM 5412 O O . ARG B 1 434 ? -510.153 -92.480 104.925 1.00 43.52 434 ARG B O 1
ATOM 5420 N N . THR B 1 435 ? -509.243 -91.144 103.362 1.00 46.47 435 THR B N 1
ATOM 5421 C CA . THR B 1 435 ? -510.367 -91.296 102.438 1.00 44.85 435 THR B CA 1
ATOM 5422 C C . THR B 1 435 ? -509.921 -91.909 101.125 1.00 44.59 435 THR B C 1
ATOM 5423 O O . THR B 1 435 ? -508.747 -92.221 100.934 1.00 49.23 435 THR B O 1
ATOM 5427 N N . LEU B 1 436 ? -510.875 -92.081 100.221 1.00 46.07 436 LEU B N 1
ATOM 5428 C CA . LEU B 1 436 ? -510.578 -92.520 98.869 1.00 47.10 436 LEU B CA 1
ATOM 5429 C C . LEU B 1 436 ? -510.382 -91.311 97.963 1.00 46.07 436 LEU B C 1
ATOM 5430 O O . LEU B 1 436 ? -510.219 -91.450 96.755 1.00 43.35 436 LEU B O 1
ATOM 5435 N N . SER B 1 437 ? -510.403 -90.122 98.558 1.00 46.10 437 SER B N 1
ATOM 5436 C CA . SER B 1 437 ? -510.281 -88.890 97.795 1.00 43.86 437 SER B CA 1
ATOM 5437 C C . SER B 1 437 ? -508.907 -88.762 97.159 1.00 40.53 437 SER B C 1
ATOM 5438 O O . SER B 1 437 ? -507.904 -89.215 97.712 1.00 40.80 437 SER B O 1
ATOM 5441 N N . ASP B 1 438 ? -508.868 -88.148 95.986 1.00 39.36 438 ASP B N 1
ATOM 5442 C CA . ASP B 1 438 ? -507.598 -87.878 95.341 1.00 39.83 438 ASP B CA 1
ATOM 5443 C C . ASP B 1 438 ? -507.121 -86.519 95.800 1.00 33.05 438 ASP B C 1
ATOM 5444 O O . ASP B 1 438 ? -507.645 -85.488 95.378 1.00 34.95 438 ASP B O 1
ATOM 5449 N N . LEU B 1 439 ? -506.131 -86.510 96.686 1.00 27.45 439 LEU B N 1
ATOM 5450 C CA . LEU B 1 439 ? -505.704 -85.253 97.283 1.00 27.04 439 LEU B CA 1
ATOM 5451 C C . LEU B 1 439 ? -504.774 -84.462 96.367 1.00 25.12 439 LEU B C 1
ATOM 5452 O O . LEU B 1 439 ? -504.562 -83.267 96.587 1.00 23.96 439 LEU B O 1
ATOM 5457 N N . ASP B 1 440 ? -504.222 -85.125 95.354 1.00 25.38 440 ASP B N 1
ATOM 5458 C CA . ASP B 1 440 ? -503.512 -84.425 94.281 1.00 24.74 440 ASP B CA 1
ATOM 5459 C C . ASP B 1 440 ? -502.404 -83.534 94.853 1.00 25.08 440 ASP B C 1
ATOM 5460 O O . ASP B 1 440 ? -501.499 -84.026 95.523 1.00 23.96 440 ASP B O 1
ATOM 5465 N N . VAL B 1 441 ? -502.498 -82.223 94.636 1.00 21.07 441 VAL B N 1
ATOM 5466 C CA . VAL B 1 441 ? -501.403 -81.318 94.958 1.00 21.36 441 VAL B CA 1
ATOM 5467 C C . VAL B 1 441 ? -501.331 -80.884 96.422 1.00 20.75 441 VAL B C 1
ATOM 5468 O O . VAL B 1 441 ? -500.484 -80.061 96.768 1.00 20.22 441 VAL B O 1
ATOM 5472 N N . VAL B 1 442 ? -502.211 -81.406 97.278 1.00 20.47 442 VAL B N 1
ATOM 5473 C CA . VAL B 1 442 ? -502.092 -81.139 98.723 1.00 20.11 442 VAL B CA 1
ATOM 5474 C C . VAL B 1 442 ? -501.832 -82.403 99.547 1.00 23.69 442 VAL B C 1
ATOM 5475 O O . VAL B 1 442 ? -501.776 -82.350 100.785 1.00 24.48 442 VAL B O 1
ATOM 5479 N N . SER B 1 443 ? -501.663 -83.534 98.877 1.00 24.91 443 SER B N 1
ATOM 5480 C CA . SER B 1 443 ? -501.367 -84.765 99.598 1.00 25.32 443 SER B CA 1
ATOM 5481 C C . SER B 1 443 ? -499.979 -84.640 100.222 1.00 28.03 443 SER B C 1
ATOM 5482 O O . SER B 1 443 ? -499.057 -84.053 99.633 1.00 22.74 443 SER B O 1
ATOM 5485 N N . SER B 1 444 ? -499.840 -85.169 101.432 1.00 26.55 444 SER B N 1
ATOM 5486 C CA . SER B 1 444 ? -498.596 -85.022 102.168 1.00 23.21 444 SER B CA 1
ATOM 5487 C C . SER B 1 444 ? -497.419 -85.615 101.400 1.00 22.69 444 SER B C 1
ATOM 5488 O O . SER B 1 444 ? -496.308 -85.087 101.461 1.00 26.45 444 SER B O 1
ATOM 5491 N N . GLU B 1 445 ? -497.640 -86.696 100.661 1.00 23.70 445 GLU B N 1
ATOM 5492 C CA . GLU B 1 445 ? -496.516 -87.308 99.965 1.00 27.90 445 GLU B CA 1
ATOM 5493 C C . GLU B 1 445 ? -496.169 -86.501 98.703 1.00 27.97 445 GLU B C 1
ATOM 5494 O O . GLU B 1 445 ? -495.017 -86.520 98.258 1.00 24.69 445 GLU B O 1
ATOM 5500 N N . HIS B 1 446 ? -497.142 -85.768 98.160 1.00 22.08 446 HIS B N 1
ATOM 5501 C CA . HIS B 1 446 ? -496.851 -84.851 97.047 1.00 23.70 446 HIS B CA 1
ATOM 5502 C C . HIS B 1 446 ? -495.959 -83.704 97.532 1.00 22.76 446 HIS B C 1
ATOM 5503 O O . HIS B 1 446 ? -495.029 -83.289 96.838 1.00 22.07 446 HIS B O 1
ATOM 5510 N N . LEU B 1 447 ? -496.248 -83.196 98.727 1.00 21.01 447 LEU B N 1
ATOM 5511 C CA . LEU B 1 447 ? -495.471 -82.108 99.294 1.00 20.08 447 LEU B CA 1
ATOM 5512 C C . LEU B 1 447 ? -494.054 -82.589 99.582 1.00 22.02 447 LEU B C 1
ATOM 5513 O O . LEU B 1 447 ? -493.073 -81.892 99.306 1.00 21.03 447 LEU B O 1
ATOM 5518 N N . PHE B 1 448 ? -493.950 -83.793 100.129 1.00 21.16 448 PHE B N 1
ATOM 5519 C CA . PHE B 1 448 ? -492.639 -84.349 100.458 1.00 25.17 448 PHE B CA 1
ATOM 5520 C C . PHE B 1 448 ? -491.804 -84.553 99.199 1.00 23.31 448 PHE B C 1
ATOM 5521 O O . PHE B 1 448 ? -490.607 -84.272 99.184 1.00 25.66 448 PHE B O 1
ATOM 5529 N N . HIS B 1 449 ? -492.449 -85.018 98.131 1.00 24.38 449 HIS B N 1
ATOM 5530 C CA . HIS B 1 449 ? -491.786 -85.138 96.845 1.00 24.79 449 HIS B CA 1
ATOM 5531 C C . HIS B 1 449 ? -491.170 -83.802 96.422 1.00 24.02 449 HIS B C 1
ATOM 5532 O O . HIS B 1 449 ? -490.019 -83.752 95.992 1.00 23.48 449 HIS B O 1
ATOM 5539 N N . GLN B 1 450 ? -491.930 -82.718 96.558 1.00 24.59 450 GLN B N 1
ATOM 5540 C CA . GLN B 1 450 ? -491.418 -81.392 96.193 1.00 24.46 450 GLN B CA 1
ATOM 5541 C C . GLN B 1 450 ? -490.198 -81.013 97.031 1.00 21.98 450 GLN B C 1
ATOM 5542 O O . GLN B 1 450 ? -489.261 -80.395 96.528 1.00 23.03 450 GLN B O 1
ATOM 5548 N N . ILE B 1 451 ? -490.213 -81.392 98.304 1.00 20.01 451 ILE B N 1
ATOM 5549 C CA . ILE B 1 451 ? -489.074 -81.125 99.176 1.00 23.04 451 ILE B CA 1
ATOM 5550 C C . ILE B 1 451 ? -487.843 -81.902 98.704 1.00 24.70 451 ILE B C 1
ATOM 5551 O O . ILE B 1 451 ? -486.737 -81.363 98.668 1.00 24.92 451 ILE B O 1
ATOM 5556 N N . LEU B 1 452 ? -488.047 -83.158 98.316 1.00 24.48 452 LEU B N 1
ATOM 5557 C CA . LEU B 1 452 ? -486.950 -84.016 97.861 1.00 25.19 452 LEU B CA 1
ATOM 5558 C C . LEU B 1 452 ? -486.313 -83.575 96.538 1.00 26.57 452 LEU B C 1
ATOM 5559 O O . LEU B 1 452 ? -485.111 -83.766 96.340 1.00 29.46 452 LEU B O 1
ATOM 5564 N N . VAL B 1 453 ? -487.086 -82.969 95.638 1.00 24.59 453 VAL B N 1
ATOM 5565 C CA . VAL B 1 453 ? -486.499 -82.473 94.391 1.00 26.25 453 VAL B CA 1
ATOM 5566 C C . VAL B 1 453 ? -485.799 -81.132 94.601 1.00 26.78 453 VAL B C 1
ATOM 5567 O O . VAL B 1 453 ? -485.234 -80.566 93.666 1.00 32.47 453 VAL B O 1
ATOM 5571 N N . GLY B 1 454 ? -485.845 -80.620 95.825 1.00 25.85 454 GLY B N 1
ATOM 5572 C CA . GLY B 1 454 ? -485.029 -79.472 96.184 1.00 27.66 454 GLY B CA 1
ATOM 5573 C C . GLY B 1 454 ? -485.700 -78.111 96.188 1.00 24.24 454 GLY B C 1
ATOM 5574 O O . GLY B 1 454 ? -485.024 -77.095 96.303 1.00 24.82 454 GLY B O 1
ATOM 5575 N N . LYS B 1 455 ? -487.021 -78.074 96.064 1.00 21.61 455 LYS B N 1
ATOM 5576 C CA . LYS B 1 455 ? -487.709 -76.792 96.106 1.00 18.21 455 LYS B CA 1
ATOM 5577 C C . LYS B 1 455 ? -487.636 -76.206 97.502 1.00 19.68 455 LYS B C 1
ATOM 5578 O O . LYS B 1 455 ? -488.100 -76.818 98.462 1.00 20.92 455 LYS B O 1
ATOM 5584 N N . ARG B 1 456 ? -487.052 -75.021 97.600 1.00 18.35 456 ARG B N 1
ATOM 5585 C CA . ARG B 1 456 ? -486.911 -74.325 98.870 1.00 18.87 456 ARG B CA 1
ATOM 5586 C C . ARG B 1 456 ? -487.972 -73.241 99.051 1.00 17.40 456 ARG B C 1
ATOM 5587 O O . ARG B 1 456 ? -488.048 -72.598 100.111 1.00 20.06 456 ARG B O 1
ATOM 5595 N N . THR B 1 457 ? -488.780 -73.051 98.007 1.00 17.33 457 THR B N 1
ATOM 5596 C CA . THR B 1 457 ? -490.053 -72.333 98.075 1.00 19.53 457 THR B CA 1
ATOM 5597 C C . THR B 1 457 ? -490.954 -72.915 97.000 1.00 16.47 457 THR B C 1
ATOM 5598 O O . THR B 1 457 ? -490.489 -73.599 96.086 1.00 17.76 457 THR B O 1
ATOM 5602 N N . ALA B 1 458 ? -492.242 -72.616 97.084 1.00 16.74 458 ALA B N 1
ATOM 5603 C CA . ALA B 1 458 ? -493.178 -73.024 96.035 1.00 16.66 458 ALA B CA 1
ATOM 5604 C C . ALA B 1 458 ? -492.937 -72.326 94.696 1.00 17.38 458 ALA B C 1
ATOM 5605 O O . ALA B 1 458 ? -493.532 -72.721 93.683 1.00 17.34 458 ALA B O 1
ATOM 5607 N N . TYR B 1 459 ? -492.094 -71.290 94.676 1.00 18.90 459 TYR B N 1
ATOM 5608 C CA . TYR B 1 459 ? -492.002 -70.407 93.497 1.00 15.86 459 TYR B CA 1
ATOM 5609 C C . TYR B 1 459 ? -490.797 -70.758 92.626 1.00 17.81 459 TYR B C 1
ATOM 5610 O O . TYR B 1 459 ? -490.580 -70.153 91.576 1.00 18.23 459 TYR B O 1
ATOM 5619 N N . GLN B 1 460 ? -490.026 -71.752 93.057 1.00 18.46 460 GLN B N 1
ATOM 5620 C CA . GLN B 1 460 ? -488.906 -72.222 92.262 1.00 18.63 460 GLN B CA 1
ATOM 5621 C C . GLN B 1 460 ? -489.374 -73.277 91.269 1.00 18.27 460 GLN B C 1
ATOM 5622 O O . GLN B 1 460 ? -490.267 -74.066 91.564 1.00 21.09 460 GLN B O 1
ATOM 5628 N N . ASN B 1 461 ? -488.760 -73.275 90.088 1.00 19.64 461 ASN B N 1
ATOM 5629 C CA . ASN B 1 461 ? -489.031 -74.273 89.063 1.00 19.70 461 ASN B CA 1
ATOM 5630 C C . ASN B 1 461 ? -487.987 -75.376 89.184 1.00 19.89 461 ASN B C 1
ATOM 5631 O O . ASN B 1 461 ? -486.787 -75.099 89.229 1.00 22.53 461 ASN B O 1
ATOM 5636 N N . ALA B 1 462 ? -488.451 -76.619 89.237 1.00 20.28 462 ALA B N 1
ATOM 5637 C CA . ALA B 1 462 ? -487.565 -77.758 89.442 1.00 21.44 462 ALA B CA 1
ATOM 5638 C C . ALA B 1 462 ? -487.637 -78.775 88.309 1.00 22.43 462 ALA B C 1
ATOM 5639 O O . ALA B 1 462 ? -487.398 -79.967 88.516 1.00 24.44 462 ALA B O 1
ATOM 5641 N N . PHE B 1 463 ? -487.967 -78.314 87.109 1.00 20.81 463 PHE B N 1
ATOM 5642 C CA . PHE B 1 463 ? -488.017 -79.204 85.951 1.00 23.46 463 PHE B CA 1
ATOM 5643 C C . PHE B 1 463 ? -486.646 -79.819 85.685 1.00 25.79 463 PHE B C 1
ATOM 5644 O O . PHE B 1 463 ? -486.541 -81.028 85.476 1.00 28.85 463 PHE B O 1
ATOM 5652 N N . GLN B 1 464 ? -485.607 -78.992 85.713 1.00 24.49 464 GLN B N 1
ATOM 5653 C CA . GLN B 1 464 ? -484.261 -79.421 85.335 1.00 25.41 464 GLN B CA 1
ATOM 5654 C C . GLN B 1 464 ? -483.493 -80.006 86.521 1.00 28.50 464 GLN B C 1
ATOM 5655 O O . GLN B 1 464 ? -482.287 -79.803 86.658 1.00 28.43 464 GLN B O 1
ATOM 5661 N N . VAL B 1 465 ? -484.209 -80.724 87.376 1.00 26.59 465 VAL B N 1
ATOM 5662 C CA . VAL B 1 465 ? -483.596 -81.463 88.474 1.00 29.40 465 VAL B CA 1
ATOM 5663 C C . VAL B 1 465 ? -483.544 -82.935 88.089 1.00 33.35 465 VAL B C 1
ATOM 5664 O O . VAL B 1 465 ? -484.566 -83.536 87.775 1.00 33.24 465 VAL B O 1
ATOM 5668 N N . LYS B 1 466 ? -482.350 -83.510 88.094 1.00 34.31 466 LYS B N 1
ATOM 5669 C CA . LYS B 1 466 ? -482.172 -84.884 87.643 1.00 38.36 466 LYS B CA 1
ATOM 5670 C C . LYS B 1 466 ? -482.173 -85.854 88.822 1.00 38.18 466 LYS B C 1
ATOM 5671 O O . LYS B 1 466 ? -481.845 -85.477 89.938 1.00 34.65 466 LYS B O 1
ATOM 5677 N N . GLY B 1 467 ? -482.559 -87.100 88.575 1.00 40.62 467 GLY B N 1
ATOM 5678 C CA . GLY B 1 467 ? -482.621 -88.085 89.639 1.00 42.52 467 GLY B CA 1
ATOM 5679 C C . GLY B 1 467 ? -484.049 -88.450 89.988 1.00 41.57 467 GLY B C 1
ATOM 5680 O O . GLY B 1 467 ? -484.997 -87.896 89.427 1.00 41.18 467 GLY B O 1
ATOM 5681 N N . ASN B 1 468 ? -484.200 -89.398 90.905 1.00 41.51 468 ASN B N 1
ATOM 5682 C CA . ASN B 1 468 ? -485.513 -89.826 91.374 1.00 43.01 468 ASN B CA 1
ATOM 5683 C C . ASN B 1 468 ? -485.658 -89.553 92.858 1.00 39.40 468 ASN B C 1
ATOM 5684 O O . ASN B 1 468 ? -484.815 -89.973 93.647 1.00 39.09 468 ASN B O 1
ATOM 5689 N N . ALA B 1 469 ? -486.722 -88.851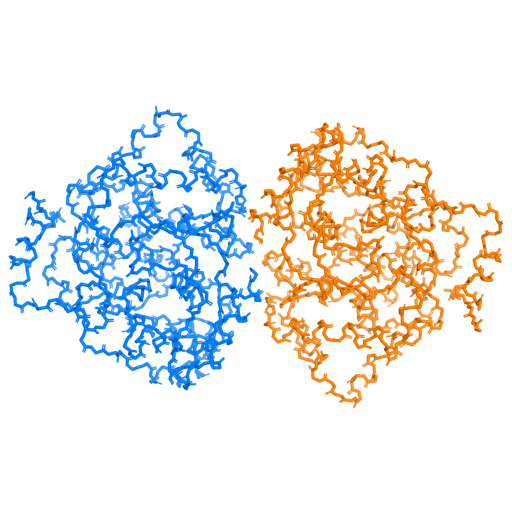 93.234 1.00 39.98 469 ALA B N 1
ATOM 5690 C CA . ALA B 1 469 ? -486.952 -88.530 94.639 1.00 37.16 469 ALA B CA 1
ATOM 5691 C C . ALA B 1 469 ? -487.075 -89.801 95.477 1.00 38.34 469 ALA B C 1
ATOM 5692 O O . ALA B 1 469 ? -486.556 -89.868 96.592 1.00 39.98 469 ALA B O 1
ATOM 5694 N N . THR B 1 470 ? -487.744 -90.815 94.933 1.00 39.16 470 THR B N 1
ATOM 5695 C CA . THR B 1 470 ? -487.967 -92.054 95.677 1.00 40.49 470 THR B CA 1
ATOM 5696 C C . THR B 1 470 ? -486.667 -92.794 95.976 1.00 43.65 470 THR B C 1
ATOM 5697 O O . THR B 1 470 ? -486.629 -93.671 96.841 1.00 44.85 470 THR B O 1
ATOM 5701 N N . ASP B 1 471 ? -485.598 -92.443 95.272 1.00 41.33 471 ASP B N 1
ATOM 5702 C CA . ASP B 1 471 ? -484.327 -93.122 95.481 1.00 44.34 471 ASP B CA 1
ATOM 5703 C C . ASP B 1 471 ? -483.566 -92.551 96.664 1.00 41.86 471 ASP B C 1
ATOM 5704 O O . ASP B 1 471 ? -482.500 -93.050 97.012 1.00 43.29 471 ASP B O 1
ATOM 5709 N N . THR B 1 472 ? -484.113 -91.515 97.294 1.00 43.40 472 THR B N 1
ATOM 5710 C CA . THR B 1 472 ? -483.416 -90.859 98.396 1.00 39.59 472 THR B CA 1
ATOM 5711 C C . THR B 1 472 ? -483.328 -91.777 99.612 1.00 44.30 472 THR B C 1
ATOM 5712 O O . THR B 1 472 ? -484.171 -92.656 99.805 1.00 45.40 472 THR B O 1
ATOM 5716 N N . LYS B 1 473 ? -482.297 -91.574 100.423 1.00 44.59 473 LYS B N 1
ATOM 5717 C CA . LYS B 1 473 ? -482.115 -92.381 101.622 1.00 42.76 473 LYS B CA 1
ATOM 5718 C C . LYS B 1 473 ? -482.321 -91.541 102.876 1.00 43.08 473 LYS B C 1
ATOM 5719 O O . LYS B 1 473 ? -481.806 -90.427 102.996 1.00 43.36 473 LYS B O 1
ATOM 5725 N N . ILE B 1 474 ? -483.098 -92.084 103.806 1.00 36.49 474 ILE B N 1
ATOM 5726 C CA . ILE B 1 474 ? -483.457 -91.375 105.017 1.00 34.17 474 ILE B CA 1
ATOM 5727 C C . ILE B 1 474 ? -482.487 -91.705 106.135 1.00 41.64 474 ILE B C 1
ATOM 5728 O O . ILE B 1 474 ? -482.256 -92.875 106.450 1.00 40.95 474 ILE B O 1
ATOM 5733 N N . VAL B 1 475 ? -481.929 -90.663 106.738 1.00 35.42 475 VAL B N 1
ATOM 5734 C CA . VAL B 1 475 ? -480.920 -90.805 107.779 1.00 39.02 475 VAL B CA 1
ATOM 5735 C C . VAL B 1 475 ? -481.356 -90.097 109.056 1.00 42.19 475 VAL B C 1
ATOM 5736 O O . VAL B 1 475 ? -481.899 -88.997 109.013 1.00 40.24 475 VAL B O 1
ATOM 5740 N N . GLY B 1 476 ? -481.131 -90.732 110.200 1.00 37.91 476 GLY B N 1
ATOM 5741 C CA . GLY B 1 476 ? -481.462 -90.111 111.462 1.00 39.53 476 GLY B CA 1
ATOM 5742 C C . GLY B 1 476 ? -480.270 -89.379 112.040 1.00 45.58 476 GLY B C 1
ATOM 5743 O O . GLY B 1 476 ? -479.125 -89.774 111.807 1.00 43.45 476 GLY B O 1
ATOM 5744 N N . PHE B 1 477 ? -480.531 -88.299 112.771 1.00 44.51 477 PHE B N 1
ATOM 5745 C CA . PHE B 1 477 ? -479.478 -87.667 113.551 1.00 47.37 477 PHE B CA 1
ATOM 5746 C C . PHE B 1 477 ? -479.865 -87.647 115.025 1.00 53.35 477 PHE B C 1
ATOM 5747 O O . PHE B 1 477 ? -479.888 -88.692 115.681 1.00 55.83 477 PHE B O 1
#

Foldseek 3Di:
DAFQLAWPVGLCVSCCVLPVPDDFDCPFFQAGKLDDDADDLVVLLVQLQPQDDLLSNVQSLLQLQLRRQFILFRVSLQSLLLYLLLLALLLVVVVVVVPVPPCLVCVCVVCLVVLLADFDDLSPLQSVLVVVVVSCVRSVSCPDVQQEADAEAQDQAAEAAPVLQVLVLVLLVVVPVVHQLVQLSQPAQLSSLLSVLCNQLVHHSGNLLVLLQLLQVCQVGPDDQVVLCVVQCDPPNPSRNSNSVQASAPNYDPALVRRRNNGDHSLSVLSNCSRRHCARRVRRSVNSSGGRRQQSLLRTDCPDNGSSSVSLSSSQSSSVSSVRPDRSRCNHSSNSVQCNSLPNNGSNYHSSNYGDGSSSHHYHYD/DAQQLEADDVGLVVSCCVLPVPDDFDCPFFQATKLDDDQDDLVVLLVQLLPQDDLQSLVQSLLQLQLRRQFILFHVSLQSLLAYLLLLQLLLVVVVVCVVVVQCLPCVCVVCLVVLLAAFDDLSPLRSVLVVVVVSCVRSVSCPDPLQAADAEAFAQAAEAAPVLQVLVLVLLVVVPVVHLWDRQDAQLSSLLSLLCNQLVHDSVCLLVLLQVLQVCQVHPAGQVRVCVVLVDPPDPRRVSSSVQASPPRYDDACSRRRNNGDHPLSSLSNCSRRHCARRVRRSCSSSGGGRQQSLLRTDCPDNGSSSVSLSSSQVSCVSSDDPDRNRCNHSSNSVQCNRLPNNGSNYHSGNYDDHSSNHHYHHD

B-factor: mean 29.99, std 10.07, range [13.84, 84.82]

Solvent-accessible surface area: 29133 Å² total; per-residue (Å²): 178,87,12,84,0,78,30,121,124,7,25,65,132,25,16,139,79,24,16,103,135,42,146,60,30,77,58,38,0,17,28,20,0,33,4,114,78,44,34,95,2,74,107,12,80,123,70,0,130,105,8,167,51,72,142,86,22,32,37,9,0,35,100,0,11,11,64,2,0,53,79,0,4,2,6,18,0,2,0,6,0,2,3,83,87,2,1,132,65,0,10,88,17,0,85,71,29,63,138,61,144,44,44,49,0,24,36,2,26,121,43,6,109,96,5,22,110,20,40,10,42,32,119,21,2,59,0,0,1,74,1,0,24,54,0,6,134,78,4,32,0,45,108,42,122,18,0,28,54,36,104,62,124,16,98,70,100,13,47,0,16,52,131,28,26,108,22,2,74,65,0,12,72,41,17,31,7,93,125,117,49,49,66,3,2,15,20,13,3,2,0,0,0,0,0,0,0,0,36,66,3,55,8,59,36,135,30,0,2,83,0,0,44,24,0,15,100,11,0,31,100,32,63,45,61,60,143,10,58,162,45,0,62,119,194,46,35,180,42,0,84,54,0,18,91,8,17,0,41,84,53,5,127,40,6,44,74,4,8,0,1,0,1,0,3,5,28,5,0,38,2,0,0,1,1,0,0,5,3,0,0,26,67,2,90,30,2,66,96,2,1,6,3,3,3,1,0,2,0,2,56,59,77,65,116,0,6,1,2,50,0,2,9,45,0,17,36,6,16,110,34,0,105,22,131,43,47,25,24,1,14,1,1,16,36,0,2,42,4,15,0,3,31,5,108,0,2,2,7,3,0,10,43,1,82,30,39,0,26,101,10,128,16,44,42,124,135,117,8,81,0,81,29,68,95,127,4,24,63,132,21,21,143,83,20,20,100,132,40,141,67,28,80,62,40,0,18,29,22,0,30,5,111,75,43,29,97,2,77,91,8,70,102,72,3,135,118,12,148,56,80,146,86,50,36,31,8,4,40,96,0,10,10,54,1,0,73,80,0,3,2,9,20,0,2,0,6,0,2,2,73,85,2,2,143,69,0,16,78,9,0,86,70,14,67,126,75,125,36,49,68,0,24,33,3,32,123,40,6,111,98,5,20,138,26,58,14,55,25,117,22,3,61,2,0,1,64,2,0,22,44,0,5,143,71,4,36,0,48,105,41,124,20,0,29,55,34,103,60,124,12,49,81,124,9,51,0,25,44,130,29,27,102,27,3,67,67,0,10,74,31,15,15,6,90,100,169,60,26,18,19,20,15,5,2,0,0,0,0,0,0,0,0,66,68,3,49,8,54,42,136,11,0,1,73,0,0,34,19,0,8,76,13,0,32,95,31,83,40,53,57,120,15,56,144,32,0,83,129,184,54,34,158,12,0,66,55,0,25,106,9,18,0,34,85,36,8,140,51,2,36,55,14,9,0,1,0,1,0,0,5,25,3,1,43,1,0,0,0,1,1,0,4,2,0,0,12,64,2,96,30,2,67,91,2,1,4,4,3,4,2,0,3,0,2,53,55,78,65,145,0,7,0,2,51,0,3,10,49,0,8,43,8,20,97,53,5,154,22,122,50,58,37,16,2,17,2,0,18,39,0,2,55,6,7,0,2,23,6,100,0,3,1,8,3,1,4,47,0,88,36,74,3,34,69,3,115,18,64,35,130

InterPro domains:
  IPR003486 Nucleocapsid N protein [PF02477] (1-432)

Secondary structure (DSSP, 8-state):
---------HHHHHHHHHSTTPPPB-SSBSS-BS--SPPP-TTHHHHHHT--SHHHHHHHHHHHHHHHHTT-S-HHHHHHHHSHHHHHHHHHHHHHHTTTT-HHHHHHHTTHHHHTTSPPPHHHHHHHHHHHHHHHHHHTGGGSGGGPEEEEE--SEEEE-GGGHHHHHHHHHHHHHT---GGGTT---HHHHHHHHHHHTT--TTTHHHHHHHHHHHTTS---HHHHHHHHS-SS-TTTHHHHTT--TTT--S-GGGS-TT---STTHHHHHHHHSSS-TT-GGGGGG----GGGGGGB-SSTT-HHHHHHHHHHHHHHHHT--S--GGG-HHHHHHHHHHT-SSTTSEEEEEES-GGGPEEEE-/----------HHHHHHHHH-TT---B-SSBSS-BS--S----TTHHHHHHH--SHHHHHHHHHHHHHHHHTT-S-HHHHHHHHSHHHHHHHHHHHHHHHHHT-HHHHHHHTTHHHHTTSPPPHHHHHHHHHHHHHHHHHHTTTSSGGGPEEEEE--SEEEE-GGGHHHHHHHHHHHHHT----TT---HHHHHHHHHHHTT--TTTHHHHHHHHHHHHHS---HHHHHHHHTSTT-SSSHHHHHT--TTT--S-GGGS-TT---STTHHHHHHHHSSS-TT-GGGGGG----GGGGGGB--STT-HHHHHHHHHHHHHHHT--S---GGGSHHHHHHHHHTT-SSTTSEEEEEES-GGG-EEEE-

Sequence (731 aa):
MENLIDFSDGLDRWLRATFPDVILSVGLTNYGSLMTSVPDLSHFEQMARQAKSEQEKDAVYSKALTEATRKAAPIAACALTSSKEMVKKGLQWFEDQIISEDGNFLVWHQNYEQLKKAPPSFEQLMGYQMSALNWRQSVGYGQLEETAVLVSQVIAQFSVPGTLVVTVQEMIKDMIARRVFKNQIAQIDSVFSSYYWMWRAGITPESFPLLSDFLFELGQNARGSAKIIKTLDRIGLKWSKPLVNLFADSTFKMGRIHMHPAILTTGRLNEMGLCFGIIPASHPESAVNGSGFAKNILNVRTDGMNPSAQLIVQLFDIQRQSRTLSDLDVVSSEHLFHQILVGKRTAYQNAFQVKGNATDTKIVGFMENLIDFSGDGLDRWLRATFPDVILSVGLTNYGSLMTSVPDLSHFEQMARQAKSEQEKDAVYSKALTEATRKAAPIAACALTSSKEMVKKGLQWFEDQIISEDGNFLVWHQNYEQLKKAPPSFEQLMGYQMSALNWRQSVGYGQLEETAVLVSQVIAQFSVPGTLVVTVQEMIKDMIARRKNQIAQIDSVFSSYYWMWRAGITPESFPLLSDFLFELGQNARGSAKIIKTLDRIGLKWSKPLVNLFADSTFKMGRIHMHPAILTTGRLNEMGLCFGIIPASHPESAVNGSGFAKNILNVRTDGMNPSAQLIVQLFDIQRQSRTLSDLDVVSSEHLFHQILVGKRTAYQNAFQVKGNATDTKIVGF